Protein AF-0000000081852317 (afdb_homodimer)

pLDDT: mean 96.48, std 4.45, range [51.44, 98.94]

Organism: Nothobranchius furzeri (NCBI:txid105023)

Structure (mmCIF, N/CA/C/O backbone):
data_AF-0000000081852317-model_v1
#
loop_
_entity.id
_entity.type
_entity.pdbx_description
1 polymer 'folate gamma-glutamyl hydrolase'
#
loop_
_atom_site.group_PDB
_atom_site.id
_atom_site.type_symbol
_atom_site.label_atom_id
_atom_site.label_alt_id
_atom_site.label_comp_id
_atom_site.label_asym_id
_atom_site.label_entity_id
_atom_site.label_seq_id
_atom_site.pdbx_PDB_ins_code
_atom_site.Cartn_x
_atom_site.Cartn_y
_atom_site.Cartn_z
_atom_site.occupancy
_atom_site.B_iso_or_equiv
_atom_site.auth_seq_id
_atom_site.auth_comp_id
_atom_site.auth_asym_id
_atom_site.auth_atom_id
_atom_site.pdbx_PDB_model_num
ATOM 1 N N . MET A 1 1 ? 20.578 1.509 -5.785 1 51.53 1 MET A N 1
ATOM 2 C CA . MET A 1 1 ? 19.375 2.332 -5.828 1 51.53 1 MET A CA 1
ATOM 3 C C . MET A 1 1 ? 19.078 2.938 -4.457 1 51.53 1 MET A C 1
ATOM 5 O O . MET A 1 1 ? 19.281 2.289 -3.432 1 51.53 1 MET A O 1
ATOM 9 N N . PHE A 1 2 ? 18.938 4.273 -4.422 1 65.62 2 PHE A N 1
ATOM 10 C CA . PHE A 1 2 ? 18.719 5.102 -3.242 1 65.62 2 PHE A CA 1
ATOM 11 C C . PHE A 1 2 ? 17.359 4.789 -2.607 1 65.62 2 PHE A C 1
ATOM 13 O O . PHE A 1 2 ? 16.344 4.742 -3.297 1 65.62 2 PHE A O 1
ATOM 20 N N . LEU A 1 3 ? 17.375 4.223 -1.392 1 85.19 3 LEU A N 1
ATOM 21 C CA . LEU A 1 3 ? 16.141 3.986 -0.659 1 85.19 3 LEU A CA 1
ATOM 22 C C . LEU A 1 3 ? 15.734 5.223 0.133 1 85.19 3 LEU A C 1
ATOM 24 O O . LEU A 1 3 ? 16.562 5.836 0.808 1 85.19 3 LEU A O 1
ATOM 28 N N . LEU A 1 4 ? 14.523 5.66 -0.113 1 92.12 4 LEU A N 1
ATOM 29 C CA . LEU A 1 4 ? 14 6.836 0.572 1 92.12 4 LEU A CA 1
ATOM 30 C C . LEU A 1 4 ? 13.539 6.48 1.98 1 92.1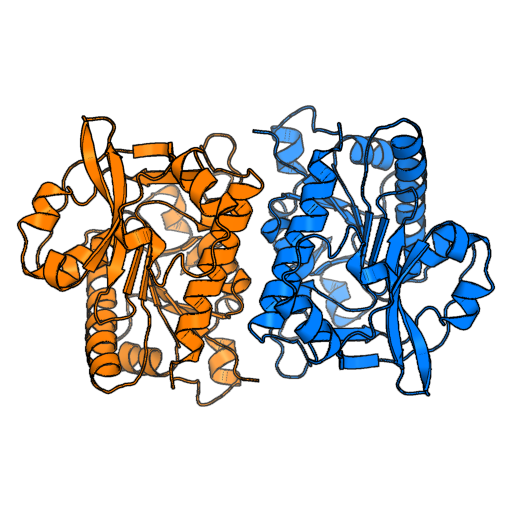2 4 LEU A C 1
ATOM 32 O O . LEU A 1 4 ? 12.938 5.426 2.195 1 92.12 4 LEU A O 1
ATOM 36 N N . SER A 1 5 ? 13.914 7.309 2.9 1 95.06 5 SER A N 1
ATOM 37 C CA . SER A 1 5 ? 13.422 7.199 4.273 1 95.06 5 SER A CA 1
ATOM 38 C C . SER A 1 5 ? 12.648 8.445 4.688 1 95.06 5 SER A C 1
ATOM 40 O O . SER A 1 5 ? 13.172 9.562 4.617 1 95.06 5 SER A O 1
ATOM 42 N N . TYR A 1 6 ? 11.438 8.281 5.102 1 98.12 6 TYR A N 1
ATOM 43 C CA . TYR A 1 6 ? 10.602 9.375 5.578 1 98.12 6 TYR A CA 1
ATOM 44 C C . TYR A 1 6 ? 10.406 9.297 7.09 1 98.12 6 TYR A C 1
ATOM 46 O O . TYR A 1 6 ? 10.234 8.203 7.641 1 98.12 6 TYR A O 1
ATOM 54 N N . GLY A 1 7 ? 10.492 10.438 7.723 1 98.62 7 GLY A N 1
ATOM 55 C CA . GLY A 1 7 ? 10.156 10.492 9.141 1 98.62 7 GLY A CA 1
ATOM 56 C C . GLY A 1 7 ? 8.664 10.641 9.398 1 98.62 7 GLY A C 1
ATOM 57 O O . GLY A 1 7 ? 7.969 11.328 8.648 1 98.62 7 GLY A O 1
ATOM 58 N N . ILE A 1 8 ? 8.188 9.961 10.383 1 98.88 8 ILE A N 1
ATOM 59 C CA . ILE A 1 8 ? 6.875 10.219 10.961 1 98.88 8 ILE A CA 1
ATOM 60 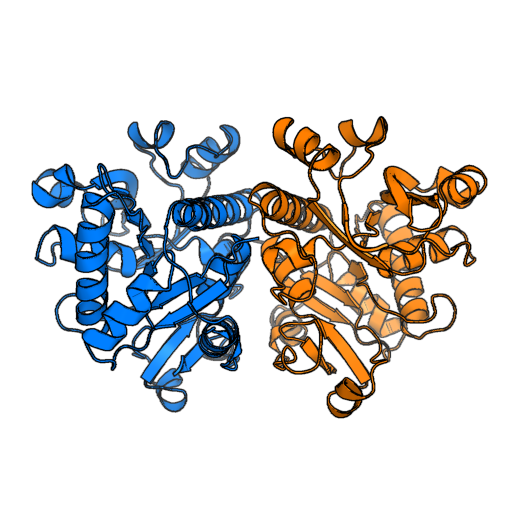C C . ILE A 1 8 ? 7.027 10.625 12.422 1 98.88 8 ILE A C 1
ATOM 62 O O . ILE A 1 8 ? 7.613 9.891 13.219 1 98.88 8 ILE A O 1
ATOM 66 N N . LEU A 1 9 ? 6.539 11.812 12.734 1 98.62 9 LEU A N 1
ATOM 67 C CA . LEU A 1 9 ? 6.504 12.188 14.141 1 98.62 9 LEU A CA 1
ATOM 68 C C . LEU A 1 9 ? 5.48 11.352 14.906 1 98.62 9 LEU A C 1
ATOM 70 O O . LEU A 1 9 ? 4.352 11.172 14.438 1 98.62 9 LEU A O 1
ATOM 74 N N . THR A 1 10 ? 5.863 10.844 16.047 1 98.31 10 THR A N 1
ATOM 75 C CA . THR A 1 10 ? 4.93 10.094 16.875 1 98.31 10 THR A CA 1
ATOM 76 C C . THR A 1 10 ? 3.887 11.023 17.484 1 98.31 10 THR A C 1
ATOM 78 O O . THR A 1 10 ? 4.184 12.18 17.797 1 98.31 10 THR A O 1
ATOM 81 N N . GLN A 1 11 ? 2.77 10.555 17.641 1 97.62 11 GLN A N 1
ATOM 82 C CA . GLN A 1 11 ? 1.673 11.289 18.266 1 97.62 11 GLN A CA 1
ATOM 83 C C . GLN A 1 11 ? 1.548 10.945 19.734 1 97.62 11 GLN A C 1
ATOM 85 O O . GLN A 1 11 ? 1.813 9.812 20.141 1 97.62 11 GLN A O 1
ATOM 90 N N . LEU A 1 12 ? 1.116 11.898 20.531 1 96.38 12 LEU A N 1
ATOM 91 C CA . LEU A 1 12 ? 0.88 11.648 21.953 1 96.38 12 LEU A CA 1
ATOM 92 C C . LEU A 1 12 ? -0.362 10.789 22.156 1 96.38 12 LEU A C 1
ATOM 94 O O . LEU A 1 12 ? -1.37 10.977 21.469 1 96.38 12 LEU A O 1
ATOM 98 N N . VAL A 1 13 ? -0.264 9.797 23.031 1 96.31 13 VAL A N 1
ATOM 99 C CA . VAL A 1 13 ? -1.439 9.031 23.438 1 96.31 13 VAL A CA 1
ATOM 100 C C . VAL A 1 13 ? -2.348 9.891 24.312 1 96.31 13 VAL A C 1
ATOM 102 O O . VAL A 1 13 ? -1.915 10.414 25.344 1 96.31 13 VAL A O 1
ATOM 105 N N . SER A 1 14 ? -3.506 10.039 23.844 1 91.75 14 SER A N 1
ATOM 106 C CA . SER A 1 14 ? -4.473 10.82 24.609 1 91.75 14 SER A CA 1
ATOM 107 C C . SER A 1 14 ? -5.578 9.938 25.172 1 91.75 14 SER A C 1
ATOM 109 O O . SER A 1 14 ? -6.211 10.281 26.172 1 91.75 14 SER A O 1
ATOM 111 N N . ASP A 1 15 ? -5.844 8.852 24.578 1 91.62 15 ASP A N 1
ATOM 112 C CA . ASP A 1 15 ? -6.895 7.934 25.016 1 91.62 15 ASP A CA 1
ATOM 113 C C . ASP A 1 15 ? -6.391 7.012 26.109 1 91.62 15 ASP A C 1
ATOM 115 O O . ASP A 1 15 ? -5.348 6.371 25.969 1 91.62 15 ASP A O 1
ATOM 119 N N . ASP A 1 16 ? -7.184 6.789 27.094 1 93.62 16 ASP A N 1
ATOM 120 C CA . ASP A 1 16 ? -6.809 6.004 28.266 1 93.62 16 ASP A CA 1
ATOM 121 C C . ASP A 1 16 ? -6.527 4.555 27.891 1 93.62 16 ASP A C 1
ATOM 123 O O . ASP A 1 16 ? -5.617 3.928 28.438 1 93.62 16 ASP A O 1
ATOM 127 N N . VAL A 1 17 ? -7.234 4.078 26.938 1 94.75 17 VAL A N 1
ATOM 128 C CA . VAL A 1 17 ? -7.145 2.66 26.609 1 94.75 17 VAL A CA 1
ATOM 129 C C . VAL A 1 17 ? -5.793 2.371 25.953 1 94.75 17 VAL A C 1
ATOM 131 O O . VAL A 1 17 ? -5.305 1.239 26 1 94.75 17 VAL A O 1
ATOM 134 N N . MET A 1 18 ? -5.168 3.389 25.438 1 95.81 18 MET A N 1
ATOM 135 C CA . MET A 1 18 ? -3.895 3.209 24.734 1 95.81 18 MET A CA 1
ATOM 136 C C . MET A 1 18 ? -2.721 3.473 25.672 1 95.81 18 MET A C 1
ATOM 138 O O . MET A 1 18 ? -1.585 3.104 25.375 1 95.81 18 MET A O 1
ATOM 142 N N . ARG A 1 19 ? -2.932 4.059 26.812 1 95.69 19 ARG A N 1
ATOM 143 C CA . ARG A 1 19 ? -1.887 4.535 27.719 1 95.69 19 ARG A CA 1
ATOM 144 C C . ARG A 1 19 ? -0.987 3.389 28.172 1 95.69 19 ARG A C 1
ATOM 146 O O . ARG A 1 19 ? 0.227 3.559 28.297 1 95.69 19 ARG A O 1
ATOM 153 N N . PRO A 1 20 ? -1.588 2.158 28.391 1 96 20 PRO A N 1
ATOM 154 C CA . PRO A 1 20 ? -0.74 1.06 28.859 1 96 20 PRO A CA 1
ATOM 155 C C . PRO A 1 20 ? 0.292 0.626 27.812 1 96 20 PRO A C 1
ATOM 157 O O . PRO A 1 20 ? 1.263 -0.057 28.156 1 96 20 PRO A O 1
ATOM 160 N N . PHE A 1 21 ? 0.163 1.061 26.625 1 96.25 21 PHE A N 1
ATOM 161 C CA . PHE A 1 21 ? 1.001 0.531 25.562 1 96.25 21 PHE A CA 1
ATOM 162 C C . PHE A 1 21 ? 2.174 1.463 25.281 1 96.25 21 PHE A C 1
ATOM 164 O O . PHE A 1 21 ? 3.162 1.058 24.672 1 96.25 21 PHE A O 1
ATOM 171 N N . GLY A 1 22 ? 2.098 2.734 25.656 1 96.19 22 GLY A N 1
ATOM 172 C CA . GLY A 1 22 ? 3.16 3.701 25.438 1 96.19 22 GLY A CA 1
ATOM 173 C C . GLY A 1 22 ? 2.691 5.141 25.547 1 96.19 22 GLY A C 1
ATOM 174 O O . GLY A 1 22 ? 1.488 5.402 25.594 1 96.19 22 GLY A O 1
ATOM 175 N N . ARG A 1 23 ? 3.643 6.043 25.531 1 96.19 23 ARG A N 1
ATOM 176 C CA . ARG A 1 23 ? 3.328 7.461 25.672 1 96.19 23 ARG A CA 1
ATOM 177 C C . ARG A 1 23 ? 2.998 8.094 24.328 1 96.19 23 ARG A C 1
ATOM 179 O O . ARG A 1 23 ? 2.275 9.086 24.266 1 96.19 23 ARG A O 1
ATOM 186 N N . THR A 1 24 ? 3.645 7.555 23.281 1 97.75 24 THR A N 1
ATOM 187 C CA . THR A 1 24 ? 3.391 8.016 21.922 1 97.75 24 THR A CA 1
ATOM 188 C C . THR A 1 24 ? 3.121 6.84 21 1 97.75 24 THR A C 1
ATOM 190 O O . THR A 1 24 ? 3.334 5.684 21.375 1 97.75 24 THR A O 1
ATOM 193 N N . TYR A 1 25 ? 2.576 7.145 19.828 1 98.06 25 TYR A N 1
ATOM 194 C CA . TYR A 1 25 ? 2.227 6.07 18.906 1 98.06 25 TYR A CA 1
ATOM 195 C C . TYR A 1 25 ? 2.178 6.574 17.469 1 98.06 25 TYR A C 1
ATOM 197 O O . TYR A 1 25 ? 2.205 7.785 17.219 1 98.06 25 TYR A O 1
ATOM 205 N N . ILE A 1 26 ? 2.24 5.68 16.547 1 98.44 26 ILE A N 1
ATOM 206 C CA . ILE A 1 26 ? 1.965 5.879 15.133 1 98.44 26 ILE A CA 1
ATOM 207 C C . ILE A 1 26 ? 0.98 4.82 14.648 1 98.44 26 ILE A C 1
ATOM 209 O O . ILE A 1 26 ? 1.271 3.621 14.695 1 98.44 26 ILE A O 1
ATOM 213 N N . PRO A 1 27 ? -0.23 5.25 14.195 1 97.88 27 PRO A N 1
ATOM 214 C CA . PRO A 1 27 ? -1.057 4.246 13.523 1 97.88 27 PRO A CA 1
ATOM 215 C C . PRO A 1 27 ? -0.35 3.598 12.336 1 97.88 27 PRO A C 1
ATOM 217 O O . PRO A 1 27 ? 0.322 4.285 11.562 1 97.88 27 PRO A O 1
ATOM 220 N N . ASP A 1 28 ? -0.47 2.301 12.188 1 96.94 28 ASP A N 1
ATOM 221 C CA . ASP A 1 28 ? 0.224 1.554 11.148 1 96.94 28 ASP A CA 1
ATOM 222 C C . ASP A 1 28 ? -0.189 2.039 9.758 1 96.94 28 ASP A C 1
ATOM 224 O O . ASP A 1 28 ? 0.593 1.959 8.805 1 96.94 28 ASP A O 1
ATOM 228 N N . SER A 1 29 ? -1.423 2.598 9.633 1 98 29 SER A N 1
ATOM 229 C CA . SER A 1 29 ? -1.938 3.049 8.344 1 98 29 SER A CA 1
ATOM 230 C C . SER A 1 29 ? -1.065 4.152 7.754 1 98 29 SER A C 1
ATOM 232 O O . SER A 1 29 ? -0.901 4.238 6.535 1 98 29 SER A O 1
ATOM 234 N N . TYR A 1 30 ? -0.447 5.004 8.617 1 98.69 30 TYR A N 1
ATOM 235 C CA . TYR A 1 30 ? 0.448 6.043 8.117 1 98.69 30 TYR A CA 1
ATOM 236 C C . TYR A 1 30 ? 1.752 5.441 7.609 1 98.69 30 TYR A C 1
ATOM 238 O O . TYR A 1 30 ? 2.33 5.93 6.633 1 98.69 30 TYR A O 1
ATOM 246 N N . VAL A 1 31 ? 2.213 4.391 8.289 1 98.12 31 VAL A N 1
ATOM 247 C CA . VAL A 1 31 ? 3.449 3.715 7.902 1 98.12 31 VAL A CA 1
ATOM 248 C C . VAL A 1 31 ? 3.268 3.031 6.551 1 98.12 31 VAL A C 1
ATOM 250 O O . VAL A 1 31 ? 4.039 3.271 5.617 1 98.12 31 VAL A O 1
ATOM 253 N N . THR A 1 32 ? 2.189 2.225 6.48 1 97.81 32 THR A N 1
ATOM 254 C CA . THR A 1 32 ? 1.934 1.479 5.254 1 97.81 32 THR A CA 1
ATOM 255 C C . THR A 1 32 ? 1.606 2.426 4.102 1 97.81 32 THR A C 1
ATOM 257 O O . THR A 1 32 ? 1.958 2.156 2.951 1 97.81 32 THR A O 1
ATOM 260 N N . TYR A 1 33 ? 1.007 3.551 4.426 1 98.69 33 TYR A N 1
ATOM 261 C CA . TYR A 1 33 ? 0.701 4.582 3.439 1 98.69 33 TYR A CA 1
ATOM 262 C C . TYR A 1 33 ? 1.974 5.102 2.779 1 98.69 33 TYR A C 1
ATOM 264 O O . TYR A 1 33 ? 2.078 5.121 1.551 1 98.69 33 TYR A O 1
ATOM 272 N N . LEU A 1 34 ? 2.988 5.422 3.547 1 98.5 34 LEU A N 1
ATOM 273 C CA . LEU A 1 34 ? 4.258 5.902 3.01 1 98.5 34 LEU A CA 1
ATOM 274 C C . LEU A 1 34 ? 5.004 4.781 2.293 1 98.5 34 LEU A C 1
ATOM 276 O O . LEU A 1 34 ? 5.578 5 1.225 1 98.5 34 LEU A O 1
ATOM 280 N N . GLU A 1 35 ? 4.914 3.584 2.854 1 97.56 35 GLU A N 1
ATOM 281 C CA . GLU A 1 35 ? 5.578 2.447 2.221 1 97.56 35 GLU A CA 1
ATOM 282 C C . GLU A 1 35 ? 4.98 2.15 0.848 1 97.56 35 GLU A C 1
ATOM 284 O O . GLU A 1 35 ? 5.703 1.808 -0.089 1 97.56 35 GLU A O 1
ATOM 289 N N . SER A 1 36 ? 3.695 2.324 0.793 1 98.38 36 SER A N 1
ATOM 290 C CA . SER A 1 36 ? 3.016 2.053 -0.469 1 98.38 36 SER A CA 1
ATOM 291 C C . SER A 1 36 ? 3.451 3.031 -1.554 1 98.38 36 SER A C 1
ATOM 293 O O . SER A 1 36 ? 3.285 2.76 -2.744 1 98.38 36 SER A O 1
ATOM 295 N N . GLY A 1 37 ? 3.99 4.16 -1.141 1 97.88 37 GLY A N 1
ATOM 296 C CA . GLY A 1 37 ? 4.543 5.113 -2.088 1 97.88 37 GLY A CA 1
ATOM 297 C C . GLY A 1 37 ? 5.996 4.84 -2.436 1 97.88 37 GLY A C 1
ATOM 298 O O . GLY A 1 37 ? 6.582 5.527 -3.273 1 97.88 37 GLY A O 1
ATOM 299 N N . GLY A 1 38 ? 6.602 3.855 -1.777 1 96.75 38 GLY A N 1
ATOM 300 C CA . GLY A 1 38 ? 7.949 3.441 -2.129 1 96.75 38 GLY A CA 1
ATOM 301 C C . GLY A 1 38 ? 9 3.959 -1.166 1 96.75 38 GLY A C 1
ATOM 302 O O . GLY A 1 38 ? 10.156 4.16 -1.549 1 96.75 38 GLY A O 1
ATOM 303 N N . SER A 1 39 ? 8.609 4.207 0.029 1 96.69 39 SER A N 1
ATOM 304 C CA . SER A 1 39 ? 9.594 4.688 0.994 1 96.69 39 SER A CA 1
ATOM 305 C C . SER A 1 39 ? 9.641 3.795 2.229 1 96.69 39 SER A C 1
ATOM 307 O O . SER A 1 39 ? 8.719 3.01 2.469 1 96.69 39 SER A O 1
ATOM 309 N N . ARG A 1 40 ? 10.703 3.891 2.906 1 95.69 40 ARG A N 1
ATOM 310 C CA . ARG A 1 40 ? 10.797 3.355 4.262 1 95.69 40 ARG A CA 1
ATOM 311 C C . ARG A 1 40 ? 10.445 4.422 5.297 1 95.69 40 ARG A C 1
ATOM 313 O O . ARG A 1 40 ? 10.391 5.609 4.973 1 95.69 40 ARG A O 1
ATOM 320 N N . VAL A 1 41 ? 10.188 3.98 6.555 1 97.5 41 VAL A N 1
ATOM 321 C CA . VAL A 1 41 ? 9.664 4.914 7.543 1 97.5 41 VAL A CA 1
ATOM 322 C C . VAL A 1 41 ? 10.547 4.891 8.789 1 97.5 41 VAL A C 1
ATOM 324 O O . VAL A 1 41 ? 10.891 3.82 9.297 1 97.5 41 VAL A O 1
ATOM 327 N N . MET A 1 42 ? 10.891 6.023 9.242 1 97.75 42 MET A N 1
ATOM 328 C CA . MET A 1 42 ? 11.562 6.199 10.523 1 97.75 42 MET A CA 1
ATOM 329 C C . MET A 1 42 ? 10.648 6.898 11.531 1 97.75 42 MET A C 1
ATOM 331 O O . MET A 1 42 ? 10.25 8.047 11.312 1 97.75 42 MET A O 1
ATOM 335 N N . PRO A 1 43 ? 10.312 6.238 12.633 1 98.31 43 PRO A N 1
ATOM 336 C CA . PRO A 1 43 ? 9.586 6.953 13.688 1 98.31 43 PRO A CA 1
ATOM 337 C C . PRO A 1 43 ? 10.461 7.965 14.422 1 98.31 43 PRO A C 1
ATOM 339 O O . PRO A 1 43 ? 11.633 7.688 14.703 1 98.31 43 PRO A O 1
ATOM 342 N N . ILE A 1 44 ? 9.945 9.094 14.641 1 98.56 44 ILE A N 1
ATOM 343 C CA . ILE A 1 44 ? 10.688 10.133 15.352 1 98.56 44 ILE A CA 1
ATOM 344 C C . ILE A 1 44 ? 10.055 10.367 16.719 1 98.56 44 ILE A C 1
ATOM 346 O O . ILE A 1 44 ? 8.914 10.82 16.812 1 98.56 44 ILE A O 1
ATOM 350 N N . ARG A 1 45 ? 10.789 10.133 17.766 1 97.31 45 ARG A N 1
ATOM 351 C CA . ARG A 1 45 ? 10.344 10.32 19.141 1 97.31 45 ARG A CA 1
ATOM 352 C C . ARG A 1 45 ? 10.297 11.797 19.516 1 97.31 45 ARG A C 1
ATOM 354 O O . ARG A 1 45 ? 11 12.617 18.906 1 97.31 45 ARG A O 1
ATOM 361 N N . LEU A 1 46 ? 9.578 12.117 20.5 1 98.06 46 LEU A N 1
ATOM 362 C CA . LEU A 1 46 ? 9.344 13.523 20.828 1 98.06 46 LEU A CA 1
ATOM 363 C C . LEU A 1 46 ? 10.266 13.969 21.953 1 98.06 46 LEU A C 1
ATOM 365 O O . LEU A 1 46 ? 10.242 15.141 22.344 1 98.06 46 LEU A O 1
ATOM 369 N N . THR A 1 47 ? 11.156 13.102 22.438 1 97.38 47 THR A N 1
ATOM 370 C CA . THR A 1 47 ? 11.906 13.398 23.641 1 97.38 47 THR A CA 1
ATOM 371 C C . THR A 1 47 ? 13.391 13.594 23.328 1 97.38 47 THR A C 1
ATOM 373 O O . THR A 1 47 ? 14.227 13.578 24.234 1 97.38 47 THR A O 1
ATOM 376 N N . LEU A 1 48 ? 13.773 13.68 22.141 1 97.38 48 LEU A N 1
ATOM 377 C CA . LEU A 1 48 ? 15.172 13.82 21.75 1 97.38 48 LEU A CA 1
ATOM 378 C C . LEU A 1 48 ? 15.633 15.266 21.906 1 97.38 48 LEU A C 1
ATOM 380 O O . LEU A 1 48 ? 14.82 16.172 22.109 1 97.38 48 LEU A O 1
ATOM 384 N N . THR A 1 49 ? 16.953 15.391 21.844 1 97.69 49 THR A N 1
ATOM 385 C CA . THR A 1 49 ? 17.516 16.734 21.891 1 97.69 49 THR A CA 1
ATOM 386 C C . THR A 1 49 ? 17.453 17.391 20.531 1 97.69 49 THR A C 1
ATOM 388 O O . THR A 1 49 ? 17.297 16.719 19.5 1 97.69 49 THR A O 1
ATOM 391 N N . THR A 1 50 ? 17.594 18.688 20.484 1 97.5 50 THR A N 1
ATOM 392 C CA . THR A 1 50 ? 17.594 19.438 19.234 1 97.5 50 THR A CA 1
ATOM 393 C C . THR A 1 50 ? 18.703 18.922 18.312 1 97.5 50 THR A C 1
ATOM 395 O O . THR A 1 50 ? 18.5 18.797 17.094 1 97.5 50 THR A O 1
ATOM 398 N N . ALA A 1 51 ? 19.844 18.594 18.875 1 97.88 51 ALA A N 1
ATOM 399 C CA . ALA A 1 51 ? 20.953 18.078 18.094 1 97.88 51 ALA A CA 1
ATOM 400 C C . ALA A 1 51 ? 20.609 16.734 17.453 1 97.88 51 ALA A C 1
ATOM 402 O O . ALA A 1 51 ? 21 16.453 16.328 1 97.88 51 ALA A O 1
ATOM 403 N N . GLU A 1 52 ? 19.938 15.945 18.172 1 97.94 52 GLU A N 1
ATOM 404 C CA . GLU A 1 52 ? 19.5 14.648 17.641 1 97.94 52 GLU A CA 1
ATOM 405 C C . GLU A 1 52 ? 18.484 14.82 16.516 1 97.94 52 GLU A C 1
ATOM 407 O O . GLU A 1 52 ? 18.531 14.102 15.516 1 97.94 52 GLU A O 1
ATOM 412 N N . TYR A 1 53 ? 17.578 15.789 16.672 1 98.56 53 TYR A N 1
ATOM 413 C CA . TYR A 1 53 ? 16.594 16.062 15.625 1 98.56 53 TYR A CA 1
ATOM 414 C C . TYR A 1 53 ? 17.297 16.562 14.359 1 98.56 53 TYR A C 1
ATOM 416 O O . TYR A 1 53 ? 16.922 16.172 13.25 1 98.56 53 TYR A O 1
ATOM 424 N N . GLU A 1 54 ? 18.266 17.375 14.562 1 98.19 54 GLU A N 1
ATOM 425 C CA . GLU A 1 54 ? 19.031 17.859 13.414 1 98.19 54 GLU A CA 1
ATOM 426 C C . GLU A 1 54 ? 19.734 16.703 12.695 1 98.19 54 GLU A C 1
ATOM 428 O O . GLU A 1 54 ? 19.75 16.656 11.469 1 98.19 54 GLU A O 1
ATOM 433 N N . ASN A 1 55 ? 20.297 15.867 13.523 1 97.25 55 ASN A N 1
ATOM 434 C CA . ASN A 1 55 ? 20.938 14.688 12.953 1 97.25 55 ASN A CA 1
ATOM 435 C C . ASN A 1 55 ? 19.953 13.844 12.148 1 97.25 55 ASN A C 1
ATOM 437 O O . ASN A 1 55 ? 20.266 13.375 11.055 1 97.25 55 ASN A O 1
ATOM 441 N N . ILE A 1 56 ? 18.781 13.656 12.672 1 97.81 56 ILE A N 1
ATOM 442 C CA . ILE A 1 56 ? 17.734 12.898 11.992 1 97.81 56 ILE A CA 1
ATOM 443 C C . ILE A 1 56 ? 17.344 13.617 10.703 1 97.81 56 ILE A C 1
ATOM 445 O O . ILE A 1 56 ? 17.172 12.984 9.656 1 97.81 56 ILE A O 1
ATOM 449 N N . PHE A 1 57 ? 17.219 14.914 10.766 1 98.38 57 PHE A N 1
ATOM 450 C CA . PHE A 1 57 ? 16.797 15.719 9.625 1 98.38 57 PHE A CA 1
ATOM 451 C C . PHE A 1 57 ? 17.688 15.453 8.414 1 98.38 57 PHE A C 1
ATOM 453 O O . PHE A 1 57 ? 17.188 15.312 7.297 1 98.38 57 PHE A O 1
ATOM 460 N N . TRP A 1 58 ? 18.891 15.305 8.617 1 96.69 58 TRP A N 1
ATOM 461 C CA . TRP A 1 58 ? 19.844 15.156 7.512 1 96.69 58 TRP A CA 1
ATOM 462 C C . TRP A 1 58 ? 19.891 13.711 7.02 1 96.69 58 TRP A C 1
ATOM 464 O O . TRP A 1 58 ? 20.562 13.406 6.039 1 96.69 58 TRP A O 1
ATOM 474 N N . LYS A 1 59 ? 19.109 12.875 7.664 1 96.19 59 LYS A N 1
ATOM 475 C CA . LYS A 1 59 ? 19.094 11.469 7.281 1 96.19 59 LYS A CA 1
ATOM 476 C C . LYS A 1 59 ? 17.812 11.109 6.539 1 96.19 59 LYS A C 1
ATOM 478 O O . LYS A 1 59 ? 17.797 10.188 5.723 1 96.19 59 LYS A O 1
ATOM 483 N N . ILE A 1 60 ? 16.781 11.82 6.766 1 97.56 60 ILE A N 1
ATOM 484 C CA . ILE A 1 60 ? 15.5 11.477 6.172 1 97.56 60 ILE A CA 1
ATOM 485 C C . ILE A 1 60 ? 15.219 12.391 4.98 1 97.56 60 ILE A C 1
ATOM 487 O O . ILE A 1 60 ? 15.789 13.484 4.883 1 97.56 60 ILE A O 1
ATOM 491 N N . ASN A 1 61 ? 14.336 11.977 4.098 1 98.12 61 ASN A N 1
ATOM 492 C CA . ASN A 1 61 ? 14.109 12.648 2.826 1 98.12 61 ASN A CA 1
ATOM 493 C C . ASN A 1 61 ? 12.797 13.43 2.834 1 98.12 61 ASN A C 1
ATOM 495 O O . ASN A 1 61 ? 12.484 14.133 1.874 1 98.12 61 ASN A O 1
ATOM 499 N N . GLY A 1 62 ? 12.039 13.352 3.824 1 98.56 62 GLY A N 1
ATOM 500 C CA . GLY A 1 62 ? 10.766 14.031 4.027 1 98.56 62 GLY A CA 1
ATOM 501 C C . GLY A 1 62 ? 10.141 13.727 5.375 1 98.56 62 GLY A C 1
ATOM 502 O O . GLY A 1 62 ? 10.648 12.906 6.137 1 98.56 62 GLY A O 1
ATOM 503 N N . LEU A 1 63 ? 9.078 14.43 5.703 1 98.88 63 LEU A N 1
ATOM 504 C CA . LEU A 1 63 ? 8.438 14.305 7.008 1 98.88 63 LEU A CA 1
ATOM 505 C C . LEU A 1 63 ? 6.922 14.266 6.871 1 98.88 63 LEU A C 1
ATOM 507 O O . LEU A 1 63 ? 6.344 15.039 6.102 1 98.88 63 LEU A O 1
ATOM 511 N N . LEU A 1 64 ? 6.324 13.328 7.539 1 98.94 64 LEU A N 1
ATOM 512 C CA . LEU A 1 64 ? 4.871 13.258 7.633 1 98.94 64 LEU A CA 1
ATOM 513 C C . LEU A 1 64 ? 4.395 13.602 9.039 1 98.94 64 LEU A C 1
ATOM 515 O O . LEU A 1 64 ? 4.832 12.992 10.016 1 98.94 64 LEU A O 1
ATOM 519 N N . LEU A 1 65 ? 3.588 14.633 9.125 1 98.88 65 LEU A N 1
ATOM 520 C CA . LEU A 1 65 ? 2.869 14.984 10.344 1 98.88 65 LEU A CA 1
ATOM 521 C C . LEU A 1 65 ? 1.468 14.383 10.344 1 98.88 65 LEU A C 1
ATOM 523 O O . LEU A 1 65 ? 0.609 14.805 9.562 1 98.88 65 LEU A O 1
ATOM 527 N N . ILE A 1 66 ? 1.231 13.461 11.258 1 98.69 66 ILE A N 1
ATOM 528 C CA . ILE A 1 66 ? 0.007 12.664 11.227 1 98.69 66 ILE A CA 1
ATOM 529 C C . ILE A 1 66 ? -1.104 13.406 11.977 1 98.69 66 ILE A C 1
ATOM 531 O O . ILE A 1 66 ? -0.851 14.414 12.633 1 98.69 66 ILE A O 1
ATOM 535 N N . GLY A 1 67 ? -2.361 12.938 11.797 1 97.69 67 GLY A N 1
ATOM 536 C CA . GLY A 1 67 ? -3.488 13.461 12.555 1 97.69 67 GLY A CA 1
ATOM 537 C C . GLY A 1 67 ? -3.426 13.117 14.031 1 97.69 67 GLY A C 1
ATOM 538 O O . GLY A 1 67 ? -2.58 12.328 14.453 1 97.69 67 GLY A O 1
ATOM 539 N N . GLY A 1 68 ? -4.301 13.703 14.773 1 95.5 68 GLY A N 1
ATOM 540 C CA . GLY A 1 68 ? -4.336 13.484 16.203 1 95.5 68 GLY A CA 1
ATOM 541 C C . GLY A 1 68 ? -5.039 14.594 16.969 1 95.5 68 GLY A C 1
ATOM 542 O O . GLY A 1 68 ? -5.953 15.227 16.438 1 95.5 68 GLY A O 1
ATOM 543 N N . ALA A 1 69 ? -4.727 14.711 18.266 1 92 69 ALA A N 1
ATOM 544 C CA . ALA A 1 69 ? -5.465 15.648 19.094 1 92 69 ALA A CA 1
ATOM 545 C C . ALA A 1 69 ? -4.523 16.453 20 1 92 69 ALA A C 1
AT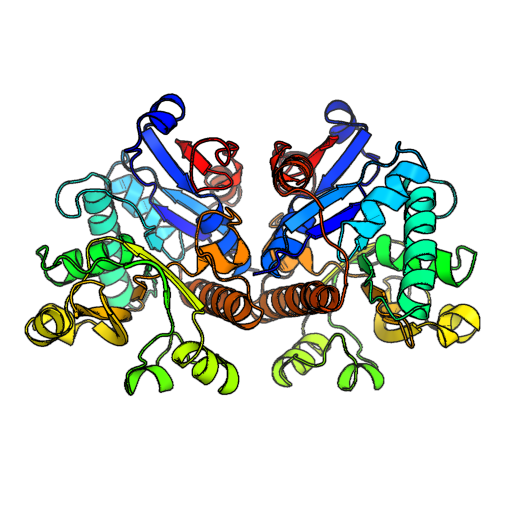OM 547 O O . ALA A 1 69 ? -4.961 17.078 20.969 1 92 69 ALA A O 1
ATOM 548 N N . ALA A 1 70 ? -3.367 16.625 19.703 1 94.56 70 ALA A N 1
ATOM 549 C CA . ALA A 1 70 ? -2.391 17.328 20.516 1 94.56 70 ALA A CA 1
ATOM 550 C C . ALA A 1 70 ? -2.559 18.844 20.391 1 94.56 70 ALA A C 1
ATOM 552 O O . ALA A 1 70 ? -3.043 19.344 19.359 1 94.56 70 ALA A O 1
ATOM 553 N N . ASP A 1 71 ? -2.18 19.516 21.453 1 96.88 71 ASP A N 1
ATOM 554 C CA . ASP A 1 71 ? -2.152 20.969 21.391 1 96.88 71 ASP A CA 1
ATOM 555 C C . ASP A 1 71 ? -1.172 21.453 20.312 1 96.88 71 ASP A C 1
ATOM 557 O O . ASP A 1 71 ? -0.029 20.984 20.266 1 96.88 71 ASP A O 1
ATOM 561 N N . LEU A 1 72 ? -1.503 22.375 19.484 1 98.12 72 LEU A N 1
ATOM 562 C CA . LEU A 1 72 ? -0.738 22.719 18.297 1 98.12 72 LEU A CA 1
ATOM 563 C C . LEU A 1 72 ? 0.286 23.812 18.609 1 98.12 72 LEU A C 1
ATOM 565 O O . LEU A 1 72 ? 1.074 24.203 17.75 1 98.12 72 LEU A O 1
ATOM 569 N N . GLU A 1 73 ? 0.275 24.297 19.797 1 97.81 73 GLU A N 1
ATOM 570 C CA . GLU A 1 73 ? 1.202 25.359 20.141 1 97.81 73 GLU A CA 1
ATOM 571 C C . GLU A 1 73 ? 2.145 24.938 21.266 1 97.81 73 GLU A C 1
ATOM 573 O O . GLU A 1 73 ? 3.32 25.297 21.266 1 97.81 73 GLU A O 1
ATOM 578 N N . THR A 1 74 ? 1.646 24.031 22.172 1 97.19 74 THR A N 1
ATOM 579 C CA . THR A 1 74 ? 2.41 23.828 23.391 1 97.19 74 THR A CA 1
ATOM 580 C C . THR A 1 74 ? 2.846 22.375 23.531 1 97.19 74 THR A C 1
ATOM 582 O O . THR A 1 74 ? 3.695 22.062 24.375 1 97.19 74 THR A O 1
ATOM 585 N N . SER A 1 75 ? 2.279 21.484 22.797 1 97.56 75 SER A N 1
ATOM 586 C CA . SER A 1 75 ? 2.586 20.062 22.953 1 97.56 75 SER A CA 1
ATOM 587 C C . SER A 1 75 ? 4.004 19.766 22.484 1 97.56 75 SER A C 1
ATOM 589 O O . SER A 1 75 ? 4.602 20.531 21.734 1 97.56 75 SER A O 1
ATOM 591 N N . ASP A 1 76 ? 4.512 18.641 22.953 1 97.62 76 ASP A N 1
ATOM 592 C CA . ASP A 1 76 ? 5.793 18.141 22.469 1 97.62 76 ASP A CA 1
ATOM 593 C C . ASP A 1 76 ? 5.734 17.875 20.953 1 97.62 76 ASP A C 1
ATOM 595 O O . ASP A 1 76 ? 6.723 18.078 20.25 1 97.62 76 ASP A O 1
ATOM 599 N N . PHE A 1 77 ? 4.598 17.438 20.484 1 98.31 77 PHE A N 1
ATOM 600 C CA . PHE A 1 77 ? 4.406 17.234 19.047 1 98.31 77 PHE A CA 1
ATOM 601 C C . PHE A 1 77 ? 4.645 18.531 18.281 1 98.31 77 PHE A C 1
ATOM 603 O O . PHE A 1 77 ? 5.402 18.547 17.312 1 98.31 77 PHE A O 1
ATOM 610 N N . ALA A 1 78 ? 4.051 19.609 18.719 1 98.5 78 ALA A N 1
ATOM 611 C CA . ALA A 1 78 ? 4.184 20.922 18.078 1 98.5 78 ALA A CA 1
ATOM 612 C C . ALA A 1 78 ? 5.617 21.422 18.156 1 98.5 78 ALA A C 1
ATOM 614 O O . ALA A 1 78 ? 6.148 21.984 17.188 1 98.5 78 ALA A O 1
ATOM 615 N N . ARG A 1 79 ? 6.207 21.234 19.297 1 98.31 79 ARG A N 1
ATOM 616 C CA . ARG A 1 79 ? 7.578 21.688 19.516 1 98.31 79 ARG A CA 1
ATOM 617 C C . ARG A 1 79 ? 8.539 21.016 18.531 1 98.31 79 ARG A C 1
ATOM 619 O O . ARG A 1 79 ? 9.344 21.688 17.891 1 98.31 79 ARG A O 1
ATOM 626 N N . VAL A 1 80 ? 8.461 19.719 18.469 1 98.75 80 VAL A N 1
ATOM 627 C CA . VAL A 1 80 ? 9.367 18.969 17.609 1 98.75 80 VAL A CA 1
ATOM 628 C C . VAL A 1 80 ? 9.07 19.281 16.141 1 98.75 80 VAL A C 1
ATOM 630 O O . VAL A 1 80 ? 9.984 19.469 15.336 1 98.75 80 VAL A O 1
ATOM 633 N N . ALA A 1 81 ? 7.785 19.344 15.773 1 98.81 81 ALA A N 1
ATOM 634 C CA . ALA A 1 81 ? 7.41 19.703 14.406 1 98.81 81 ALA A CA 1
ATOM 635 C C . ALA A 1 81 ? 8.016 21.047 14.008 1 98.81 81 ALA A C 1
ATOM 637 O O . ALA A 1 81 ? 8.445 21.219 12.867 1 98.81 81 ALA A O 1
ATOM 638 N N . LYS A 1 82 ? 8 22 14.93 1 98.75 82 LYS A N 1
ATOM 639 C CA . LYS A 1 82 ? 8.555 23.328 14.656 1 98.75 82 LYS A CA 1
ATOM 640 C C . LYS A 1 82 ? 10.039 23.25 14.312 1 98.75 82 LYS A C 1
ATOM 642 O O . LYS A 1 82 ? 10.523 23.969 13.438 1 98.75 82 LYS A O 1
ATOM 647 N N . ILE A 1 83 ? 10.773 22.406 15 1 98.81 83 ILE A N 1
ATOM 648 C CA . ILE A 1 83 ? 12.188 22.219 14.719 1 98.81 83 ILE A CA 1
ATOM 649 C C . ILE A 1 83 ? 12.375 21.734 13.281 1 98.81 83 ILE A C 1
ATOM 651 O O . ILE A 1 83 ? 13.148 22.328 12.516 1 98.81 83 ILE A O 1
ATOM 655 N N . PHE A 1 84 ? 11.688 20.703 12.891 1 98.88 84 PHE A N 1
ATOM 656 C CA . PHE A 1 84 ? 11.82 20.156 11.547 1 98.88 84 PHE A CA 1
ATOM 657 C C . PHE A 1 84 ? 11.328 21.141 10.5 1 98.88 84 PHE A C 1
ATOM 659 O O . PHE A 1 84 ? 11.883 21.234 9.406 1 98.88 84 PHE A O 1
ATOM 666 N N . TYR A 1 85 ? 10.266 21.875 10.859 1 98.88 85 TYR A N 1
ATOM 667 C CA . TYR A 1 85 ? 9.734 22.906 9.969 1 98.88 85 TYR A CA 1
ATOM 668 C C . TYR A 1 85 ? 10.797 23.953 9.656 1 98.88 85 TYR A C 1
ATOM 670 O O . TYR A 1 85 ? 11.016 24.297 8.492 1 98.88 85 TYR A O 1
ATOM 678 N N . LYS A 1 86 ? 11.461 24.422 10.648 1 98.75 86 LYS A N 1
ATOM 679 C CA . LYS A 1 86 ? 12.5 25.422 10.469 1 98.75 86 LYS A CA 1
ATOM 680 C C . LYS A 1 86 ? 13.664 24.875 9.641 1 98.75 86 LYS A C 1
ATOM 682 O O . LYS A 1 86 ? 14.172 25.547 8.75 1 98.75 86 LYS A O 1
ATOM 687 N N . LEU A 1 87 ? 14.078 23.672 9.969 1 98.81 87 LEU A N 1
ATOM 688 C CA . LEU A 1 87 ? 15.156 23.031 9.219 1 98.81 87 LEU A CA 1
ATOM 689 C C . LEU A 1 87 ? 14.773 22.844 7.758 1 98.81 87 LEU A C 1
ATOM 691 O O . LEU A 1 87 ? 15.602 23.047 6.863 1 98.81 87 LEU A O 1
ATOM 695 N N . ALA A 1 88 ? 13.555 22.484 7.527 1 98.88 88 ALA A N 1
ATOM 696 C CA . ALA A 1 88 ? 13.07 22.266 6.164 1 98.88 88 ALA A CA 1
ATOM 697 C C . ALA A 1 88 ? 13.047 23.578 5.379 1 98.88 88 ALA A C 1
ATOM 699 O O . ALA A 1 88 ? 13.398 23.609 4.195 1 98.88 88 ALA A O 1
ATOM 700 N N . LEU A 1 89 ? 12.562 24.672 6.035 1 98.75 89 LEU A N 1
ATOM 701 C CA . LEU A 1 89 ? 12.602 25.969 5.387 1 98.75 89 LEU A CA 1
ATOM 702 C C . LEU A 1 89 ? 14.023 26.328 4.949 1 98.75 89 LEU A C 1
ATOM 704 O O . LEU A 1 89 ? 14.242 26.703 3.795 1 98.75 89 LEU A O 1
ATOM 708 N N . GLU A 1 90 ? 14.938 26.141 5.848 1 98.56 90 GLU A N 1
ATOM 709 C CA . GLU A 1 90 ? 16.328 26.5 5.59 1 98.56 90 GLU A CA 1
ATOM 710 C C . GLU A 1 90 ? 16.922 25.625 4.48 1 98.56 90 GLU A C 1
ATOM 712 O O . GLU A 1 90 ? 17.625 26.125 3.596 1 98.56 90 GLU A O 1
ATOM 717 N N . ALA A 1 91 ? 16.672 24.359 4.574 1 98.44 91 ALA A N 1
ATOM 718 C CA . ALA A 1 91 ? 17.203 23.453 3.562 1 98.44 91 ALA A CA 1
ATOM 719 C C . ALA A 1 91 ? 16.656 23.797 2.178 1 98.44 91 ALA A C 1
ATOM 721 O O . ALA A 1 91 ? 17.406 23.859 1.207 1 98.44 91 ALA A O 1
ATOM 722 N N . ASN A 1 92 ? 15.383 24 2.07 1 98.56 92 ASN A N 1
ATOM 723 C CA . ASN A 1 92 ? 14.773 24.328 0.788 1 98.56 92 ASN A CA 1
ATOM 724 C C . ASN A 1 92 ? 15.281 25.656 0.247 1 98.56 92 ASN A C 1
ATOM 726 O O . ASN A 1 92 ? 15.5 25.797 -0.957 1 98.56 92 ASN A O 1
ATOM 730 N N . ASP A 1 93 ? 15.406 26.641 1.102 1 98.31 93 ASP A N 1
ATOM 731 C CA . ASP A 1 93 ? 15.953 27.922 0.689 1 98.31 93 ASP A CA 1
ATOM 732 C C . ASP A 1 93 ? 17.375 27.781 0.143 1 98.31 93 ASP A C 1
ATOM 734 O O . ASP A 1 93 ? 17.797 28.562 -0.708 1 98.31 93 ASP A O 1
ATOM 738 N N . ALA A 1 94 ? 18.047 26.766 0.603 1 97.38 94 ALA A N 1
ATOM 739 C CA . ALA A 1 94 ? 19.422 26.531 0.179 1 97.38 94 ALA A CA 1
ATOM 740 C C . ALA A 1 94 ? 19.469 25.594 -1.025 1 97.38 94 ALA A C 1
ATOM 742 O O . ALA A 1 94 ? 20.547 25.188 -1.465 1 97.38 94 ALA A O 1
ATOM 743 N N . GLY A 1 95 ? 18.328 25.141 -1.497 1 96.12 95 GLY A N 1
ATOM 744 C CA . GLY A 1 95 ? 18.266 24.312 -2.686 1 96.12 95 GLY A CA 1
ATOM 745 C C . GLY A 1 95 ? 18.266 22.828 -2.371 1 96.12 95 GLY A C 1
ATOM 746 O O . GLY A 1 95 ? 18.406 21.984 -3.27 1 96.12 95 GLY A O 1
ATOM 747 N N . ASP A 1 96 ? 18.188 22.516 -1.114 1 96.62 96 ASP A N 1
ATOM 748 C CA . ASP A 1 96 ? 18.078 21.125 -0.664 1 96.62 96 ASP A CA 1
ATOM 749 C C . ASP A 1 96 ? 16.625 20.766 -0.355 1 96.62 96 ASP A C 1
ATOM 751 O O . ASP A 1 96 ? 16.141 20.984 0.759 1 96.62 96 ASP A O 1
ATOM 755 N N . PHE A 1 97 ? 16.047 20.141 -1.278 1 97.38 97 PHE A N 1
ATOM 756 C CA . PHE A 1 97 ? 14.609 19.891 -1.274 1 97.38 97 PHE A CA 1
ATOM 757 C C . PHE A 1 97 ? 14.219 19 -0.104 1 97.38 97 PHE A C 1
ATOM 759 O O . PHE A 1 97 ? 14.805 17.938 0.097 1 97.38 97 PHE A O 1
ATOM 766 N N . PHE A 1 98 ? 13.234 19.359 0.693 1 98.62 98 PHE A N 1
ATOM 767 C CA . PHE A 1 98 ? 12.727 18.594 1.822 1 98.62 98 PHE A CA 1
ATOM 768 C C . PHE A 1 98 ? 11.227 18.781 1.982 1 98.62 98 PHE A C 1
ATOM 770 O O . PHE A 1 98 ? 10.781 19.781 2.537 1 98.62 98 PHE A O 1
ATOM 777 N N . PRO A 1 99 ? 10.484 17.797 1.596 1 98.88 99 PRO A N 1
ATOM 778 C CA . PRO A 1 99 ? 9.031 17.938 1.653 1 98.88 99 PRO A CA 1
ATOM 779 C C . PRO A 1 99 ? 8.461 17.594 3.027 1 98.88 99 PRO A C 1
ATOM 781 O O . PRO A 1 99 ? 9 16.734 3.729 1 98.88 99 PRO A O 1
ATOM 784 N N . ILE A 1 100 ? 7.387 18.281 3.389 1 98.94 100 ILE A N 1
ATOM 785 C CA . ILE A 1 100 ? 6.586 17.969 4.566 1 98.94 100 ILE A CA 1
ATOM 786 C C . ILE A 1 100 ? 5.125 17.797 4.164 1 98.94 100 ILE A C 1
ATOM 788 O O . ILE A 1 100 ? 4.598 18.562 3.352 1 98.94 100 ILE A O 1
ATOM 792 N N . TRP A 1 101 ? 4.535 16.75 4.668 1 98.94 101 TRP A N 1
ATOM 793 C CA . TRP A 1 101 ? 3.107 16.5 4.5 1 98.94 101 TRP A CA 1
ATOM 794 C C . TRP A 1 101 ? 2.398 16.469 5.852 1 98.94 101 TRP A C 1
ATOM 796 O O . TRP A 1 101 ? 2.889 15.867 6.805 1 98.94 101 TRP A O 1
ATOM 806 N N . GLY A 1 102 ? 1.278 17.156 5.941 1 98.94 102 GLY A N 1
ATOM 807 C CA . GLY A 1 102 ? 0.431 17.109 7.125 1 98.94 102 GLY A CA 1
ATOM 808 C C . GLY A 1 102 ? -0.954 16.562 6.84 1 98.94 102 GLY A C 1
ATOM 809 O O . GLY A 1 102 ? -1.624 17 5.906 1 98.94 102 GLY A O 1
ATOM 810 N N . THR A 1 103 ? -1.404 15.594 7.605 1 98.94 103 THR A N 1
ATOM 811 C CA . THR A 1 103 ? -2.752 15.047 7.52 1 98.94 103 THR A CA 1
ATOM 812 C C . THR A 1 103 ? -3.584 15.461 8.727 1 98.94 103 THR A C 1
ATOM 814 O O . THR A 1 103 ? -3.166 15.266 9.875 1 98.94 103 THR A O 1
ATOM 817 N N . CYS A 1 104 ? -4.773 16.094 8.477 1 98.69 104 CYS A N 1
ATOM 818 C CA . CYS A 1 104 ? -5.719 16.5 9.516 1 98.69 104 CYS A CA 1
ATOM 819 C C . CYS A 1 104 ? -5.059 17.438 10.516 1 98.69 104 CYS A C 1
ATOM 821 O O . CYS A 1 104 ? -4.719 18.562 10.188 1 98.69 104 CYS A O 1
ATOM 823 N N . MET A 1 105 ? -4.707 16.922 11.688 1 98.5 105 MET A N 1
ATOM 824 C CA . MET A 1 105 ? -4.027 17.766 12.664 1 98.5 105 MET A CA 1
ATOM 825 C C . MET A 1 105 ? -2.664 18.219 12.141 1 98.5 105 MET A C 1
ATOM 827 O O . MET A 1 105 ? -2.23 19.328 12.414 1 98.5 105 MET A O 1
ATOM 831 N N . GLY A 1 106 ? -1.995 17.328 11.352 1 98.75 106 GLY A N 1
ATOM 832 C CA . GLY A 1 106 ? -0.727 17.703 10.742 1 98.75 106 GLY A CA 1
ATOM 833 C C . GLY A 1 106 ? -0.833 18.922 9.836 1 98.75 106 GLY A C 1
ATOM 834 O O . GLY A 1 106 ? 0.045 19.781 9.836 1 98.75 106 GLY A O 1
ATOM 835 N N . MET A 1 107 ? -1.861 18.953 9.031 1 98.88 107 MET A N 1
ATOM 836 C CA . MET A 1 107 ? -2.088 20.125 8.203 1 98.88 107 MET A CA 1
ATOM 837 C C . MET A 1 107 ? -2.363 21.359 9.07 1 98.88 107 MET A C 1
ATOM 839 O O . MET A 1 107 ? -1.848 22.438 8.797 1 98.88 107 MET A O 1
ATOM 843 N N . GLN A 1 108 ? -3.207 21.156 10.086 1 98.88 108 GLN A N 1
ATOM 844 C CA . GLN A 1 108 ? -3.521 22.234 11.008 1 98.88 108 GLN A CA 1
ATOM 845 C C . GLN A 1 108 ? -2.256 22.812 11.633 1 98.88 108 GLN A C 1
ATOM 847 O O . GLN A 1 108 ? -2.078 24.031 11.68 1 98.88 108 GLN A O 1
ATOM 852 N N . LEU A 1 109 ? -1.393 21.906 12.039 1 98.88 109 LEU A N 1
ATOM 853 C CA . LEU A 1 109 ? -0.145 22.328 12.664 1 98.88 109 LEU A CA 1
ATOM 854 C C . LEU A 1 109 ? 0.713 23.125 11.688 1 98.88 109 LEU A C 1
ATOM 856 O O . LEU A 1 109 ? 1.321 24.141 12.062 1 98.88 109 LEU A O 1
ATOM 860 N N . LEU A 1 110 ? 0.765 22.719 10.43 1 98.88 110 LEU A N 1
ATOM 861 C CA . LEU A 1 110 ? 1.519 23.453 9.422 1 98.88 110 LEU A CA 1
ATOM 862 C C . LEU A 1 110 ? 1.002 24.891 9.305 1 98.88 110 LEU A C 1
ATOM 864 O O . LEU A 1 110 ? 1.79 25.828 9.195 1 98.88 110 LEU A O 1
ATOM 868 N N . THR A 1 111 ? -0.325 25.047 9.344 1 98.88 111 THR A N 1
ATOM 869 C CA . THR A 1 111 ? -0.884 26.391 9.227 1 98.88 111 THR A CA 1
ATOM 870 C C . THR A 1 111 ? -0.553 27.219 10.461 1 98.88 111 THR A C 1
ATOM 872 O O . THR A 1 111 ? -0.326 28.438 10.367 1 98.88 111 THR A O 1
ATOM 875 N N . VAL A 1 112 ? -0.545 26.594 11.641 1 98.88 112 VAL A N 1
ATOM 876 C CA . VAL A 1 112 ? -0.186 27.281 12.875 1 98.88 112 VAL A CA 1
ATOM 877 C C . VAL A 1 112 ? 1.271 27.734 12.805 1 98.88 112 VAL A C 1
ATOM 879 O O . VAL A 1 112 ? 1.596 28.859 13.195 1 98.88 112 VAL A O 1
ATOM 882 N N . LEU A 1 113 ? 2.146 26.859 12.32 1 98.81 113 LEU A N 1
ATOM 883 C CA . LEU A 1 113 ? 3.566 27.172 12.219 1 98.81 113 LEU A CA 1
ATOM 884 C C . LEU A 1 113 ? 3.799 28.328 11.258 1 98.81 113 LEU A C 1
ATOM 886 O O . LEU A 1 113 ? 4.613 29.219 11.531 1 98.81 113 LEU A O 1
ATOM 890 N N . VAL A 1 114 ? 3.08 28.391 10.125 1 98.81 114 VAL A N 1
ATOM 891 C CA . VAL A 1 114 ? 3.244 29.438 9.117 1 98.81 114 VAL A CA 1
ATOM 892 C C . VAL A 1 114 ? 2.666 30.75 9.633 1 98.81 114 VAL A C 1
ATOM 894 O O . VAL A 1 114 ? 3.299 31.797 9.516 1 98.81 114 VAL A O 1
ATOM 897 N N . ALA A 1 115 ? 1.487 30.688 10.258 1 98.62 115 ALA A N 1
ATOM 898 C CA . ALA A 1 115 ? 0.796 31.875 10.727 1 98.62 115 ALA A CA 1
ATOM 899 C C . ALA A 1 115 ? 1.455 32.438 11.992 1 98.62 115 ALA A C 1
ATOM 901 O O . ALA A 1 115 ? 1.334 33.625 12.289 1 98.62 115 ALA A O 1
ATOM 902 N N . GLY A 1 116 ? 2.086 31.547 12.773 1 98.06 116 GLY A N 1
ATOM 903 C CA . GLY A 1 116 ? 2.68 31.922 14.047 1 98.06 116 GLY A CA 1
ATOM 904 C C . GLY A 1 116 ? 1.677 31.953 15.18 1 98.06 116 GLY A C 1
ATOM 905 O O . GLY A 1 116 ? 2 32.406 16.281 1 98.06 116 GLY A O 1
ATOM 906 N N . GLN A 1 117 ? 0.487 31.516 14.922 1 97.44 117 GLN A N 1
ATOM 907 C CA . GLN A 1 117 ? -0.592 31.453 15.898 1 97.44 117 GLN A CA 1
ATOM 908 C C . GLN A 1 117 ? -1.689 30.5 15.438 1 97.44 117 GLN A C 1
ATOM 910 O O . GLN A 1 117 ? -1.812 30.203 14.242 1 97.44 117 GLN A O 1
ATOM 915 N N . ASN A 1 118 ? -2.43 29.984 16.359 1 98.44 118 ASN A N 1
ATOM 916 C CA . ASN A 1 118 ? -3.553 29.094 16.062 1 98.44 118 ASN A CA 1
ATOM 917 C C . ASN A 1 118 ? -4.773 29.891 15.586 1 98.44 118 ASN A C 1
ATOM 919 O O . ASN A 1 118 ? -5.41 30.578 16.391 1 98.44 118 ASN A O 1
ATOM 923 N N . LEU A 1 119 ? -5.141 29.797 14.367 1 98.5 119 LEU A N 1
ATOM 924 C CA . LEU A 1 119 ? -6.254 30.531 13.781 1 98.5 119 LEU A CA 1
ATOM 925 C C . LEU A 1 119 ? -7.406 29.594 13.438 1 98.5 119 LEU A C 1
ATOM 927 O O . LEU A 1 119 ? -8.312 29.969 12.688 1 98.5 119 LEU A O 1
ATOM 931 N N . LEU A 1 120 ? -7.336 28.391 13.898 1 98.56 120 LEU A N 1
ATOM 932 C CA . LEU A 1 120 ? -8.359 27.391 13.602 1 98.56 120 LEU A CA 1
ATOM 933 C C . LEU A 1 120 ? -9.688 27.75 14.258 1 98.56 120 LEU A C 1
ATOM 935 O O . LEU A 1 120 ? -9.703 28.453 15.273 1 98.56 120 LEU A O 1
ATOM 939 N N . THR A 1 121 ? -10.727 27.312 13.648 1 98 121 THR A N 1
ATOM 940 C CA . THR A 1 121 ? -12.078 27.438 14.188 1 98 121 THR A CA 1
ATOM 941 C C . THR A 1 121 ? -12.805 26.094 14.141 1 98 121 THR A C 1
ATOM 943 O O . THR A 1 121 ? -12.281 25.109 13.594 1 98 121 THR A O 1
ATOM 946 N N . ASN A 1 122 ? -13.93 26.062 14.797 1 97.75 122 ASN A N 1
ATOM 947 C CA . ASN A 1 122 ? -14.742 24.844 14.727 1 97.75 122 ASN A CA 1
ATOM 948 C C . ASN A 1 122 ? -15.234 24.578 13.305 1 97.75 122 ASN A C 1
ATOM 950 O O . ASN A 1 122 ? -15.977 25.375 12.742 1 97.75 122 ASN A O 1
ATOM 954 N N . THR A 1 123 ? -14.727 23.547 12.688 1 97.44 123 THR A N 1
ATOM 955 C CA . THR A 1 123 ? -15.141 23.078 11.375 1 97.44 123 THR A CA 1
ATOM 956 C C . THR A 1 123 ? -15.383 21.562 11.406 1 97.44 123 THR A C 1
ATOM 958 O O . THR A 1 123 ? -14.742 20.812 10.672 1 97.44 123 THR A O 1
ATOM 961 N N . THR A 1 124 ? -16.375 21.219 12.07 1 97.19 124 THR A N 1
ATOM 962 C CA . THR A 1 124 ? -16.594 19.797 12.375 1 97.19 124 THR A CA 1
ATOM 963 C C . THR A 1 124 ? -17 19.031 11.125 1 97.19 124 THR A C 1
ATOM 965 O O . THR A 1 124 ? -17.922 19.438 10.406 1 97.19 124 THR A O 1
ATOM 968 N N . ALA A 1 125 ? -16.344 18.125 10.734 1 97.44 125 ALA A N 1
ATOM 969 C CA . ALA A 1 125 ? -16.641 17.016 9.836 1 97.44 125 ALA A CA 1
ATOM 970 C C . ALA A 1 125 ? -16.188 15.688 10.43 1 97.44 125 ALA A C 1
ATOM 972 O O . ALA A 1 125 ? -15.008 15.344 10.367 1 97.44 125 ALA A O 1
ATOM 973 N N . GLU A 1 126 ? -17.094 15.023 11.039 1 96.62 126 GLU A N 1
ATOM 974 C CA . GLU A 1 126 ? -16.734 13.836 11.805 1 96.62 126 GLU A CA 1
ATOM 975 C C . GLU A 1 126 ? -17.375 12.586 11.211 1 96.62 126 GLU A C 1
ATOM 977 O O . GLU A 1 126 ? -18.609 12.508 11.094 1 96.62 126 GLU A O 1
ATOM 982 N N . ASN A 1 127 ? -16.516 11.656 10.914 1 97.44 127 ASN A N 1
ATOM 983 C CA . ASN A 1 127 ? -16.938 10.352 10.398 1 97.44 127 ASN A CA 1
ATOM 984 C C . ASN A 1 127 ? -17.812 10.5 9.164 1 97.44 127 ASN A C 1
ATOM 986 O O . ASN A 1 127 ? -18.922 9.961 9.125 1 97.44 127 ASN A O 1
ATOM 990 N N . VAL A 1 128 ? -17.266 11.172 8.172 1 98.19 128 VAL A N 1
ATOM 991 C CA . VAL A 1 128 ? -17.984 11.398 6.918 1 98.19 128 VAL A CA 1
ATOM 992 C C . VAL A 1 128 ? -17 11.422 5.754 1 98.19 128 VAL A C 1
ATOM 994 O O . VAL A 1 128 ? -15.867 11.898 5.902 1 98.19 128 VAL A O 1
ATOM 997 N N . ALA A 1 129 ? -17.375 10.836 4.676 1 98.19 129 ALA A N 1
ATOM 998 C CA . ALA A 1 129 ? -16.641 10.969 3.418 1 98.19 129 ALA A CA 1
ATOM 999 C C . ALA A 1 129 ? -17.234 12.07 2.547 1 98.19 129 ALA A C 1
ATOM 1001 O O . ALA A 1 129 ? -18.469 12.172 2.414 1 98.19 129 ALA A O 1
ATOM 1002 N N . LEU A 1 130 ? -16.391 12.93 1.96 1 98.69 130 LEU A N 1
ATOM 1003 C CA . LEU A 1 130 ? -16.875 14.078 1.203 1 98.69 130 LEU A CA 1
ATOM 1004 C C . LEU A 1 130 ? -16.172 14.172 -0.149 1 98.69 130 LEU A C 1
ATOM 1006 O O . LEU A 1 130 ? -15 13.805 -0.273 1 98.69 130 LEU A O 1
ATOM 1010 N N . PRO A 1 131 ? -16.938 14.648 -1.166 1 98.75 131 PRO A N 1
ATOM 1011 C CA . PRO A 1 131 ? -16.219 15.164 -2.33 1 98.75 131 PRO A CA 1
ATOM 1012 C C . PRO A 1 131 ? -15.461 16.453 -2.027 1 98.75 131 PRO A C 1
ATOM 1014 O O . PRO A 1 131 ? -15.734 17.109 -1.017 1 98.75 131 PRO A O 1
ATOM 1017 N N . LEU A 1 132 ? -14.547 16.781 -2.824 1 98.81 132 LEU A N 1
ATOM 1018 C CA . LEU A 1 132 ? -13.789 18.031 -2.641 1 98.81 132 LEU A CA 1
ATOM 1019 C C . LEU A 1 132 ? -14.32 19.125 -3.557 1 98.81 132 LEU A C 1
ATOM 1021 O O . LEU A 1 132 ? -14.594 18.875 -4.734 1 98.81 132 LEU A O 1
ATOM 1025 N N . ASN A 1 133 ? -14.555 20.281 -2.988 1 98.75 133 ASN A N 1
ATOM 1026 C CA . ASN A 1 133 ? -14.719 21.469 -3.83 1 98.75 133 ASN A CA 1
ATOM 1027 C C . ASN A 1 133 ? -13.375 21.969 -4.34 1 98.75 133 ASN A C 1
ATOM 1029 O O . ASN A 1 133 ? -12.727 22.797 -3.684 1 98.75 133 ASN A O 1
ATOM 1033 N N . LEU A 1 134 ? -13.039 21.578 -5.504 1 98.62 134 LEU A N 1
ATOM 1034 C CA . LEU A 1 134 ? -11.734 21.922 -6.055 1 98.62 134 LEU A CA 1
ATOM 1035 C C . LEU A 1 134 ? -11.68 23.391 -6.465 1 98.62 134 LEU A C 1
ATOM 1037 O O . LEU A 1 134 ? -12.648 23.922 -7.012 1 98.62 134 LEU A O 1
ATOM 1041 N N . THR A 1 135 ? -10.57 24.047 -6.141 1 98.19 135 THR A N 1
ATOM 1042 C CA . THR A 1 135 ? -10.344 25.406 -6.625 1 98.19 135 THR A CA 1
ATOM 1043 C C . THR A 1 135 ? -9.773 25.375 -8.047 1 98.19 135 THR A C 1
ATOM 1045 O O . THR A 1 135 ? -9.422 24.328 -8.562 1 98.19 135 THR A O 1
ATOM 1048 N N . ALA A 1 136 ? -9.656 26.531 -8.656 1 96.31 136 ALA A N 1
ATOM 1049 C CA . ALA A 1 136 ? -9.078 26.641 -9.992 1 96.31 136 ALA A CA 1
ATOM 1050 C C . ALA A 1 136 ? -7.617 26.203 -10 1 96.31 136 ALA A C 1
ATOM 1052 O O . ALA A 1 136 ? -7.133 25.656 -10.992 1 96.31 136 ALA A O 1
ATOM 1053 N N . ASP A 1 137 ? -6.953 26.391 -8.883 1 97.19 137 ASP A N 1
ATOM 1054 C CA . ASP A 1 137 ? -5.527 26.109 -8.781 1 97.19 137 ASP A CA 1
ATOM 1055 C C . ASP A 1 137 ? -5.27 24.609 -8.734 1 97.19 137 ASP A C 1
ATOM 1057 O O . ASP A 1 137 ? -4.145 24.156 -8.961 1 97.19 137 ASP A O 1
ATOM 1061 N N . ALA A 1 138 ? -6.27 23.781 -8.391 1 97.06 138 ALA A N 1
ATOM 1062 C CA . ALA A 1 138 ? -6.102 22.344 -8.242 1 97.06 138 ALA A CA 1
ATOM 1063 C C . ALA A 1 138 ? -5.645 21.703 -9.555 1 97.06 138 ALA A C 1
ATOM 1065 O O . ALA A 1 138 ? -4.852 20.766 -9.547 1 97.06 138 ALA A O 1
ATOM 1066 N N . LEU A 1 139 ? -6.07 22.266 -10.68 1 92.44 139 LEU A N 1
ATOM 1067 C CA . LEU A 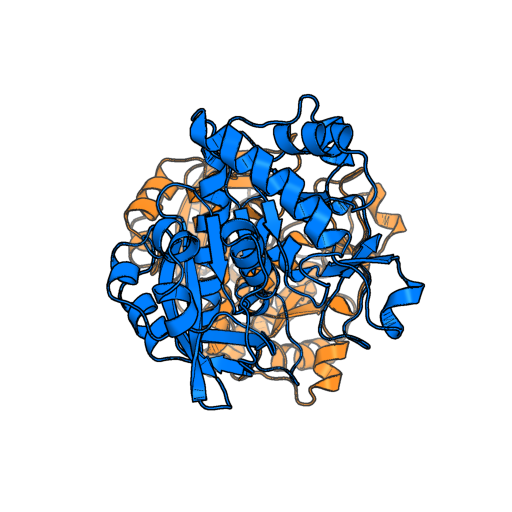1 139 ? -5.812 21.688 -11.992 1 92.44 139 LEU A CA 1
ATOM 1068 C C . LEU A 1 139 ? -4.348 21.844 -12.383 1 92.44 139 LEU A C 1
ATOM 1070 O O . LEU A 1 139 ? -3.826 21.078 -13.195 1 92.44 139 LEU A O 1
ATOM 1074 N N . THR A 1 140 ? -3.693 22.812 -11.805 1 94.56 140 THR A N 1
ATOM 1075 C CA . THR A 1 140 ? -2.297 23.062 -12.156 1 94.56 140 THR A CA 1
ATOM 1076 C C . THR A 1 140 ? -1.389 22.797 -10.953 1 94.56 140 THR A C 1
ATOM 1078 O O . THR A 1 140 ? -0.225 23.203 -10.953 1 94.56 140 THR A O 1
ATOM 1081 N N . SER A 1 141 ? -1.944 22.219 -9.961 1 97.62 141 SER A N 1
ATOM 1082 C CA . SER A 1 141 ? -1.189 21.969 -8.734 1 97.62 141 SER A CA 1
ATOM 1083 C C . SER A 1 141 ? -0.163 20.859 -8.945 1 97.62 141 SER A C 1
ATOM 1085 O O . SER A 1 141 ? -0.292 20.047 -9.859 1 97.62 141 SER A O 1
ATOM 1087 N N . ARG A 1 142 ? 0.885 20.859 -8.109 1 97.81 142 ARG A N 1
ATOM 1088 C CA . ARG A 1 142 ? 1.835 19.75 -8.07 1 97.81 142 ARG A CA 1
ATOM 1089 C C . ARG A 1 142 ? 1.176 18.484 -7.531 1 97.81 142 ARG A C 1
ATOM 1091 O O . ARG A 1 142 ? 1.37 17.391 -8.078 1 97.81 142 ARG A O 1
ATOM 1098 N N . MET A 1 143 ? 0.339 18.609 -6.543 1 98 143 MET A N 1
ATOM 1099 C CA . MET A 1 143 ? -0.267 17.5 -5.824 1 98 143 MET A CA 1
ATOM 1100 C C . MET A 1 143 ? -1.119 16.641 -6.762 1 98 143 MET A C 1
ATOM 1102 O O . MET A 1 143 ? -1.099 15.422 -6.684 1 98 143 MET A O 1
ATOM 1106 N N . PHE A 1 144 ? -1.861 17.297 -7.66 1 97.75 144 PHE A N 1
ATOM 1107 C CA . PHE A 1 144 ? -2.83 16.578 -8.477 1 97.75 144 PHE A CA 1
ATOM 1108 C C . PHE A 1 144 ? -2.346 16.469 -9.922 1 97.75 144 PHE A C 1
ATOM 1110 O O . PHE A 1 144 ? -3.104 16.062 -10.805 1 97.75 144 PHE A O 1
ATOM 1117 N N . GLN A 1 145 ? -1.078 16.75 -10.156 1 92.81 145 GLN A N 1
ATOM 1118 C CA . GLN A 1 145 ? -0.54 16.844 -11.508 1 92.81 145 GLN A CA 1
ATOM 1119 C C . GLN A 1 145 ? -0.677 15.523 -12.25 1 92.81 145 GLN A C 1
ATOM 1121 O O . GLN A 1 145 ? -0.877 15.516 -13.469 1 92.81 145 GLN A O 1
ATOM 1126 N N . ASN A 1 146 ? -0.655 14.422 -11.562 1 89.19 146 ASN A N 1
ATOM 1127 C CA . ASN A 1 146 ? -0.668 13.117 -12.227 1 89.19 146 ASN A CA 1
ATOM 1128 C C . ASN A 1 146 ? -2.037 12.453 -12.117 1 89.19 146 ASN A C 1
ATOM 1130 O O . ASN A 1 146 ? -2.18 11.266 -12.422 1 89.19 146 ASN A O 1
ATOM 1134 N N . PHE A 1 147 ? -2.996 13.188 -11.641 1 95.81 147 PHE A N 1
ATOM 1135 C CA . PHE A 1 147 ? -4.344 12.641 -11.586 1 95.81 147 PHE A CA 1
ATOM 1136 C C . PHE A 1 147 ? -4.98 12.625 -12.977 1 95.81 147 PHE A C 1
ATOM 1138 O O . PHE A 1 147 ? -4.996 13.641 -13.664 1 95.81 147 PHE A O 1
ATOM 1145 N N . PRO A 1 148 ? -5.508 11.438 -13.453 1 94.25 148 PRO A N 1
ATOM 1146 C CA . PRO A 1 148 ? -6.324 11.469 -14.672 1 94.25 148 PRO A CA 1
ATOM 1147 C C . PRO A 1 148 ? -7.555 12.359 -14.531 1 94.25 148 PRO A C 1
ATOM 1149 O O . PRO A 1 148 ? -8.094 12.508 -13.438 1 94.25 148 PRO A O 1
ATOM 1152 N N . LYS A 1 149 ? -8 12.906 -15.633 1 94.75 149 LYS A N 1
ATOM 1153 C CA . LYS A 1 149 ? -9.148 13.812 -15.633 1 94.75 149 LYS A CA 1
ATOM 1154 C C . LYS A 1 149 ? -10.367 13.164 -14.992 1 94.75 149 LYS A C 1
ATOM 1156 O O . LYS A 1 149 ? -11.078 13.797 -14.211 1 94.75 149 LYS A O 1
ATOM 1161 N N . ARG A 1 150 ? -10.508 11.922 -15.297 1 95.94 150 ARG A N 1
ATOM 1162 C CA . ARG A 1 150 ? -11.656 11.203 -14.75 1 95.94 150 ARG A CA 1
ATOM 1163 C C . ARG A 1 150 ? -11.586 11.133 -13.234 1 95.94 150 ARG A C 1
ATOM 1165 O O . ARG A 1 150 ? -12.617 11.227 -12.555 1 95.94 150 ARG A O 1
ATOM 1172 N N . LEU A 1 151 ? -10.422 10.977 -12.734 1 97.19 151 LEU A N 1
ATOM 1173 C CA . LEU A 1 151 ? -10.266 10.875 -11.289 1 97.19 151 LEU A CA 1
ATOM 1174 C C . LEU A 1 151 ? -10.469 12.234 -10.625 1 97.19 151 LEU A C 1
ATOM 1176 O O . LEU A 1 151 ? -11.016 12.32 -9.523 1 97.19 151 LEU A O 1
ATOM 1180 N N . LEU A 1 152 ? -10 13.281 -11.266 1 97.69 152 LEU A N 1
ATOM 1181 C CA . LEU A 1 152 ? -10.227 14.625 -10.742 1 97.69 152 LEU A CA 1
ATOM 1182 C C . LEU A 1 152 ? -11.719 14.93 -10.688 1 97.69 152 LEU A C 1
ATOM 1184 O O . LEU A 1 152 ? -12.195 15.523 -9.719 1 97.69 152 LEU A O 1
ATOM 1188 N N . LYS A 1 153 ? -12.398 14.516 -11.734 1 98.06 153 LYS A N 1
ATOM 1189 C CA . LYS A 1 153 ? -13.852 14.68 -11.734 1 98.06 153 LYS A CA 1
ATOM 1190 C C . LYS A 1 153 ? -14.492 13.898 -10.594 1 98.06 153 LYS A C 1
ATOM 1192 O O . LYS A 1 153 ? -15.359 14.414 -9.883 1 98.06 153 LYS A O 1
ATOM 1197 N N . ALA A 1 154 ? -14.062 12.672 -10.414 1 98.56 154 ALA A N 1
ATOM 1198 C CA . ALA A 1 154 ? -14.586 11.836 -9.328 1 98.56 154 ALA A CA 1
ATOM 1199 C C . ALA A 1 154 ? -14.297 12.461 -7.969 1 98.56 154 ALA A C 1
ATOM 1201 O O . ALA A 1 154 ? -15.133 12.406 -7.062 1 98.56 154 ALA A O 1
ATOM 1202 N N . LEU A 1 155 ? -13.125 13.055 -7.852 1 98.38 155 LEU A N 1
ATOM 1203 C CA . LEU A 1 155 ? -12.711 13.688 -6.605 1 98.38 155 LEU A CA 1
ATOM 1204 C C . LEU A 1 155 ? -13.672 14.805 -6.223 1 98.38 155 LEU A C 1
ATOM 1206 O O . LEU A 1 155 ? -13.898 15.055 -5.035 1 98.38 155 LEU A O 1
ATOM 1210 N N . ALA A 1 156 ? -14.281 15.438 -7.188 1 98.38 156 ALA A N 1
ATOM 1211 C CA . ALA A 1 156 ? -15.172 16.578 -6.977 1 98.38 156 ALA A CA 1
ATOM 1212 C C . ALA A 1 156 ? -16.625 16.109 -6.812 1 98.38 156 ALA A C 1
ATOM 1214 O O . ALA A 1 156 ? -17.469 16.875 -6.348 1 98.38 156 ALA A O 1
ATOM 1215 N N . GLU A 1 157 ? -16.891 14.844 -7.168 1 98.75 157 GLU A N 1
ATOM 1216 C CA . GLU A 1 157 ? -18.297 14.445 -7.266 1 98.75 157 GLU A CA 1
ATOM 1217 C C . GLU A 1 157 ? -18.609 13.305 -6.301 1 98.75 157 GLU A C 1
ATOM 1219 O O . GLU A 1 157 ? -19.766 13.125 -5.91 1 98.75 157 GLU A O 1
ATOM 1224 N N . GLU A 1 158 ? -17.641 12.516 -5.977 1 98.69 158 GLU A N 1
ATOM 1225 C CA . GLU A 1 158 ? -17.844 11.328 -5.145 1 98.69 158 GLU A CA 1
ATOM 1226 C C . GLU A 1 158 ? -17.266 11.539 -3.746 1 98.69 158 GLU A C 1
ATOM 1228 O O . GLU A 1 158 ? -16.344 12.328 -3.564 1 98.69 158 GLU A O 1
ATOM 1233 N N . PRO A 1 159 ? -17.797 10.906 -2.703 1 98.5 159 PRO A N 1
ATOM 1234 C CA . PRO A 1 159 ? -17.266 10.984 -1.344 1 98.5 159 PRO A CA 1
ATOM 1235 C C . PRO A 1 159 ? -15.984 10.172 -1.167 1 98.5 159 PRO A C 1
ATOM 1237 O O . PRO A 1 159 ? -16 9.102 -0.558 1 98.5 159 PRO A O 1
ATOM 1240 N N . LEU A 1 160 ? -14.859 10.734 -1.592 1 98.69 160 LEU A N 1
ATOM 1241 C CA . LEU A 1 160 ? -13.617 9.977 -1.681 1 98.69 160 LEU A CA 1
ATOM 1242 C C . LEU A 1 160 ? -12.664 10.344 -0.546 1 98.69 160 LEU A C 1
ATOM 1244 O O . LEU A 1 160 ? -11.586 9.766 -0.424 1 98.69 160 LEU A O 1
ATOM 1248 N N . THR A 1 161 ? -13.047 11.281 0.286 1 98.81 161 THR A N 1
ATOM 1249 C CA . THR A 1 161 ? -12.133 11.766 1.312 1 98.81 161 THR A CA 1
ATOM 1250 C C . THR A 1 161 ? -12.758 11.633 2.699 1 98.81 161 THR A C 1
ATOM 1252 O O . THR A 1 161 ? -13.805 12.227 2.979 1 98.81 161 THR A O 1
ATOM 1255 N N . GLY A 1 162 ? -12.109 10.812 3.561 1 98.56 162 GLY A N 1
ATOM 1256 C CA . GLY A 1 162 ? -12.602 10.625 4.914 1 98.56 162 GLY A CA 1
ATOM 1257 C C . GLY A 1 162 ? -12.234 11.766 5.848 1 98.56 162 GLY A C 1
ATOM 1258 O O . GLY A 1 162 ? -11.078 12.18 5.895 1 98.56 162 GLY A O 1
ATOM 1259 N N . ASN A 1 163 ? -13.211 12.312 6.559 1 98.69 163 ASN A N 1
ATOM 1260 C CA . ASN A 1 163 ? -13.023 13.422 7.488 1 98.69 163 ASN A CA 1
ATOM 1261 C C . ASN A 1 163 ? -13.383 13.016 8.914 1 98.69 163 ASN A C 1
ATOM 1263 O O . ASN A 1 163 ? -14.43 12.414 9.148 1 98.69 163 ASN A O 1
ATOM 1267 N N . PHE A 1 164 ? -12.469 13.344 9.828 1 97.75 164 PHE A N 1
ATOM 1268 C CA . PHE A 1 164 ? -12.594 12.984 11.234 1 97.75 164 PHE A CA 1
ATOM 1269 C C . PHE A 1 164 ? -12.031 14.086 12.125 1 97.75 164 PHE A C 1
ATOM 1271 O O . PHE A 1 164 ? -11.219 13.812 13.016 1 97.75 164 PHE A O 1
ATOM 1278 N N . HIS A 1 165 ? -12.5 15.289 11.922 1 97.62 165 HIS A N 1
ATOM 1279 C CA . HIS A 1 165 ? -11.922 16.438 12.633 1 97.62 165 HIS A CA 1
ATOM 1280 C C . HIS A 1 165 ? -13.016 17.359 13.148 1 97.62 165 HIS A C 1
ATOM 1282 O O . HIS A 1 165 ? -14.125 17.375 12.617 1 97.62 165 HIS A O 1
ATOM 1288 N N . ASN A 1 166 ? -12.617 18.141 14.164 1 97.56 166 ASN A N 1
ATOM 1289 C CA . ASN A 1 166 ? -13.523 19.125 14.734 1 97.56 166 ASN A CA 1
ATOM 1290 C C . ASN A 1 166 ? -13.055 20.547 14.422 1 97.56 166 ASN A C 1
ATOM 1292 O O . ASN A 1 166 ? -13.844 21.5 14.492 1 97.56 166 ASN A O 1
ATOM 1296 N N . TYR A 1 167 ? -11.812 20.688 14.164 1 98.31 167 TYR A N 1
ATOM 1297 C CA . TYR A 1 167 ? -11.258 22.016 13.898 1 98.31 167 TYR A CA 1
ATOM 1298 C C . TYR A 1 167 ? -10.648 22.094 12.5 1 98.31 167 TYR A C 1
ATOM 1300 O O . TYR A 1 167 ? -10.32 21.062 11.906 1 98.31 167 TYR A O 1
ATOM 1308 N N . GLY A 1 168 ? -10.578 23.203 11.953 1 98.38 168 GLY A N 1
ATOM 1309 C CA . GLY A 1 168 ? -9.977 23.469 10.656 1 98.38 168 GLY A CA 1
ATOM 1310 C C . GLY A 1 168 ? -9.789 24.938 10.367 1 98.38 168 GLY A C 1
ATOM 1311 O O . GLY A 1 168 ? -10.07 25.781 11.227 1 98.38 168 GLY A O 1
ATOM 1312 N N . LEU A 1 169 ? -9.219 25.234 9.273 1 98.81 169 LEU A N 1
ATOM 1313 C CA . LEU A 1 169 ? -8.914 26.609 8.859 1 98.81 169 LEU A CA 1
ATOM 1314 C C . LEU A 1 169 ? -10.016 27.156 7.957 1 98.81 169 LEU A C 1
ATOM 1316 O O . LEU A 1 169 ? -10.195 26.688 6.832 1 98.81 169 LEU A O 1
ATOM 1320 N N . GLU A 1 170 ? -10.734 28.109 8.469 1 98.69 170 GLU A N 1
ATOM 1321 C CA . GLU A 1 170 ? -11.766 28.766 7.676 1 98.69 170 GLU A CA 1
ATOM 1322 C C . GLU A 1 170 ? -11.164 29.453 6.449 1 98.69 170 GLU A C 1
ATOM 1324 O O . GLU A 1 170 ? -10.102 30.078 6.535 1 98.69 170 GLU A O 1
ATOM 1329 N N . VAL A 1 171 ? -11.898 29.391 5.328 1 98.69 171 VAL A N 1
ATOM 1330 C CA . VAL A 1 171 ? -11.422 29.984 4.082 1 98.69 171 VAL A CA 1
ATOM 1331 C C . VAL A 1 171 ? -11.227 31.484 4.266 1 98.69 171 VAL A C 1
ATOM 1333 O O . VAL A 1 171 ? -10.227 32.062 3.811 1 98.69 171 VAL A O 1
ATOM 1336 N N . LYS A 1 172 ? -12.188 32.156 4.91 1 98.19 172 LYS A N 1
ATOM 1337 C CA . LYS A 1 172 ? -12.094 33.594 5.145 1 98.19 172 LYS A CA 1
ATOM 1338 C C . LYS A 1 172 ? -10.844 33.938 5.945 1 98.19 172 LYS A C 1
ATOM 1340 O O . LYS A 1 172 ? -10.125 34.875 5.602 1 98.19 172 LYS A O 1
ATOM 1345 N N . THR A 1 173 ? -10.625 33.188 6.996 1 98.56 173 THR A N 1
ATOM 1346 C CA . THR A 1 173 ? -9.453 33.375 7.836 1 98.56 173 THR A CA 1
ATOM 1347 C C . THR A 1 173 ? -8.164 33.188 7.031 1 98.56 173 THR A C 1
ATOM 1349 O O . THR A 1 173 ? -7.219 33.969 7.176 1 98.56 173 THR A O 1
ATOM 1352 N N . PHE A 1 174 ? -8.086 32.25 6.215 1 98.62 174 PHE A N 1
ATOM 1353 C CA . PHE A 1 174 ? -6.945 31.984 5.344 1 98.62 174 PHE A CA 1
ATOM 1354 C C . PHE A 1 174 ? -6.68 33.188 4.445 1 98.62 174 PHE A C 1
ATOM 1356 O O . PHE A 1 174 ? -5.543 33.656 4.344 1 98.62 174 PHE A O 1
ATOM 1363 N N . GLN A 1 175 ? -7.73 33.719 3.824 1 97.88 175 GLN A N 1
ATOM 1364 C CA . GLN A 1 175 ? -7.613 34.781 2.854 1 97.88 175 GLN A CA 1
ATOM 1365 C C . GLN A 1 175 ? -7.168 36.094 3.525 1 97.88 175 GLN A C 1
ATOM 1367 O O . GLN A 1 175 ? -6.445 36.875 2.928 1 97.88 175 GLN A O 1
ATOM 1372 N N . GLU A 1 176 ? -7.543 36.219 4.754 1 98 176 GLU A N 1
ATOM 1373 C CA . GLU A 1 176 ? -7.285 37.469 5.465 1 98 176 GLU A CA 1
ATOM 1374 C C . GLU A 1 176 ? -5.906 37.469 6.121 1 98 176 GLU A C 1
ATOM 1376 O O . GLU A 1 176 ? -5.398 38.5 6.531 1 98 176 GLU A O 1
ATOM 1381 N N . ASN A 1 177 ? -5.344 36.281 6.176 1 98.5 177 ASN A N 1
ATOM 1382 C CA . ASN A 1 177 ? -4.035 36.156 6.809 1 98.5 177 ASN A CA 1
ATOM 1383 C C . ASN A 1 177 ? -2.912 36.156 5.773 1 98.5 177 ASN A C 1
ATOM 1385 O O . ASN A 1 177 ? -2.729 35.188 5.051 1 98.5 177 ASN A O 1
ATOM 1389 N N . GLN A 1 178 ? -2.076 37.188 5.754 1 98.19 178 GLN A N 1
ATOM 1390 C CA . GLN A 1 178 ? -1.055 37.406 4.73 1 98.19 178 GLN A CA 1
ATOM 1391 C C . GLN A 1 178 ? -0.01 36.281 4.766 1 98.19 178 GLN A C 1
ATOM 1393 O O . GLN A 1 178 ? 0.492 35.875 3.721 1 98.19 178 GLN A O 1
ATOM 1398 N N . LYS A 1 179 ? 0.322 35.875 5.906 1 98.62 179 LYS A N 1
ATOM 1399 C CA . LYS A 1 179 ? 1.317 34.812 6.012 1 98.62 179 LYS A CA 1
ATOM 1400 C C . LYS A 1 179 ? 0.809 33.531 5.375 1 98.62 179 LYS A C 1
ATOM 1402 O O . LYS A 1 179 ? 1.536 32.875 4.633 1 98.62 179 LYS A O 1
ATOM 1407 N N . LEU A 1 180 ? -0.413 33.188 5.641 1 98.75 180 LEU A N 1
ATOM 1408 C CA . LEU A 1 180 ? -0.994 31.969 5.129 1 98.75 180 LEU A CA 1
ATOM 1409 C C . LEU A 1 180 ? -1.175 32.031 3.617 1 98.75 180 LEU A C 1
ATOM 1411 O O . LEU A 1 180 ? -0.729 31.141 2.893 1 98.75 180 LEU A O 1
ATOM 1415 N N . HIS A 1 181 ? -1.85 33.094 3.158 1 97.19 181 HIS A N 1
ATOM 1416 C CA . HIS A 1 181 ? -2.141 33.125 1.729 1 97.19 181 HIS A CA 1
ATOM 1417 C C . HIS A 1 181 ? -0.875 33.375 0.917 1 97.19 181 HIS A C 1
ATOM 1419 O O . HIS A 1 181 ? -0.817 33.062 -0.271 1 97.19 181 HIS A O 1
ATOM 1425 N N . GLY A 1 182 ? 0.172 33.969 1.544 1 98.31 182 GLY A N 1
ATOM 1426 C CA . GLY A 1 182 ? 1.452 34.125 0.873 1 98.31 182 GLY A CA 1
ATOM 1427 C C . GLY A 1 182 ? 2.246 32.812 0.792 1 98.31 182 GLY A C 1
ATOM 1428 O O . GLY A 1 182 ? 3.092 32.656 -0.09 1 98.31 182 GLY A O 1
ATOM 1429 N N . PHE A 1 183 ? 1.96 31.891 1.67 1 98.81 183 PHE A N 1
ATOM 1430 C CA . PHE A 1 183 ? 2.756 30.688 1.821 1 98.81 183 PHE A CA 1
ATOM 1431 C C . PHE A 1 183 ? 2.098 29.516 1.104 1 98.81 183 PHE A C 1
ATOM 1433 O O . PHE A 1 183 ? 2.785 28.672 0.522 1 98.81 183 PHE A O 1
ATOM 1440 N N . PHE A 1 184 ? 0.784 29.469 1.146 1 98.88 184 PHE A N 1
ATOM 1441 C CA . PHE A 1 184 ? 0.066 28.297 0.649 1 98.88 184 PHE A CA 1
ATOM 1442 C C . PHE A 1 184 ? -0.883 28.688 -0.479 1 98.88 184 PHE A C 1
ATOM 1444 O O . PHE A 1 184 ? -1.308 29.844 -0.571 1 98.88 184 PHE A O 1
ATOM 1451 N N . THR A 1 185 ? -1.199 27.734 -1.321 1 98.75 185 THR A N 1
ATOM 1452 C CA . THR A 1 185 ? -2.316 27.75 -2.26 1 98.75 185 THR A CA 1
ATOM 1453 C C . THR A 1 185 ? -3.367 26.719 -1.862 1 98.75 185 THR A C 1
ATOM 1455 O O . THR A 1 185 ? -3.066 25.531 -1.751 1 98.75 185 THR A O 1
ATOM 1458 N N . PRO A 1 186 ? -4.566 27.172 -1.562 1 98.69 186 PRO A N 1
ATOM 1459 C CA . PRO A 1 186 ? -5.629 26.188 -1.35 1 98.69 186 PRO A CA 1
ATOM 1460 C C . PRO A 1 186 ? -6.023 25.453 -2.633 1 98.69 186 PRO A C 1
ATOM 1462 O O . PRO A 1 186 ? -6.195 26.094 -3.678 1 98.69 186 PRO A O 1
ATOM 1465 N N . LEU A 1 187 ? -6.125 24.156 -2.588 1 98.81 187 LEU A N 1
ATOM 1466 C CA . LEU A 1 187 ? -6.48 23.359 -3.758 1 98.81 187 LEU A CA 1
ATOM 1467 C C . LEU A 1 187 ? -7.93 22.891 -3.68 1 98.81 187 LEU A C 1
ATOM 1469 O O . LEU A 1 187 ? -8.531 22.562 -4.699 1 98.81 187 LEU A O 1
ATOM 1473 N N . SER A 1 188 ? -8.445 22.766 -2.469 1 98.94 188 SER A N 1
ATOM 1474 C CA . SER A 1 188 ? -9.852 22.422 -2.289 1 98.94 188 SER A CA 1
ATOM 1475 C C . SER A 1 188 ? -10.398 22.984 -0.982 1 98.94 188 SER A C 1
ATOM 1477 O O . SER A 1 188 ? -9.633 23.406 -0.116 1 98.94 188 SER A O 1
ATOM 1479 N N . THR A 1 189 ? -11.688 23.047 -0.893 1 98.88 189 THR A N 1
ATOM 1480 C CA . THR A 1 189 ? -12.438 23.438 0.298 1 98.88 189 THR A CA 1
ATOM 1481 C C . THR A 1 189 ? -13.609 22.5 0.538 1 98.88 189 THR A C 1
ATOM 1483 O O . THR A 1 189 ? -13.914 21.641 -0.298 1 98.88 189 THR A O 1
ATOM 1486 N N . ASN A 1 190 ? -14.148 22.609 1.702 1 98.88 190 ASN A N 1
ATOM 1487 C CA . ASN A 1 190 ? -15.391 21.922 2.059 1 98.88 190 ASN A CA 1
ATOM 1488 C C . ASN A 1 190 ? -16.219 22.75 3.049 1 98.88 190 ASN A C 1
ATOM 1490 O O . ASN A 1 190 ? -15.789 23.812 3.479 1 98.88 190 ASN A O 1
ATOM 1494 N N . THR A 1 191 ? -17.406 22.281 3.283 1 98.56 191 THR A N 1
ATOM 1495 C CA . THR A 1 191 ? -18.297 22.922 4.246 1 98.56 191 THR A CA 1
ATOM 1496 C C . THR A 1 191 ? -18.531 22.016 5.449 1 98.56 191 THR A C 1
ATOM 1498 O O . THR A 1 191 ? -18.891 20.844 5.293 1 98.56 191 THR A O 1
ATOM 1501 N N . ALA A 1 192 ? -18.281 22.562 6.543 1 98.06 192 ALA A N 1
ATOM 1502 C CA . ALA A 1 192 ? -18.469 21.828 7.785 1 98.06 192 ALA A CA 1
ATOM 1503 C C . ALA A 1 192 ? -19.938 21.672 8.125 1 98.06 192 ALA A C 1
ATOM 1505 O O . ALA A 1 192 ? -20.797 22.266 7.469 1 98.06 192 ALA A O 1
ATOM 1506 N N . GLU A 1 193 ? -20.172 20.875 9.125 1 97 193 GLU A N 1
ATOM 1507 C CA . GLU A 1 193 ? -21.547 20.625 9.586 1 97 193 GLU A CA 1
ATOM 1508 C C . GLU A 1 193 ? -22.219 21.922 10.031 1 97 193 GLU A C 1
ATOM 1510 O O . GLU A 1 193 ? -23.422 22.078 9.867 1 97 193 GLU A O 1
ATOM 1515 N N . ASN A 1 194 ? -21.5 22.781 10.586 1 96.88 194 ASN A N 1
ATOM 1516 C CA . ASN A 1 194 ? -22.031 24.047 11.102 1 96.88 194 ASN A CA 1
ATOM 1517 C C . ASN A 1 194 ? -22.094 25.109 10.023 1 96.88 194 ASN A C 1
ATOM 1519 O O . ASN A 1 194 ? -22.344 26.281 10.312 1 96.88 194 ASN A O 1
ATOM 1523 N N . GLY A 1 195 ? -21.703 24.781 8.789 1 97.5 195 GLY A N 1
ATOM 1524 C CA . GLY A 1 195 ? -21.844 25.703 7.672 1 97.5 195 GLY A CA 1
ATOM 1525 C C . GLY A 1 195 ? -20.562 26.453 7.344 1 97.5 195 GLY A C 1
ATOM 1526 O O . GLY A 1 195 ? -20.484 27.125 6.316 1 97.5 195 GLY A O 1
ATOM 1527 N N . VAL A 1 196 ? -19.594 26.281 8.148 1 97.81 196 VAL A N 1
ATOM 1528 C CA . VAL A 1 196 ? -18.328 27 7.941 1 97.81 196 VAL A CA 1
ATOM 1529 C C . VAL A 1 196 ? -17.594 26.422 6.742 1 97.81 196 VAL A C 1
ATOM 1531 O O . VAL A 1 196 ? -17.469 25.188 6.617 1 97.81 196 VAL A O 1
ATOM 1534 N N . HIS A 1 197 ? -17.172 27.297 5.844 1 98.38 197 HIS A N 1
ATOM 1535 C CA . HIS A 1 197 ? -16.312 26.922 4.723 1 98.38 197 HIS A CA 1
ATOM 1536 C C . HIS A 1 197 ? -14.859 26.828 5.152 1 98.38 197 HIS A C 1
ATOM 1538 O O . HIS A 1 197 ? -14.305 27.797 5.688 1 98.38 197 HIS A O 1
ATOM 1544 N N . PHE A 1 198 ? -14.266 25.688 4.953 1 98.81 198 PHE A N 1
ATOM 1545 C CA . PHE A 1 198 ? -12.898 25.516 5.441 1 98.81 198 PHE A CA 1
ATOM 1546 C C . PHE A 1 198 ? -12 24.969 4.336 1 98.81 198 PHE A C 1
ATOM 1548 O O . PHE A 1 198 ? -12.484 24.375 3.369 1 98.81 198 PHE A O 1
ATOM 1555 N N . VAL A 1 199 ? -10.719 25.25 4.441 1 98.88 199 VAL A N 1
ATOM 1556 C CA . VAL A 1 199 ? -9.711 24.734 3.52 1 98.88 199 VAL A CA 1
ATOM 1557 C C . VAL A 1 199 ? -9.469 23.25 3.779 1 98.88 199 VAL A C 1
ATOM 1559 O O . VAL A 1 199 ? -9.211 22.844 4.914 1 98.88 199 VAL A O 1
ATOM 1562 N N . SER A 1 200 ? -9.547 22.422 2.721 1 98.81 200 SER A N 1
ATOM 1563 C CA . SER A 1 200 ? -9.422 20.984 2.953 1 98.81 200 SER A CA 1
ATOM 1564 C C . SER A 1 200 ? -8.133 20.438 2.336 1 98.81 200 SER A C 1
ATOM 1566 O O . SER A 1 200 ? -7.711 19.328 2.666 1 98.81 200 SER A O 1
ATOM 1568 N N . THR A 1 201 ? -7.539 21.094 1.366 1 98.94 201 THR A N 1
ATOM 1569 C CA . THR A 1 201 ? -6.266 20.719 0.76 1 98.94 201 THR A CA 1
ATOM 1570 C C . THR A 1 201 ? -5.43 21.953 0.441 1 98.94 201 THR A C 1
ATOM 1572 O O . THR A 1 201 ? -5.945 22.938 -0.094 1 98.94 201 THR A O 1
ATOM 1575 N N . LEU A 1 202 ? -4.148 21.953 0.79 1 98.56 202 LEU A N 1
ATOM 1576 C CA . LEU A 1 202 ? -3.289 23.078 0.457 1 98.56 202 LEU A CA 1
ATOM 1577 C C . LEU A 1 202 ? -1.896 22.609 0.056 1 98.56 202 LEU A C 1
ATOM 1579 O O . LEU A 1 202 ? -1.465 21.531 0.464 1 98.56 202 LEU A O 1
ATOM 1583 N N . GLU A 1 203 ? -1.211 23.297 -0.73 1 98.75 203 GLU A N 1
ATOM 1584 C CA . GLU A 1 203 ? 0.196 23.078 -1.049 1 98.75 203 GLU A CA 1
ATOM 1585 C C . GLU A 1 203 ? 0.996 24.375 -0.954 1 98.75 203 GLU A C 1
ATOM 1587 O O . GLU A 1 203 ? 0.472 25.453 -1.233 1 98.75 203 GLU A O 1
ATOM 1592 N N . GLY A 1 204 ? 2.225 24.297 -0.516 1 98.81 204 GLY A N 1
ATOM 1593 C CA . GLY A 1 204 ? 3.105 25.453 -0.458 1 98.81 204 GLY A CA 1
ATOM 1594 C C . GLY A 1 204 ? 3.389 26.047 -1.821 1 98.81 204 GLY A C 1
ATOM 1595 O O . GLY A 1 204 ? 3.533 25.328 -2.809 1 98.81 204 GLY A O 1
ATOM 1596 N N . LYS A 1 205 ? 3.453 27.359 -1.844 1 98.25 205 LYS A N 1
ATOM 1597 C CA . LYS A 1 205 ? 3.785 28.047 -3.092 1 98.25 205 LYS A CA 1
ATOM 1598 C C . LYS A 1 205 ? 5.254 27.844 -3.457 1 98.25 205 LYS A C 1
ATOM 1600 O O . LYS A 1 205 ? 5.566 27.344 -4.535 1 98.25 205 LYS A O 1
ATOM 1605 N N . LYS A 1 206 ? 6.125 28.172 -2.557 1 97.69 206 LYS A N 1
ATOM 1606 C CA . LYS A 1 206 ? 7.57 28.078 -2.738 1 97.69 206 LYS A CA 1
ATOM 1607 C C . LYS A 1 206 ? 8.109 26.75 -2.178 1 97.69 206 LYS A C 1
ATOM 1609 O O . LYS A 1 206 ? 8.969 26.125 -2.789 1 97.69 206 LYS A O 1
ATOM 1614 N N . TYR A 1 207 ? 7.629 26.391 -1.06 1 98.5 207 TYR A N 1
ATOM 1615 C CA . TYR A 1 207 ? 8.141 25.25 -0.322 1 98.5 207 TYR A CA 1
ATOM 1616 C C . TYR A 1 207 ? 7.32 24 -0.624 1 98.5 207 TYR A C 1
ATOM 1618 O O . TYR A 1 207 ? 6.105 24.078 -0.823 1 98.5 207 TYR A O 1
ATOM 1626 N N . PRO A 1 208 ? 7.969 22.812 -0.684 1 98.69 208 PRO A N 1
ATOM 1627 C CA . PRO A 1 208 ? 7.246 21.547 -0.906 1 98.69 208 PRO A CA 1
ATOM 1628 C C . PRO A 1 208 ? 6.504 21.062 0.338 1 98.69 208 PRO A C 1
ATOM 1630 O O . PRO A 1 208 ? 6.746 19.953 0.815 1 98.69 208 PRO A O 1
ATOM 1633 N N . PHE A 1 209 ? 5.633 21.875 0.815 1 98.94 209 PHE A N 1
ATOM 1634 C CA . PHE A 1 209 ? 4.777 21.578 1.958 1 98.94 209 PHE A CA 1
ATOM 1635 C C . PHE A 1 209 ? 3.338 21.344 1.513 1 98.94 209 PHE A C 1
ATOM 1637 O O . PHE A 1 209 ? 2.795 22.125 0.725 1 98.94 209 PHE A O 1
ATOM 1644 N N . TYR A 1 210 ? 2.801 20.25 1.954 1 98.94 210 TYR A N 1
ATOM 1645 C CA . TYR A 1 210 ? 1.476 19.812 1.536 1 98.94 210 TYR A CA 1
ATOM 1646 C C . TYR A 1 210 ? 0.615 19.453 2.74 1 98.94 210 TYR A C 1
ATOM 1648 O O . TYR A 1 210 ? 1.134 19.062 3.787 1 98.94 210 TYR A O 1
ATOM 1656 N N . GLY A 1 211 ? -0.638 19.625 2.643 1 98.81 211 GLY A N 1
ATOM 1657 C CA . GLY A 1 211 ? -1.528 19.281 3.738 1 98.81 211 GLY A CA 1
ATOM 1658 C C . GLY A 1 211 ? -2.932 18.938 3.281 1 98.81 211 GLY A C 1
ATOM 1659 O O . GLY A 1 211 ? -3.455 19.547 2.348 1 98.81 211 GLY A O 1
ATOM 1660 N N . VAL A 1 212 ? -3.547 17.984 3.936 1 98.94 212 VAL A N 1
ATOM 1661 C CA . VAL A 1 212 ? -4.941 17.625 3.729 1 98.94 212 VAL A CA 1
ATOM 1662 C C . VAL A 1 212 ? -5.656 17.516 5.074 1 98.94 212 VAL A C 1
ATOM 1664 O O . VAL A 1 212 ? -5.109 16.969 6.031 1 98.94 212 VAL A O 1
ATOM 1667 N N . GLN A 1 213 ? -6.863 18.109 5.125 1 98.88 213 GLN A N 1
ATOM 1668 C CA . GLN A 1 213 ? -7.676 17.984 6.332 1 98.88 213 GLN A CA 1
ATOM 1669 C C . GLN A 1 213 ? -8.328 16.609 6.414 1 98.88 213 GLN A C 1
ATOM 1671 O O . GLN A 1 213 ? -8.773 16.188 7.484 1 98.88 213 GLN A O 1
ATOM 1676 N N . TRP A 1 214 ? -8.43 15.961 5.324 1 98.88 214 TRP A N 1
ATOM 1677 C CA . TRP A 1 214 ? -8.984 14.609 5.219 1 98.88 214 TRP A CA 1
ATOM 1678 C C . TRP A 1 214 ? -7.871 13.562 5.262 1 98.88 214 TRP A C 1
ATOM 1680 O O . TRP A 1 214 ? -6.691 13.906 5.355 1 98.88 214 TRP A O 1
ATOM 1690 N N . HIS A 1 215 ? -8.227 12.312 5.348 1 98.88 215 HIS A N 1
ATOM 1691 C CA . HIS A 1 215 ? -7.285 11.234 5.609 1 98.88 215 HIS A CA 1
ATOM 1692 C C . HIS A 1 215 ? -7.156 10.312 4.402 1 98.88 215 HIS A C 1
ATOM 1694 O O . HIS A 1 215 ? -7.945 9.383 4.234 1 98.88 215 HIS A O 1
ATOM 1700 N N . PRO A 1 216 ? -6.125 10.547 3.584 1 98.81 216 PRO A N 1
ATOM 1701 C CA . PRO A 1 216 ? -5.98 9.688 2.408 1 98.81 216 PRO A CA 1
ATOM 1702 C C . PRO A 1 216 ? -5.555 8.266 2.768 1 98.81 216 PRO A C 1
ATOM 1704 O O . PRO A 1 216 ? -5.867 7.316 2.039 1 98.81 216 PRO A O 1
ATOM 1707 N N . GLU A 1 217 ? -4.875 8.016 3.941 1 98.69 217 GLU A N 1
ATOM 1708 C CA . GLU A 1 217 ? -4.316 6.711 4.305 1 98.69 217 GLU A CA 1
ATOM 1709 C C . GLU A 1 217 ? -5.422 5.711 4.633 1 98.69 217 GLU A C 1
ATOM 1711 O O . GLU A 1 217 ? -5.23 4.5 4.508 1 98.69 217 GLU A O 1
ATOM 1716 N N . VAL A 1 218 ? -6.613 6.195 5.02 1 98.19 218 VAL A N 1
ATOM 1717 C CA . VAL A 1 218 ? -7.633 5.293 5.551 1 98.19 218 VAL A CA 1
ATOM 1718 C C . VAL A 1 218 ? -8.32 4.559 4.402 1 98.19 218 VAL A C 1
ATOM 1720 O O . VAL A 1 218 ? -8.906 3.492 4.602 1 98.19 218 VAL A O 1
ATOM 1723 N N . ASN A 1 219 ? -8.219 5.113 3.17 1 98.06 219 ASN A N 1
ATOM 1724 C CA . ASN A 1 219 ? -8.883 4.508 2.02 1 98.06 219 ASN A CA 1
ATOM 1725 C C . ASN A 1 219 ? -8.383 3.084 1.777 1 98.06 219 ASN A C 1
ATOM 1727 O O . ASN A 1 219 ? -9.125 2.242 1.268 1 98.06 219 ASN A O 1
ATOM 1731 N N . ARG A 1 220 ? -7.137 2.809 2.139 1 97.94 220 ARG A N 1
ATOM 1732 C CA . ARG A 1 220 ? -6.535 1.536 1.752 1 97.94 220 ARG A CA 1
ATOM 1733 C C . ARG A 1 220 ? -6.133 0.725 2.98 1 97.94 220 ARG A C 1
ATOM 1735 O O . ARG A 1 220 ? -5.918 -0.485 2.887 1 97.94 220 ARG A O 1
ATOM 1742 N N . PHE A 1 221 ? -6.125 1.366 4.223 1 97.5 221 PHE A N 1
ATOM 1743 C CA . PHE A 1 221 ? -5.41 0.652 5.273 1 97.5 221 PHE A CA 1
ATOM 1744 C C . PHE A 1 221 ? -6.195 0.684 6.578 1 97.5 221 PHE A C 1
ATOM 1746 O O . PHE A 1 221 ? -5.656 0.362 7.641 1 97.5 221 PHE A O 1
ATOM 1753 N N . GLN A 1 222 ? -7.422 1.126 6.52 1 95.62 222 GLN A N 1
ATOM 1754 C CA . GLN A 1 222 ? -8.328 1.04 7.664 1 95.62 222 GLN A CA 1
ATOM 1755 C C . GLN A 1 222 ? -9.68 0.464 7.258 1 95.62 222 GLN A C 1
ATOM 1757 O O . GLN A 1 222 ? -10.172 0.742 6.16 1 95.62 222 GLN A O 1
ATOM 1762 N N . TRP A 1 223 ? -10.367 -0.364 8.188 1 92.38 223 TRP A N 1
ATOM 1763 C CA . TRP A 1 223 ? -11.484 -1.178 7.723 1 92.38 223 TRP A CA 1
ATOM 1764 C C . TRP A 1 223 ? -12.617 -1.191 8.75 1 92.38 223 TRP A C 1
ATOM 1766 O O . TRP A 1 223 ? -13.523 -2.02 8.672 1 92.38 223 TRP A O 1
ATOM 1776 N N . ASP A 1 224 ? -12.578 -0.349 9.742 1 90.75 224 ASP A N 1
ATOM 1777 C CA . ASP A 1 224 ? -13.641 -0.313 10.742 1 90.75 224 ASP A CA 1
ATOM 1778 C C . ASP A 1 224 ? -14.992 0.016 10.102 1 90.75 224 ASP A C 1
ATOM 1780 O O . ASP A 1 224 ? -15.18 1.115 9.57 1 90.75 224 ASP A O 1
ATOM 1784 N N . ARG A 1 225 ? -15.984 -0.836 10.172 1 88.12 225 ARG A N 1
ATOM 1785 C CA . ARG A 1 225 ? -17.281 -0.699 9.508 1 88.12 225 ARG A CA 1
ATOM 1786 C C . ARG A 1 225 ? -18.094 0.431 10.125 1 88.12 225 ARG A C 1
ATOM 1788 O O . ARG A 1 225 ? -19.047 0.92 9.516 1 88.12 225 ARG A O 1
ATOM 1795 N N . LYS A 1 226 ? -17.766 0.822 11.336 1 91.62 226 LYS A N 1
ATOM 1796 C CA . LYS A 1 226 ? -18.484 1.898 12.016 1 91.62 226 LYS A CA 1
ATOM 1797 C C . LYS A 1 226 ? -18.016 3.266 11.516 1 91.62 226 LYS A C 1
ATOM 1799 O O . LYS A 1 226 ? -18.641 4.285 11.812 1 91.62 226 LYS A O 1
ATOM 1804 N N . LEU A 1 227 ? -16.938 3.291 10.742 1 94.75 227 LEU A N 1
ATOM 1805 C CA . LEU A 1 227 ? -16.375 4.547 10.266 1 94.75 227 LEU A CA 1
ATOM 1806 C C . LEU A 1 227 ? -16.531 4.676 8.75 1 94.75 227 LEU A C 1
ATOM 1808 O O . LEU A 1 227 ? -16.516 3.67 8.031 1 94.75 227 LEU A O 1
ATOM 1812 N N . SER A 1 228 ? -16.641 5.898 8.25 1 95.88 228 SER A N 1
ATOM 1813 C CA . SER A 1 228 ? -16.906 6.188 6.844 1 95.88 228 SER A CA 1
ATOM 1814 C C . SER A 1 228 ? -15.609 6.25 6.035 1 95.88 228 SER A C 1
ATOM 1816 O O . SER A 1 228 ? -15.352 7.234 5.344 1 95.88 228 SER A O 1
ATOM 1818 N N . PHE A 1 229 ? -14.867 5.184 6.109 1 96.81 229 PHE A N 1
ATOM 1819 C CA . PHE A 1 229 ? -13.68 5.062 5.273 1 96.81 229 PHE A CA 1
ATOM 1820 C C . PHE A 1 229 ? -14.062 4.797 3.822 1 96.81 229 PHE A C 1
ATOM 1822 O O . PHE A 1 229 ? -14.766 3.826 3.529 1 96.81 229 PHE A O 1
ATOM 1829 N N . PRO A 1 230 ? -13.625 5.648 2.875 1 97.38 230 PRO A N 1
ATOM 1830 C CA . PRO A 1 230 ? -13.953 5.379 1.473 1 97.38 230 PRO A CA 1
ATOM 1831 C C . PRO A 1 230 ? -13.078 4.289 0.862 1 97.38 230 PRO A C 1
ATOM 1833 O O . PRO A 1 230 ? -11.852 4.387 0.896 1 97.38 230 PRO A O 1
ATOM 1836 N N . HIS A 1 231 ? -13.695 3.283 0.261 1 96.44 231 HIS A N 1
ATOM 1837 C CA . HIS A 1 231 ? -12.922 2.16 -0.252 1 96.44 231 HIS A CA 1
ATOM 1838 C C . HIS A 1 231 ? -13.203 1.926 -1.732 1 96.44 231 HIS A C 1
ATOM 1840 O O . HIS A 1 231 ? -12.781 0.913 -2.297 1 96.44 231 HIS A O 1
ATOM 1846 N N . SER A 1 232 ? -14.008 2.816 -2.406 1 96.75 232 SER A N 1
ATOM 1847 C CA . SER A 1 232 ? -14.281 2.637 -3.83 1 96.75 232 SER A CA 1
ATOM 1848 C C . SER A 1 232 ? -12.984 2.605 -4.641 1 96.75 232 SER A C 1
ATOM 1850 O O . SER A 1 232 ? -11.938 3.031 -4.16 1 96.75 232 SER A O 1
ATOM 1852 N N . PRO A 1 233 ? -13.047 2.098 -5.898 1 96.44 233 PRO A N 1
ATOM 1853 C CA . PRO A 1 233 ? -11.852 2.096 -6.742 1 96.44 233 PRO A CA 1
ATOM 1854 C C . PRO A 1 233 ? -11.234 3.484 -6.898 1 96.44 233 PRO A C 1
ATOM 1856 O O . PRO A 1 233 ? -10.008 3.633 -6.84 1 96.44 233 PRO A O 1
ATOM 1859 N N . HIS A 1 234 ? -12.07 4.488 -7.012 1 98.12 234 HIS A N 1
ATOM 1860 C CA . HIS A 1 234 ? -11.57 5.855 -7.129 1 98.12 234 HIS A CA 1
ATOM 1861 C C . HIS A 1 234 ? -10.875 6.297 -5.844 1 98.12 234 HIS A C 1
ATOM 1863 O O . HIS A 1 234 ? -9.836 6.961 -5.891 1 98.12 234 HIS A O 1
ATOM 1869 N N . ALA A 1 235 ? -11.453 5.93 -4.66 1 98.31 235 ALA A N 1
ATOM 1870 C CA . ALA A 1 235 ? -10.852 6.293 -3.377 1 98.31 235 ALA A CA 1
ATOM 1871 C C . ALA A 1 235 ? -9.477 5.66 -3.209 1 98.31 235 ALA A C 1
ATOM 1873 O O . ALA A 1 235 ? -8.539 6.316 -2.76 1 98.31 235 ALA A O 1
ATOM 1874 N N . VAL A 1 236 ? -9.391 4.406 -3.598 1 98.06 236 VAL A N 1
ATOM 1875 C CA . VAL A 1 236 ? -8.125 3.682 -3.533 1 98.06 236 VAL A CA 1
ATOM 1876 C C . VAL A 1 236 ? -7.094 4.359 -4.434 1 98.06 236 VAL A C 1
ATOM 1878 O O . VAL A 1 236 ? -5.949 4.574 -4.027 1 98.06 236 VAL A O 1
ATOM 1881 N N . GLN A 1 237 ? -7.48 4.699 -5.637 1 97.94 237 GLN A N 1
ATOM 1882 C CA . GLN A 1 237 ? -6.586 5.336 -6.594 1 97.94 237 GLN A CA 1
ATOM 1883 C C . GLN A 1 237 ? -6.105 6.691 -6.082 1 97.94 237 GLN A C 1
ATOM 1885 O O . GLN A 1 237 ? -4.93 7.031 -6.227 1 97.94 237 GLN A O 1
ATOM 1890 N N . VAL A 1 238 ? -7 7.492 -5.449 1 98.62 238 VAL A N 1
ATOM 1891 C CA . VAL A 1 238 ? -6.633 8.773 -4.867 1 98.62 238 VAL A CA 1
ATOM 1892 C C . VAL A 1 238 ? -5.539 8.57 -3.818 1 98.62 238 VAL A C 1
ATOM 1894 O O . VAL A 1 238 ? -4.516 9.266 -3.836 1 98.62 238 VAL A O 1
ATOM 1897 N N . SER A 1 239 ? -5.773 7.629 -2.979 1 98.62 239 SER A N 1
ATOM 1898 C CA . SER A 1 239 ? -4.82 7.32 -1.919 1 98.62 239 SER A CA 1
ATOM 1899 C C . SER A 1 239 ? -3.471 6.902 -2.496 1 98.62 239 SER A C 1
ATOM 1901 O O . SER A 1 239 ? -2.424 7.355 -2.029 1 98.62 239 SER A O 1
ATOM 1903 N N . SER A 1 240 ? -3.477 6.047 -3.549 1 98.31 240 SER A N 1
ATOM 1904 C CA . SER A 1 240 ? -2.256 5.547 -4.172 1 98.31 240 SER A CA 1
ATOM 1905 C C . SER A 1 240 ? -1.46 6.68 -4.812 1 98.31 240 SER A C 1
ATOM 1907 O O . SER A 1 240 ? -0.254 6.801 -4.586 1 98.31 240 SER A O 1
ATOM 1909 N N . LEU A 1 241 ? -2.119 7.52 -5.566 1 98.12 241 LEU A N 1
ATOM 1910 C CA . LEU A 1 241 ? -1.446 8.57 -6.32 1 98.12 241 LEU A CA 1
ATOM 1911 C C . LEU A 1 241 ? -0.855 9.617 -5.379 1 98.12 241 LEU A C 1
ATOM 1913 O O . LEU A 1 241 ? 0.24 10.133 -5.621 1 98.12 241 LEU A O 1
ATOM 1917 N N . LEU A 1 242 ? -1.54 9.891 -4.273 1 98.75 242 LEU A N 1
ATOM 1918 C CA . LEU A 1 242 ? -1.032 10.898 -3.344 1 98.75 242 LEU A CA 1
ATOM 1919 C C . LEU A 1 242 ? 0.167 10.359 -2.568 1 98.75 242 LEU A C 1
ATOM 1921 O O . LEU A 1 242 ? 1.106 11.102 -2.279 1 98.75 242 LEU A O 1
ATOM 1925 N N . ALA A 1 243 ? 0.114 9.078 -2.199 1 98.62 243 ALA A N 1
ATOM 1926 C CA . ALA A 1 243 ? 1.273 8.469 -1.552 1 98.62 243 ALA A CA 1
ATOM 1927 C C . ALA A 1 243 ? 2.498 8.523 -2.461 1 98.62 243 ALA A C 1
ATOM 1929 O O . ALA A 1 243 ? 3.584 8.922 -2.027 1 98.62 243 ALA A O 1
ATOM 1930 N N . GLU A 1 244 ? 2.311 8.102 -3.732 1 98.19 244 GLU A N 1
ATOM 1931 C CA . GLU A 1 244 ? 3.402 8.125 -4.699 1 98.19 244 GLU A CA 1
ATOM 1932 C C . GLU A 1 244 ? 3.932 9.539 -4.91 1 98.19 244 GLU A C 1
ATOM 1934 O O . GLU A 1 244 ? 5.145 9.75 -4.957 1 98.19 244 GLU A O 1
ATOM 1939 N N . PHE A 1 245 ? 3.041 10.484 -5.039 1 98.38 245 PHE A N 1
ATOM 1940 C CA . PHE A 1 245 ? 3.426 11.875 -5.238 1 98.38 245 PHE A CA 1
ATOM 1941 C C . PHE A 1 245 ? 4.34 12.352 -4.113 1 98.38 245 PHE A C 1
ATOM 1943 O O . PHE A 1 245 ? 5.445 12.844 -4.367 1 98.38 245 PHE A O 1
ATOM 1950 N N . PHE A 1 246 ? 3.844 12.18 -2.896 1 98.62 246 PHE A N 1
ATOM 1951 C CA . PHE A 1 246 ? 4.578 12.719 -1.757 1 98.62 246 PHE A CA 1
ATOM 1952 C C . PHE A 1 246 ? 5.945 12.062 -1.634 1 98.62 246 PHE A C 1
ATOM 1954 O O . PHE A 1 246 ? 6.949 12.742 -1.405 1 98.62 246 PHE A O 1
ATOM 1961 N N . VAL A 1 247 ? 6.008 10.742 -1.743 1 98 247 VAL A N 1
ATOM 1962 C CA . VAL A 1 247 ? 7.273 10.023 -1.63 1 98 247 VAL A CA 1
ATOM 1963 C C . VAL A 1 247 ? 8.219 10.461 -2.748 1 98 247 VAL A C 1
ATOM 1965 O O . VAL A 1 247 ? 9.414 10.664 -2.518 1 98 247 VAL A O 1
ATOM 1968 N N . ASN A 1 248 ? 7.703 10.672 -3.953 1 97.25 248 ASN A N 1
ATOM 1969 C CA . ASN A 1 248 ? 8.539 11.078 -5.078 1 97.25 248 ASN A CA 1
ATOM 1970 C C . ASN A 1 248 ? 9.125 12.477 -4.863 1 97.25 248 ASN A C 1
ATOM 1972 O O . ASN A 1 248 ? 10.18 12.797 -5.406 1 97.25 248 ASN A O 1
ATOM 1976 N N . GLU A 1 249 ? 8.438 13.344 -4.082 1 97.44 249 GLU A N 1
ATOM 1977 C CA . GLU A 1 249 ? 9 14.648 -3.746 1 97.44 249 GLU A CA 1
ATOM 1978 C C . GLU A 1 249 ? 10.352 14.5 -3.047 1 97.44 249 GLU A C 1
ATOM 1980 O O . GLU A 1 249 ? 11.258 15.305 -3.256 1 97.44 249 GLU A O 1
ATOM 1985 N N . GLY A 1 250 ? 10.438 13.43 -2.232 1 96.81 250 GLY A N 1
ATOM 1986 C CA . GLY A 1 250 ? 11.641 13.219 -1.45 1 96.81 250 GLY A CA 1
ATOM 1987 C C . GLY A 1 250 ? 12.828 12.789 -2.291 1 96.81 250 GLY A C 1
ATOM 1988 O O . GLY A 1 250 ? 13.969 12.828 -1.826 1 96.81 250 GLY A O 1
ATOM 1989 N N . ARG A 1 251 ? 12.617 12.359 -3.543 1 94.56 251 ARG A N 1
ATOM 1990 C CA . ARG A 1 251 ? 13.703 11.938 -4.422 1 94.56 251 ARG A CA 1
ATOM 1991 C C . ARG A 1 251 ? 14.633 13.102 -4.746 1 94.56 251 ARG A C 1
ATOM 1993 O O . ARG A 1 251 ? 15.773 12.898 -5.168 1 94.56 251 ARG A O 1
ATOM 2000 N N . ARG A 1 252 ? 14.164 14.289 -4.52 1 94.06 252 ARG A N 1
ATOM 2001 C CA . ARG A 1 252 ? 14.945 15.484 -4.793 1 94.06 252 ARG A CA 1
ATOM 2002 C C . ARG A 1 252 ? 15.766 15.898 -3.574 1 94.06 252 ARG A C 1
ATOM 2004 O O . ARG A 1 252 ? 16.562 16.828 -3.643 1 94.06 252 ARG A O 1
ATOM 2011 N N . SER A 1 253 ? 15.508 15.211 -2.459 1 94.69 253 SER A N 1
ATOM 2012 C CA . SER A 1 253 ? 16.266 15.469 -1.244 1 94.69 253 SER A CA 1
ATOM 2013 C C . SER A 1 253 ? 17.688 14.914 -1.351 1 94.69 253 SER A C 1
ATOM 2015 O O . SER A 1 253 ? 17.891 13.836 -1.915 1 94.69 253 SER A O 1
ATOM 2017 N N . LEU A 1 254 ? 18.641 15.523 -0.81 1 92.44 254 LEU A N 1
ATOM 2018 C CA . LEU A 1 254 ? 20.047 15.102 -0.858 1 92.44 254 LEU A CA 1
ATOM 2019 C C . LEU A 1 254 ? 20.422 14.328 0.404 1 92.44 254 LEU A C 1
ATOM 2021 O O . LEU A 1 254 ? 21.578 13.93 0.569 1 92.44 254 LEU A O 1
ATOM 2025 N N . HIS A 1 255 ? 19.484 14.094 1.214 1 94.38 255 HIS A N 1
ATOM 2026 C CA . HIS A 1 255 ? 19.734 13.484 2.518 1 94.38 255 HIS A CA 1
ATOM 2027 C C . HIS A 1 255 ? 19.891 11.977 2.4 1 94.38 255 HIS A C 1
ATOM 2029 O O . HIS A 1 255 ? 19.297 11.352 1.521 1 94.38 255 HIS A O 1
ATOM 2035 N N . HIS A 1 256 ? 20.734 11.414 3.24 1 91 256 HIS A N 1
ATOM 2036 C CA . HIS A 1 256 ? 20.906 9.969 3.307 1 91 256 HIS A CA 1
ATOM 2037 C C . HIS A 1 256 ? 21.547 9.555 4.629 1 91 256 HIS A C 1
ATOM 2039 O O . HIS A 1 256 ? 22.203 10.359 5.285 1 91 256 HIS A O 1
ATOM 2045 N N . PHE A 1 257 ? 21.344 8.305 4.938 1 89.44 257 PHE A N 1
ATOM 2046 C CA . PHE A 1 257 ? 22.062 7.715 6.062 1 89.44 257 PHE A CA 1
ATOM 2047 C C . PHE A 1 257 ? 23.516 7.434 5.695 1 89.44 257 PHE A C 1
ATOM 2049 O O . PHE A 1 257 ? 23.812 7.074 4.551 1 89.44 257 PHE A O 1
ATOM 2056 N N . ASP A 1 258 ? 24.406 7.555 6.676 1 84.31 258 ASP A N 1
ATOM 2057 C CA . ASP A 1 258 ? 25.844 7.309 6.461 1 84.31 258 ASP A CA 1
ATOM 2058 C C . ASP A 1 258 ? 26.141 5.816 6.488 1 84.31 258 ASP A C 1
ATOM 2060 O O . ASP A 1 258 ? 27.172 5.379 5.965 1 84.31 258 ASP A O 1
ATOM 2064 N N . ASN A 1 259 ? 25.328 5.113 7.164 1 86.88 259 ASN A N 1
ATOM 2065 C CA . ASN A 1 259 ? 25.531 3.691 7.402 1 86.88 259 ASN A CA 1
ATOM 2066 C C . ASN A 1 259 ? 24.234 2.9 7.262 1 86.88 259 ASN A C 1
ATOM 2068 O O . ASN A 1 259 ? 23.266 3.152 7.984 1 86.88 259 ASN A O 1
ATOM 2072 N N . PRO A 1 260 ? 24.25 1.901 6.398 1 83.31 260 PRO A N 1
ATOM 2073 C CA . PRO A 1 260 ? 23.031 1.123 6.18 1 83.31 260 PRO A CA 1
ATOM 2074 C C . PRO A 1 260 ? 22.547 0.422 7.449 1 83.31 260 PRO A C 1
ATOM 2076 O O . PRO A 1 260 ? 21.344 0.267 7.645 1 83.31 260 PRO A O 1
ATOM 2079 N N . GLU A 1 261 ? 23.469 0.026 8.297 1 84.5 261 GLU A N 1
ATOM 2080 C CA . GLU A 1 261 ? 23.078 -0.646 9.531 1 84.5 261 GLU A CA 1
ATOM 2081 C C . GLU A 1 261 ? 22.391 0.317 10.492 1 84.5 261 GLU A C 1
ATOM 2083 O O . GLU A 1 261 ? 21.406 -0.052 11.148 1 84.5 261 GLU A O 1
ATOM 2088 N N . LYS A 1 262 ? 22.922 1.506 10.539 1 86.94 262 LYS A N 1
ATOM 2089 C CA . LYS A 1 262 ? 22.281 2.533 11.359 1 86.94 262 LYS A CA 1
ATOM 2090 C C . LYS A 1 262 ? 20.891 2.885 10.82 1 86.94 262 LYS A C 1
ATOM 2092 O O . LYS A 1 262 ? 19.953 3.098 11.594 1 86.94 262 LYS A O 1
ATOM 2097 N N . GLU A 1 263 ? 20.812 2.91 9.531 1 88.75 263 GLU A N 1
ATOM 2098 C CA . GLU A 1 263 ? 19.516 3.162 8.906 1 88.75 263 GLU A CA 1
ATOM 2099 C C . GLU A 1 263 ? 18.516 2.082 9.281 1 88.75 263 GLU A C 1
ATOM 2101 O O . GLU A 1 263 ? 17.422 2.389 9.766 1 88.75 263 GLU A O 1
ATOM 2106 N N . ALA A 1 264 ? 18.922 0.855 9.156 1 84.69 264 ALA A N 1
ATOM 2107 C CA . ALA A 1 264 ? 18.016 -0.267 9.406 1 84.69 264 ALA A CA 1
ATOM 2108 C C . ALA A 1 264 ? 17.531 -0.276 10.852 1 84.69 264 ALA A C 1
ATOM 2110 O O . ALA A 1 264 ? 16.375 -0.575 11.125 1 84.69 264 ALA A O 1
ATOM 2111 N N . SER A 1 265 ? 18.406 0.088 11.734 1 87.88 265 SER A N 1
ATOM 2112 C CA . SER A 1 265 ? 18.094 0.038 13.156 1 87.88 265 SER A CA 1
ATOM 2113 C C . SER A 1 265 ? 17.219 1.221 13.562 1 87.88 265 SER A C 1
ATOM 2115 O O . SER A 1 265 ? 16.719 1.268 14.695 1 87.88 265 SER A O 1
ATOM 2117 N N . SER A 1 266 ? 17 2.135 12.617 1 90.44 266 SER A N 1
ATOM 2118 C CA . SER A 1 266 ? 16.219 3.326 12.938 1 90.44 266 SER A CA 1
ATOM 2119 C C . SER A 1 266 ? 14.82 3.254 12.336 1 90.44 266 SER A C 1
ATOM 2121 O O . SER A 1 266 ? 13.992 4.141 12.562 1 90.44 266 SER A O 1
ATOM 2123 N N . LEU A 1 267 ? 14.57 2.178 11.648 1 92.69 267 LEU A N 1
ATOM 2124 C CA . LEU A 1 267 ? 13.344 2.096 10.875 1 92.69 267 LEU A CA 1
ATOM 2125 C C . LEU A 1 267 ? 12.227 1.452 11.688 1 92.69 267 LEU A C 1
ATOM 2127 O O . LEU A 1 267 ? 12.484 0.836 12.719 1 92.69 267 LEU A O 1
ATOM 2131 N N . ILE A 1 268 ? 11.047 1.587 11.266 1 94.5 268 ILE A N 1
ATOM 2132 C CA . ILE A 1 268 ? 9.805 1.306 11.984 1 94.5 268 ILE A CA 1
ATOM 2133 C C . ILE A 1 268 ? 9.734 -0.181 12.32 1 94.5 268 ILE A C 1
ATOM 2135 O O . ILE A 1 268 ? 9.18 -0.56 13.359 1 94.5 268 ILE A O 1
ATOM 2139 N N . TYR A 1 269 ? 10.352 -1.068 11.516 1 88.62 269 TYR A N 1
ATOM 2140 C CA . TYR A 1 269 ? 10.164 -2.504 11.688 1 88.62 269 TYR A CA 1
ATOM 2141 C C . TYR A 1 269 ? 11.008 -3.029 12.844 1 88.62 269 TYR A C 1
ATOM 2143 O O . TYR A 1 269 ? 10.883 -4.191 13.234 1 88.62 269 TYR A O 1
ATOM 2151 N N . MET A 1 270 ? 11.828 -2.199 13.43 1 88.75 270 MET A N 1
ATOM 2152 C CA . MET A 1 270 ? 12.492 -2.549 14.68 1 88.75 270 MET A CA 1
ATOM 2153 C C . MET A 1 270 ? 11.5 -2.562 15.836 1 88.75 270 MET A C 1
ATOM 2155 O O . MET A 1 270 ? 11.82 -3.039 16.922 1 88.75 270 MET A O 1
ATOM 2159 N N . HIS A 1 271 ? 10.312 -2.074 15.555 1 90.94 271 HIS A N 1
ATOM 2160 C CA . HIS A 1 271 ? 9.227 -2.064 16.531 1 90.94 271 HIS A CA 1
ATOM 2161 C C . HIS A 1 271 ? 8.117 -3.023 16.125 1 90.94 271 HIS A C 1
ATOM 2163 O O . HIS A 1 271 ? 7.871 -3.229 14.93 1 90.94 271 HIS A O 1
ATOM 2169 N N . LYS A 1 272 ? 7.441 -3.584 17.109 1 90.19 272 LYS A N 1
ATOM 2170 C CA . LYS A 1 272 ? 6.34 -4.504 16.844 1 90.19 272 LYS A CA 1
ATOM 2171 C C . LYS A 1 272 ? 4.992 -3.791 16.938 1 90.19 272 LYS A C 1
ATOM 2173 O O . LYS A 1 272 ? 4.695 -3.148 17.953 1 90.19 272 LYS A O 1
ATOM 2178 N N . PRO A 1 273 ? 4.254 -3.881 15.867 1 93.38 273 PRO A N 1
ATOM 2179 C CA . PRO A 1 273 ? 2.924 -3.275 15.961 1 93.38 273 PRO A CA 1
ATOM 2180 C C . PRO A 1 273 ? 2.002 -4.035 16.922 1 93.38 273 PRO A C 1
ATOM 2182 O O . PRO A 1 273 ? 2.16 -5.242 17.109 1 93.38 273 PRO A O 1
ATOM 2185 N N . VAL A 1 274 ? 1.096 -3.336 17.516 1 93.56 274 VAL A N 1
ATOM 2186 C CA . VAL A 1 274 ? 0.074 -3.889 18.406 1 93.56 274 VAL A CA 1
ATOM 2187 C C . VAL A 1 274 ? -1.281 -3.873 17.703 1 93.56 274 VAL A C 1
ATOM 2189 O O . VAL A 1 274 ? -1.657 -2.871 17.094 1 93.56 274 VAL A O 1
ATOM 2192 N N . TYR A 1 275 ? -1.952 -5.012 17.734 1 91.81 275 TYR A N 1
ATOM 2193 C CA . TYR A 1 275 ? -3.33 -5.043 17.266 1 91.81 275 TYR A CA 1
ATOM 2194 C C . TYR A 1 275 ? -4.234 -4.191 18.141 1 91.81 275 TYR A C 1
ATOM 2196 O O . TYR A 1 275 ? -4.34 -4.43 19.344 1 91.81 275 TYR A O 1
ATOM 2204 N N . THR A 1 276 ? -4.922 -3.193 17.562 1 93.38 276 THR A N 1
ATOM 2205 C CA . THR A 1 276 ? -5.676 -2.254 18.391 1 93.38 276 THR A CA 1
ATOM 2206 C C . THR A 1 276 ? -7.117 -2.139 17.906 1 93.38 276 THR A C 1
ATOM 2208 O O . THR A 1 276 ? -7.887 -1.325 18.422 1 93.38 276 THR A O 1
ATOM 2211 N N . ALA A 1 277 ? -7.527 -2.877 16.906 1 89.88 277 ALA A N 1
ATOM 2212 C CA . ALA A 1 277 ? -8.836 -2.732 16.281 1 89.88 277 ALA A CA 1
ATOM 2213 C C . ALA A 1 277 ? -9.953 -3.074 17.266 1 89.88 277 ALA A C 1
ATOM 2215 O O . ALA A 1 277 ? -11.109 -2.68 17.062 1 89.88 277 ALA A O 1
ATOM 2216 N N . ASN A 1 278 ? -9.664 -3.805 18.25 1 88.69 278 ASN A N 1
ATOM 2217 C CA . ASN A 1 278 ? -10.688 -4.215 19.203 1 88.69 278 ASN A CA 1
ATOM 2218 C C . ASN A 1 278 ? -11.008 -3.102 20.188 1 88.69 278 ASN A C 1
ATOM 2220 O O . ASN A 1 278 ? -12.031 -3.148 20.875 1 88.69 278 ASN A O 1
ATOM 2224 N N . PHE A 1 279 ? -10.094 -2.023 20.266 1 92 279 PHE A N 1
ATOM 2225 C CA . PHE A 1 279 ? -10.375 -1.013 21.266 1 92 279 PHE A CA 1
ATOM 2226 C C . PHE A 1 279 ? -10.117 0.386 20.719 1 92 279 PHE A C 1
ATOM 2228 O O . PHE A 1 279 ? -10.195 1.37 21.469 1 92 279 PHE A O 1
ATOM 2235 N N . THR A 1 280 ? -9.672 0.514 19.484 1 92.44 280 THR A N 1
ATOM 2236 C CA . THR A 1 280 ? -9.516 1.798 18.812 1 92.44 280 THR A CA 1
ATOM 2237 C C . THR A 1 280 ? -10.047 1.724 17.375 1 92.44 280 THR A C 1
ATOM 2239 O O . THR A 1 280 ? -10.523 0.675 16.938 1 92.44 280 THR A O 1
ATOM 2242 N N . SER A 1 281 ? -9.93 2.875 16.672 1 90.31 281 SER A N 1
ATOM 2243 C CA . SER A 1 281 ? -10.328 2.926 15.273 1 90.31 281 SER A CA 1
ATOM 2244 C C . SER A 1 281 ? -9.195 2.482 14.359 1 90.31 281 SER A C 1
ATOM 2246 O O . SER A 1 281 ? -9.383 2.324 13.156 1 90.31 281 SER A O 1
ATOM 2248 N N . TYR A 1 282 ? -8.023 2.289 14.898 1 93.56 282 TYR A N 1
ATOM 2249 C CA . TYR A 1 282 ? -6.875 1.847 14.109 1 93.56 282 TYR A CA 1
ATOM 2250 C C . TYR A 1 282 ? -6.809 0.325 14.055 1 93.56 282 TYR A C 1
ATOM 2252 O O . TYR A 1 282 ? -7.129 -0.354 15.031 1 93.56 282 TYR A O 1
ATOM 2260 N N . GLU A 1 283 ? -6.383 -0.194 12.914 1 92 283 GLU A N 1
ATOM 2261 C CA . GLU A 1 283 ? -6.176 -1.637 12.82 1 92 283 GLU A CA 1
ATOM 2262 C C . GLU A 1 283 ? -5.047 -2.094 13.742 1 92 283 GLU A C 1
ATOM 2264 O O . GLU A 1 283 ? -5.207 -3.041 14.508 1 92 283 GLU A O 1
ATOM 2269 N N . GLN A 1 284 ? -3.92 -1.463 13.594 1 94.75 284 GLN A N 1
ATOM 2270 C CA . GLN A 1 284 ? -2.717 -1.642 14.398 1 94.75 284 GLN A CA 1
ATOM 2271 C C . GLN A 1 284 ? -2.02 -0.308 14.648 1 94.75 284 GLN A C 1
ATOM 2273 O O . GLN A 1 284 ? -2.283 0.677 13.953 1 94.75 284 GLN A O 1
ATOM 2278 N N . ALA A 1 285 ? -1.22 -0.306 15.68 1 96.75 285 ALA A N 1
ATOM 2279 C CA . ALA A 1 285 ? -0.418 0.882 15.961 1 96.75 285 ALA A CA 1
ATOM 2280 C C . ALA A 1 285 ? 0.937 0.501 16.547 1 96.75 285 ALA A C 1
ATOM 2282 O O . ALA A 1 285 ? 1.069 -0.545 17.188 1 96.75 285 ALA A O 1
ATOM 2283 N N . TYR A 1 286 ? 1.921 1.286 16.266 1 97.19 286 TYR A N 1
ATOM 2284 C CA . TYR A 1 286 ? 3.217 1.22 16.922 1 97.19 286 TYR A CA 1
ATOM 2285 C C . TYR A 1 286 ? 3.25 2.135 18.141 1 97.19 286 TYR A C 1
ATOM 2287 O O . TYR A 1 286 ? 2.84 3.295 18.078 1 97.19 286 TYR A O 1
ATOM 2295 N N . PHE A 1 287 ? 3.703 1.599 19.266 1 97.38 287 PHE A N 1
ATOM 2296 C CA . PHE A 1 287 ? 3.801 2.391 20.484 1 97.38 287 PHE A CA 1
ATOM 2297 C C . PHE A 1 287 ? 5.258 2.576 20.891 1 97.38 287 PHE A C 1
ATOM 2299 O O . PHE A 1 287 ? 6.109 1.745 20.562 1 97.38 287 PHE A O 1
ATOM 2306 N N . PHE A 1 288 ? 5.469 3.664 21.562 1 96.81 288 PHE A N 1
ATOM 2307 C CA . PHE A 1 288 ? 6.828 4.035 21.938 1 96.81 288 PHE A CA 1
ATOM 2308 C C . PHE A 1 288 ? 6.867 4.598 23.344 1 96.81 288 PHE A C 1
ATOM 2310 O O . PHE A 1 288 ? 5.93 5.273 23.781 1 96.81 288 PHE A O 1
ATOM 2317 N N . MET B 1 1 ? -20.891 0.25 1.995 1 51.44 1 MET B N 1
ATOM 2318 C CA . MET B 1 1 ? -19.953 -0.119 0.939 1 51.44 1 MET B CA 1
ATOM 2319 C C . MET B 1 1 ? -19.328 -1.481 1.219 1 51.44 1 MET B C 1
ATOM 2321 O O . MET B 1 1 ? -19.047 -1.815 2.371 1 51.44 1 MET B O 1
ATOM 2325 N N . PHE B 1 2 ? -19.422 -2.389 0.217 1 65.69 2 PHE B N 1
ATOM 2326 C CA . PHE B 1 2 ? -18.953 -3.771 0.262 1 65.69 2 PHE B CA 1
ATOM 2327 C C . PHE B 1 2 ? -17.438 -3.836 0.405 1 65.69 2 PHE B C 1
ATOM 2329 O O . PHE B 1 2 ? -16.719 -3.146 -0.313 1 65.69 2 PHE B O 1
ATOM 2336 N N . LEU B 1 3 ? -16.969 -4.371 1.516 1 85.06 3 LEU B N 1
ATOM 2337 C CA . LEU B 1 3 ? -15.531 -4.582 1.704 1 85.06 3 LEU B CA 1
ATOM 2338 C C . LEU B 1 3 ? -15.094 -5.91 1.089 1 85.06 3 LEU B C 1
ATOM 2340 O O . LEU B 1 3 ? -15.758 -6.934 1.275 1 85.06 3 LEU B O 1
ATOM 2344 N N . LEU B 1 4 ? -14.125 -5.824 0.226 1 92.19 4 LEU B N 1
ATOM 2345 C CA . LEU B 1 4 ? -13.602 -7.016 -0.435 1 92.19 4 LEU B CA 1
ATOM 2346 C C . LEU B 1 4 ? -12.656 -7.781 0.49 1 92.19 4 LEU B C 1
ATOM 2348 O O . LEU B 1 4 ? -11.867 -7.176 1.216 1 92.19 4 LEU B O 1
ATOM 2352 N N . SER B 1 5 ? -12.844 -9.062 0.51 1 95.12 5 SER B N 1
ATOM 2353 C CA . SER B 1 5 ? -11.93 -9.953 1.227 1 95.12 5 SER B CA 1
ATOM 2354 C C . SER B 1 5 ? -11.266 -10.945 0.279 1 95.12 5 SER B C 1
ATOM 2356 O O . SER B 1 5 ? -11.953 -11.688 -0.427 1 95.12 5 SER B O 1
ATOM 2358 N N . TYR B 1 6 ? -9.969 -10.953 0.243 1 98.12 6 TYR B N 1
ATOM 2359 C CA . TYR B 1 6 ? -9.211 -11.891 -0.577 1 98.12 6 TYR B CA 1
ATOM 2360 C C . TYR B 1 6 ? -8.531 -12.945 0.287 1 98.12 6 TYR B C 1
ATOM 2362 O O . TYR B 1 6 ? -8.031 -12.641 1.373 1 98.12 6 TYR B O 1
ATOM 2370 N N . GLY B 1 7 ? -8.578 -14.172 -0.183 1 98.62 7 GLY B N 1
ATOM 2371 C CA . GLY B 1 7 ? -7.824 -15.227 0.477 1 98.62 7 GLY B CA 1
ATOM 2372 C C . GLY B 1 7 ? -6.371 -15.281 0.036 1 98.62 7 GLY B C 1
ATOM 2373 O O . GLY B 1 7 ? -6.066 -15.055 -1.136 1 98.62 7 GLY B O 1
ATOM 2374 N N . ILE B 1 8 ? -5.508 -15.523 0.958 1 98.88 8 ILE B N 1
ATOM 2375 C CA . ILE B 1 8 ? -4.133 -15.922 0.67 1 98.88 8 ILE B CA 1
ATOM 2376 C C . ILE B 1 8 ? -3.869 -17.312 1.249 1 98.88 8 ILE B C 1
ATOM 2378 O O . ILE B 1 8 ? -4.047 -17.531 2.449 1 98.88 8 ILE B O 1
ATOM 2382 N N . LEU B 1 9 ? -3.492 -18.234 0.387 1 98.62 9 LEU B N 1
ATOM 2383 C CA . LEU B 1 9 ? -3.062 -19.531 0.904 1 98.62 9 LEU B CA 1
ATOM 2384 C C . LEU B 1 9 ? -1.735 -19.406 1.645 1 98.62 9 LEU B C 1
ATOM 2386 O O . LEU B 1 9 ? -0.801 -18.766 1.15 1 98.62 9 LEU B O 1
ATOM 2390 N N . THR B 1 10 ? -1.657 -20 2.801 1 98.31 10 THR B N 1
ATOM 2391 C CA . THR B 1 10 ? -0.398 -20 3.537 1 98.31 10 THR B CA 1
ATOM 2392 C C . THR B 1 10 ? 0.63 -20.891 2.85 1 98.31 10 THR B C 1
ATOM 2394 O O . THR B 1 10 ? 0.276 -21.906 2.262 1 98.31 10 THR B O 1
ATOM 2397 N N . GLN B 1 11 ? 1.806 -20.516 2.916 1 97.62 11 GLN B N 1
ATOM 2398 C CA . GLN B 1 11 ? 2.912 -21.297 2.359 1 97.62 11 GLN B CA 1
ATOM 2399 C C . GLN B 1 11 ? 3.562 -22.172 3.426 1 97.62 11 GLN B C 1
ATOM 2401 O O . GLN B 1 11 ? 3.621 -21.797 4.598 1 97.62 11 GLN B O 1
ATOM 2406 N N . LEU B 1 12 ? 4.066 -23.312 3.041 1 96.56 12 LEU B N 1
ATOM 2407 C CA . LEU B 1 12 ? 4.781 -24.188 3.963 1 96.56 12 LEU B CA 1
ATOM 2408 C C . LEU B 1 12 ? 6.141 -23.594 4.328 1 96.56 12 LEU B C 1
ATOM 2410 O O . LEU B 1 12 ? 6.836 -23.047 3.467 1 96.56 12 LEU B O 1
ATOM 2414 N N . VAL B 1 13 ? 6.484 -23.656 5.598 1 96.38 13 VAL B N 1
ATOM 2415 C CA . VAL B 1 13 ? 7.832 -23.297 6.023 1 96.38 13 VAL B CA 1
ATOM 2416 C C . VAL B 1 13 ? 8.828 -24.359 5.586 1 96.38 13 VAL B C 1
ATOM 2418 O O . VAL B 1 13 ? 8.672 -25.531 5.926 1 96.38 13 VAL B O 1
ATOM 2421 N N . SER B 1 14 ? 9.742 -23.922 4.828 1 91.88 14 SER B N 1
ATOM 2422 C CA . SER B 1 14 ? 10.766 -24.859 4.363 1 91.88 14 SER B CA 1
ATOM 2423 C C . SER B 1 14 ? 12.117 -24.562 4.996 1 91.88 14 SER B C 1
ATOM 2425 O O . SER B 1 14 ? 12.969 -25.438 5.102 1 91.88 14 SER B O 1
ATOM 2427 N N . ASP B 1 15 ? 12.344 -23.375 5.379 1 91.75 15 ASP B N 1
ATOM 2428 C CA . ASP B 1 15 ? 13.609 -22.953 5.98 1 91.75 15 ASP B CA 1
ATOM 2429 C C . ASP B 1 15 ? 13.641 -23.281 7.473 1 91.75 15 ASP B C 1
ATOM 2431 O O . ASP B 1 15 ? 12.727 -22.922 8.211 1 91.75 15 ASP B O 1
ATOM 2435 N N . ASP B 1 16 ? 14.727 -23.766 7.945 1 93.69 16 ASP B N 1
ATOM 2436 C CA . ASP B 1 16 ? 14.875 -24.203 9.328 1 93.69 16 ASP B CA 1
ATOM 2437 C C . ASP B 1 16 ? 14.727 -23.031 10.297 1 93.69 16 ASP B C 1
ATOM 2439 O O . ASP B 1 16 ? 14.156 -23.188 11.375 1 93.69 16 ASP B O 1
ATOM 2443 N N . VAL B 1 17 ? 15.156 -21.906 9.883 1 94.75 17 VAL B N 1
ATOM 2444 C CA . VAL B 1 17 ? 15.188 -20.75 10.781 1 94.75 17 VAL B CA 1
ATOM 2445 C C . VAL B 1 17 ? 13.766 -20.281 11.062 1 94.75 17 VAL B C 1
ATOM 2447 O O . VAL B 1 17 ? 13.5 -19.656 12.102 1 94.75 17 VAL B O 1
ATOM 2450 N N . MET B 1 18 ? 12.852 -20.641 10.195 1 95.75 18 MET B N 1
ATOM 2451 C CA . MET B 1 18 ? 11.469 -20.188 10.352 1 95.75 18 MET B CA 1
ATOM 2452 C C . MET B 1 18 ? 10.633 -21.25 11.062 1 95.75 18 MET B C 1
ATOM 2454 O O . MET B 1 18 ? 9.531 -20.953 11.539 1 95.75 18 MET B O 1
ATOM 2458 N N . ARG B 1 19 ? 11.094 -22.453 11.211 1 95.81 19 ARG B N 1
ATOM 2459 C CA . ARG B 1 19 ? 10.328 -23.594 11.711 1 95.81 19 ARG B CA 1
ATOM 2460 C C . ARG B 1 19 ? 9.82 -23.328 13.125 1 95.81 19 ARG B C 1
ATOM 2462 O O . ARG B 1 19 ? 8.695 -23.719 13.461 1 95.81 19 ARG B O 1
ATOM 2469 N N . PRO B 1 20 ? 10.656 -22.625 13.969 1 96 20 PRO B N 1
ATOM 2470 C CA . PRO B 1 20 ? 10.188 -22.406 15.344 1 96 20 PRO B CA 1
ATOM 2471 C C . PRO B 1 20 ? 8.961 -21.5 15.414 1 96 20 PRO B C 1
ATOM 2473 O O . PRO B 1 20 ? 8.273 -21.469 16.438 1 96 20 PRO B O 1
ATOM 2476 N N . PHE B 1 21 ? 8.625 -20.859 14.367 1 96.25 21 PHE B N 1
ATOM 2477 C CA . PHE B 1 21 ? 7.586 -19.828 14.43 1 96.25 21 PHE B CA 1
ATOM 2478 C C . PHE B 1 21 ? 6.254 -20.391 13.945 1 96.25 21 PHE B C 1
ATOM 2480 O O . PHE B 1 21 ? 5.199 -19.812 14.219 1 96.25 21 PHE B O 1
ATOM 2487 N N . GLY B 1 22 ? 6.238 -21.484 13.172 1 96.25 22 GLY B N 1
ATOM 2488 C CA . GLY B 1 22 ? 5.02 -22.094 12.664 1 96.25 22 GLY B CA 1
ATOM 2489 C C . GLY B 1 22 ? 5.266 -23.016 11.492 1 96.25 22 GLY B C 1
ATOM 2490 O O . GLY B 1 22 ? 6.363 -23.047 10.93 1 96.25 22 GLY B O 1
ATOM 2491 N N . ARG B 1 23 ? 4.246 -23.75 11.117 1 96.38 23 ARG B N 1
ATOM 2492 C CA . ARG B 1 23 ? 4.359 -24.719 10.031 1 96.38 23 ARG B CA 1
ATOM 2493 C C . ARG B 1 23 ? 4.129 -24.047 8.672 1 96.38 23 ARG B C 1
ATOM 2495 O O . ARG B 1 23 ? 4.621 -24.531 7.652 1 96.38 23 ARG B O 1
ATOM 2502 N N . THR B 1 24 ? 3.277 -23.016 8.695 1 97.81 24 THR B N 1
ATOM 2503 C CA . THR B 1 24 ? 2.998 -22.25 7.484 1 97.81 24 THR B CA 1
ATOM 2504 C C . THR B 1 24 ? 3.131 -20.75 7.75 1 97.81 24 THR B C 1
ATOM 2506 O O . THR B 1 24 ? 3.232 -20.328 8.906 1 97.81 24 THR B O 1
ATOM 2509 N N . TYR B 1 25 ? 3.217 -19.969 6.68 1 98.06 25 TYR B N 1
ATOM 2510 C CA . TYR B 1 25 ? 3.416 -18.547 6.848 1 98.06 25 TYR B CA 1
ATOM 2511 C C . TYR B 1 25 ? 2.924 -17.766 5.629 1 98.06 25 TYR B C 1
ATOM 2513 O O . TYR B 1 25 ? 2.637 -18.359 4.586 1 98.06 25 TYR B O 1
ATOM 2521 N N . ILE B 1 26 ? 2.707 -16.516 5.809 1 98.44 26 ILE B N 1
ATOM 2522 C CA . ILE B 1 26 ? 2.479 -15.539 4.758 1 98.44 26 ILE B CA 1
ATOM 2523 C C . ILE B 1 26 ? 3.404 -14.336 4.957 1 98.44 26 ILE B C 1
ATOM 2525 O O . ILE B 1 26 ? 3.334 -13.656 5.98 1 98.44 26 ILE B O 1
ATOM 2529 N N . PRO B 1 27 ? 4.328 -14.094 3.982 1 97.94 27 PRO B N 1
ATOM 2530 C CA . PRO B 1 27 ? 5.043 -12.82 4.09 1 97.94 27 PRO B CA 1
ATOM 2531 C C . PRO B 1 27 ? 4.102 -11.617 4.125 1 97.94 27 PRO B C 1
ATOM 2533 O O . PRO B 1 27 ? 3.119 -11.578 3.379 1 97.94 27 PRO B O 1
ATOM 2536 N N . ASP B 1 28 ? 4.363 -10.656 4.977 1 96.94 28 ASP B N 1
ATOM 2537 C CA . ASP B 1 28 ? 3.496 -9.5 5.168 1 96.94 28 ASP B CA 1
ATOM 2538 C C . ASP B 1 28 ? 3.359 -8.703 3.873 1 96.94 28 ASP B C 1
ATOM 2540 O O . ASP B 1 28 ? 2.334 -8.055 3.643 1 96.94 28 ASP B O 1
ATOM 2544 N N . SER B 1 29 ? 4.387 -8.773 2.984 1 98 29 SER B N 1
ATOM 2545 C CA . SER B 1 29 ? 4.383 -8.008 1.74 1 98 29 SER B CA 1
ATOM 2546 C C . SER B 1 29 ? 3.207 -8.398 0.852 1 98 29 SER B C 1
ATOM 2548 O O . SER B 1 29 ? 2.648 -7.562 0.142 1 98 29 SER B O 1
ATOM 2550 N N . TYR B 1 30 ? 2.764 -9.688 0.912 1 98.69 30 TYR B N 1
ATOM 2551 C CA . TYR B 1 30 ? 1.606 -10.117 0.133 1 98.69 30 TYR B CA 1
ATOM 2552 C C . TYR B 1 30 ? 0.318 -9.547 0.716 1 98.69 30 TYR B C 1
ATOM 2554 O O . TYR B 1 30 ? -0.608 -9.211 -0.024 1 98.69 30 TYR B O 1
ATOM 2562 N N . VAL B 1 31 ? 0.268 -9.461 2.037 1 98.12 31 VAL B N 1
ATOM 2563 C CA . VAL B 1 31 ? -0.905 -8.93 2.725 1 98.12 31 VAL B CA 1
ATOM 2564 C C . VAL B 1 31 ? -1.064 -7.445 2.408 1 98.12 31 VAL B C 1
ATOM 2566 O O . VAL B 1 31 ? -2.121 -7.016 1.942 1 98.12 31 VAL B O 1
ATOM 2569 N N . THR B 1 32 ? 0.047 -6.715 2.631 1 97.81 32 THR B N 1
ATOM 2570 C CA . THR B 1 32 ? 0.011 -5.273 2.41 1 97.81 32 THR B CA 1
ATOM 2571 C C . THR B 1 32 ? -0.2 -4.957 0.933 1 97.81 32 THR B C 1
ATOM 2573 O O . THR B 1 32 ? -0.856 -3.971 0.592 1 97.81 32 THR B O 1
ATOM 2576 N N . TYR B 1 33 ? 0.288 -5.82 0.076 1 98.69 33 TYR B N 1
ATOM 2577 C CA . TYR B 1 33 ? 0.098 -5.691 -1.363 1 98.69 33 TYR B CA 1
ATOM 2578 C C . TYR B 1 33 ? -1.383 -5.719 -1.724 1 98.69 33 TYR B C 1
ATOM 2580 O O . TYR B 1 33 ? -1.878 -4.824 -2.414 1 98.69 33 TYR B O 1
ATOM 2588 N N . LEU B 1 34 ? -2.139 -6.656 -1.196 1 98.5 34 LEU B N 1
ATOM 2589 C CA . LEU B 1 34 ? -3.57 -6.754 -1.458 1 98.5 34 LEU B CA 1
ATOM 2590 C C . LEU B 1 34 ? -4.324 -5.613 -0.786 1 98.5 34 LEU B C 1
ATOM 2592 O O . LEU B 1 34 ? -5.234 -5.031 -1.379 1 98.5 34 LEU B O 1
ATOM 2596 N N . GLU B 1 35 ? -3.873 -5.254 0.402 1 97.56 35 GLU B N 1
ATOM 2597 C CA . GLU B 1 35 ? -4.52 -4.152 1.108 1 97.56 35 GLU B CA 1
ATOM 2598 C C . GLU B 1 35 ? -4.352 -2.84 0.35 1 97.56 35 GLU B C 1
ATOM 2600 O O . GLU B 1 35 ? -5.277 -2.023 0.299 1 97.56 35 GLU B O 1
ATOM 2605 N N . SER B 1 36 ? -3.197 -2.719 -0.218 1 98.38 36 SER B N 1
ATOM 2606 C CA . SER B 1 36 ? -2.924 -1.491 -0.958 1 98.38 36 SER B CA 1
ATOM 2607 C C . SER B 1 36 ? -3.828 -1.368 -2.18 1 98.38 36 SER B C 1
ATOM 2609 O O . SER B 1 36 ? -4.016 -0.273 -2.713 1 98.38 36 SER B O 1
ATOM 2611 N N . GLY B 1 37 ? -4.375 -2.477 -2.617 1 97.88 37 GLY B N 1
ATOM 2612 C CA . GLY B 1 37 ? -5.34 -2.459 -3.703 1 97.88 37 GLY B CA 1
ATOM 2613 C C . GLY B 1 37 ? -6.766 -2.248 -3.232 1 97.88 37 GLY B C 1
ATOM 2614 O O . GLY B 1 37 ? -7.688 -2.143 -4.047 1 97.88 37 GLY B O 1
ATOM 2615 N N . GLY B 1 38 ? -6.973 -2.221 -1.915 1 96.75 38 GLY B N 1
ATOM 2616 C CA . GLY B 1 38 ? -8.281 -1.897 -1.376 1 96.75 38 GLY B CA 1
ATOM 2617 C C . GLY B 1 38 ? -9.039 -3.113 -0.869 1 96.75 38 GLY B C 1
ATOM 2618 O O . GLY B 1 38 ? -10.266 -3.123 -0.848 1 96.75 38 GLY B O 1
ATOM 2619 N N . SER B 1 39 ? -8.328 -4.117 -0.523 1 96.69 39 SER B N 1
ATOM 2620 C CA . SER B 1 39 ? -9.008 -5.301 -0.013 1 96.69 39 SER B CA 1
ATOM 2621 C C . SER B 1 39 ? -8.516 -5.668 1.381 1 96.69 39 SER B C 1
ATOM 2623 O O . SER B 1 39 ? -7.438 -5.238 1.795 1 96.69 39 SER B O 1
ATOM 2625 N N . ARG B 1 40 ? -9.312 -6.387 2.062 1 95.62 40 ARG B N 1
ATOM 2626 C CA . ARG B 1 40 ? -8.883 -7.082 3.268 1 95.62 40 ARG B CA 1
ATOM 2627 C C . ARG B 1 40 ? -8.383 -8.484 2.941 1 95.62 40 ARG B C 1
ATOM 2629 O O . ARG B 1 40 ? -8.609 -8.992 1.84 1 95.62 40 ARG B O 1
ATOM 2636 N N . VAL B 1 41 ? -7.668 -9.117 3.91 1 97.5 41 VAL B N 1
ATOM 2637 C CA . VAL B 1 41 ? -7.004 -10.383 3.605 1 97.5 41 VAL B CA 1
ATOM 2638 C C . VAL B 1 41 ? -7.422 -11.445 4.621 1 97.5 41 VAL B C 1
ATOM 2640 O O . VAL B 1 41 ? -7.422 -11.188 5.828 1 97.5 41 VAL B O 1
ATOM 2643 N N . MET B 1 42 ? -7.773 -12.555 4.145 1 97.75 42 MET B N 1
ATOM 2644 C CA . MET B 1 42 ? -8.023 -13.734 4.965 1 97.75 42 MET B CA 1
ATOM 2645 C C . MET B 1 42 ? -6.957 -14.797 4.715 1 97.75 42 MET B C 1
ATOM 2647 O O . MET B 1 42 ? -6.836 -15.312 3.6 1 97.75 42 MET B O 1
ATOM 2651 N N . PRO B 1 43 ? -6.184 -15.164 5.742 1 98.31 43 PRO B N 1
ATOM 2652 C CA . PRO B 1 43 ? -5.281 -16.312 5.574 1 98.31 43 PRO B CA 1
ATOM 2653 C C . PRO B 1 43 ? -6.023 -17.641 5.516 1 98.31 43 PRO B C 1
ATOM 2655 O O . PRO B 1 43 ? -6.984 -17.844 6.258 1 98.31 43 PRO B O 1
ATOM 2658 N N . ILE B 1 44 ? -5.641 -18.453 4.625 1 98.56 44 ILE B N 1
ATOM 2659 C CA . ILE B 1 44 ? -6.266 -19.766 4.492 1 98.56 44 ILE B CA 1
ATOM 2660 C C . ILE B 1 44 ? -5.273 -20.844 4.895 1 98.56 44 ILE B C 1
ATOM 2662 O O . ILE B 1 44 ? -4.246 -21.031 4.238 1 98.56 44 ILE B O 1
ATOM 2666 N N . ARG B 1 45 ? -5.578 -21.594 5.914 1 97.31 45 ARG B N 1
ATOM 2667 C CA . ARG B 1 45 ? -4.75 -22.688 6.41 1 97.31 45 ARG B CA 1
ATOM 2668 C C . ARG B 1 45 ? -4.828 -23.906 5.484 1 97.31 45 ARG B C 1
ATOM 2670 O O . ARG B 1 45 ? -5.809 -24.078 4.758 1 97.31 45 ARG B O 1
ATOM 2677 N N . LEU B 1 46 ? -3.895 -24.734 5.574 1 98.06 46 LEU B N 1
ATOM 2678 C CA . LEU B 1 46 ? -3.797 -25.844 4.629 1 98.06 46 LEU B CA 1
ATOM 2679 C C . LEU B 1 46 ? -4.367 -27.125 5.234 1 98.06 46 LEU B C 1
ATOM 2681 O O . LEU B 1 46 ? -4.402 -28.156 4.574 1 98.06 46 LEU B O 1
ATOM 2685 N N . THR B 1 47 ? -4.895 -27.062 6.449 1 97.44 47 THR B N 1
ATOM 2686 C CA . THR B 1 47 ? -5.25 -28.281 7.172 1 97.44 47 THR B CA 1
ATOM 2687 C C . THR B 1 47 ? -6.766 -28.406 7.309 1 97.44 47 THR B C 1
ATOM 2689 O O . THR B 1 47 ? -7.258 -29.219 8.094 1 97.44 47 THR B O 1
ATOM 2692 N N . LEU B 1 48 ? -7.52 -27.609 6.684 1 97.38 48 LEU B N 1
ATOM 2693 C CA . LEU B 1 48 ? -8.977 -27.625 6.801 1 97.38 48 LEU B CA 1
ATOM 2694 C C . LEU B 1 48 ? -9.578 -28.734 5.949 1 97.38 48 LEU B C 1
ATOM 2696 O O . LEU B 1 48 ? -8.883 -29.344 5.121 1 97.38 48 LEU B O 1
ATOM 2700 N N . THR B 1 49 ? -10.852 -28.969 6.242 1 97.62 49 THR B N 1
ATOM 2701 C CA . THR B 1 49 ? -11.578 -29.953 5.441 1 97.62 49 THR B CA 1
ATOM 2702 C C . THR B 1 49 ? -12.062 -29.328 4.137 1 97.62 49 THR B C 1
ATOM 2704 O O . THR B 1 49 ? -12.141 -28.109 4.02 1 97.62 49 THR B O 1
ATOM 2707 N N . THR B 1 50 ? -12.398 -30.156 3.182 1 97.5 50 THR B N 1
ATOM 2708 C CA . THR B 1 50 ? -12.922 -29.672 1.907 1 97.5 50 THR B CA 1
ATOM 2709 C C . THR B 1 50 ? -14.172 -28.828 2.119 1 97.5 50 THR B C 1
ATOM 2711 O O . THR B 1 50 ? -14.352 -27.812 1.461 1 97.5 50 THR B O 1
ATOM 2714 N N . ALA B 1 51 ? -14.992 -29.219 3.072 1 97.88 51 ALA B N 1
ATOM 2715 C CA . ALA B 1 51 ? -16.203 -28.484 3.371 1 97.88 51 ALA B CA 1
ATOM 2716 C C . ALA B 1 51 ? -15.883 -27.094 3.908 1 97.88 51 ALA B C 1
ATOM 2718 O O . ALA B 1 51 ? -16.578 -26.109 3.596 1 97.88 51 ALA B O 1
ATOM 2719 N N . GLU B 1 52 ? -14.898 -27.016 4.68 1 97.94 52 GLU B N 1
ATOM 2720 C CA . GLU B 1 52 ? -14.477 -25.734 5.219 1 97.94 52 GLU B CA 1
ATOM 2721 C C . GLU B 1 52 ? -13.906 -24.828 4.125 1 97.94 52 GLU B C 1
ATOM 2723 O O . GLU B 1 52 ? -14.148 -23.625 4.113 1 97.94 52 GLU B O 1
ATOM 2728 N N . TYR B 1 53 ? -13.156 -25.438 3.188 1 98.56 53 TYR B N 1
ATOM 2729 C CA . TYR B 1 53 ? -12.633 -24.656 2.066 1 98.56 53 TYR B CA 1
ATOM 2730 C C . TYR B 1 53 ? -13.758 -24.125 1.19 1 98.56 53 TYR B C 1
ATOM 2732 O O . TYR B 1 53 ? -13.711 -22.984 0.729 1 98.56 53 TYR B O 1
ATOM 2740 N N . GLU B 1 54 ? -14.727 -24.953 1.002 1 98.19 54 GLU B N 1
ATOM 2741 C CA . GLU B 1 54 ? -15.891 -24.516 0.234 1 98.19 54 GLU B CA 1
ATOM 2742 C C . GLU B 1 54 ? -16.594 -23.344 0.917 1 98.19 54 GLU B C 1
ATOM 2744 O O . GLU B 1 54 ? -17 -22.391 0.257 1 98.19 54 GLU B O 1
ATOM 2749 N N . ASN B 1 55 ? -16.719 -23.516 2.205 1 97.31 55 ASN B N 1
ATOM 2750 C CA . ASN B 1 55 ? -17.328 -22.438 2.973 1 97.31 55 ASN B CA 1
ATOM 2751 C C . ASN B 1 55 ? -16.531 -21.141 2.834 1 97.31 55 ASN B C 1
ATOM 2753 O O . ASN B 1 55 ? -17.109 -20.062 2.664 1 97.31 55 ASN B O 1
ATOM 2757 N N . ILE B 1 56 ? -15.234 -21.234 2.904 1 97.81 56 ILE B N 1
ATOM 2758 C CA . ILE B 1 56 ? -14.359 -20.078 2.744 1 97.81 56 ILE B CA 1
ATOM 2759 C C . ILE B 1 56 ? -14.516 -19.5 1.339 1 97.81 56 ILE B C 1
ATOM 2761 O O . ILE B 1 56 ? -14.602 -18.281 1.168 1 97.81 56 ILE B O 1
ATOM 2765 N N . PHE B 1 57 ? -14.594 -20.359 0.357 1 98.38 57 PHE B N 1
ATOM 2766 C CA . PHE B 1 57 ? -14.695 -19.953 -1.039 1 98.38 57 PHE B CA 1
ATOM 2767 C C . PHE B 1 57 ? -15.867 -19 -1.244 1 98.38 57 PHE B C 1
ATOM 2769 O O . PHE B 1 57 ? -15.742 -17.984 -1.943 1 98.38 57 PHE B O 1
ATOM 2776 N N . TRP B 1 58 ? -16.906 -19.234 -0.63 1 96.75 58 TRP B N 1
ATOM 2777 C CA . TRP B 1 58 ? -18.125 -18.453 -0.845 1 96.75 58 TRP B CA 1
ATOM 2778 C C . TRP B 1 58 ? -18.094 -17.172 -0.028 1 96.75 58 TRP B C 1
ATOM 2780 O O . TRP B 1 58 ? -19 -16.328 -0.137 1 96.75 58 TRP B O 1
ATOM 2790 N N . LYS B 1 59 ? -17.031 -17 0.72 1 96.25 59 LYS B N 1
ATOM 2791 C CA . LYS B 1 59 ? -16.922 -15.812 1.558 1 96.25 59 LYS B CA 1
ATOM 2792 C C . LYS B 1 59 ? -15.906 -14.828 0.982 1 96.25 59 LYS B C 1
ATOM 2794 O O . LYS B 1 59 ? -16.016 -13.617 1.202 1 96.25 59 LYS B O 1
ATOM 2799 N N . ILE B 1 60 ? -14.984 -15.305 0.251 1 97.62 60 ILE B N 1
ATOM 2800 C CA . ILE B 1 60 ? -13.914 -14.445 -0.247 1 97.62 60 ILE B CA 1
ATOM 2801 C C . ILE B 1 60 ? -14.18 -14.086 -1.707 1 97.62 60 ILE B C 1
ATOM 2803 O O . ILE B 1 60 ? -14.914 -14.789 -2.402 1 97.62 60 ILE B O 1
ATOM 2807 N N . ASN B 1 61 ? -13.578 -13.008 -2.18 1 98.12 61 ASN B N 1
ATOM 2808 C CA . ASN B 1 61 ? -13.875 -12.445 -3.492 1 98.12 61 ASN B CA 1
ATOM 2809 C C . ASN B 1 61 ? -12.766 -12.75 -4.5 1 98.12 61 ASN B C 1
ATOM 2811 O O . ASN B 1 61 ? -12.891 -12.43 -5.68 1 98.12 61 ASN B O 1
ATOM 2815 N N . GLY B 1 62 ? -11.734 -13.328 -4.109 1 98.62 62 GLY B N 1
ATOM 2816 C CA . GLY B 1 62 ? -10.594 -13.727 -4.914 1 98.62 62 GLY B CA 1
ATOM 2817 C C . GLY B 1 62 ? -9.523 -14.445 -4.121 1 98.62 62 GLY B C 1
ATOM 2818 O O . GLY B 1 62 ? -9.633 -14.578 -2.9 1 98.62 62 GLY B O 1
ATOM 2819 N N . LEU B 1 63 ? -8.531 -14.969 -4.809 1 98.88 63 LEU B N 1
ATOM 2820 C CA . LEU B 1 63 ? -7.5 -15.781 -4.172 1 98.88 63 LEU B CA 1
ATOM 2821 C C . LEU B 1 63 ? -6.117 -15.422 -4.707 1 98.88 63 LEU B C 1
ATOM 2823 O O . LEU B 1 63 ? -5.941 -15.25 -5.914 1 98.88 63 LEU B O 1
ATOM 2827 N N . LEU B 1 64 ? -5.199 -15.242 -3.816 1 98.94 64 LEU B N 1
ATOM 2828 C CA . LEU B 1 64 ? -3.799 -15.047 -4.172 1 98.94 64 LEU B CA 1
ATOM 2829 C C . LEU B 1 64 ? -2.959 -16.25 -3.783 1 98.94 64 LEU B C 1
ATOM 2831 O O . LEU B 1 64 ? -2.963 -16.672 -2.621 1 98.94 64 LEU B O 1
ATOM 2835 N N . LEU B 1 65 ? -2.324 -16.844 -4.762 1 98.88 65 LEU B N 1
ATOM 2836 C CA . LEU B 1 65 ? -1.317 -17.891 -4.562 1 98.88 65 LEU B CA 1
ATOM 2837 C C . LEU B 1 65 ? 0.085 -17.281 -4.559 1 98.88 65 LEU B C 1
ATOM 2839 O O . LEU B 1 65 ? 0.572 -16.828 -5.598 1 98.88 65 LEU B O 1
ATOM 2843 N N . ILE B 1 66 ? 0.743 -17.344 -3.414 1 98.69 66 ILE B N 1
ATOM 2844 C CA . ILE B 1 66 ? 1.999 -16.625 -3.229 1 98.69 66 ILE B CA 1
ATOM 2845 C C . ILE B 1 66 ? 3.164 -17.5 -3.705 1 98.69 66 ILE B C 1
ATOM 2847 O O . ILE B 1 66 ? 2.986 -18.688 -4 1 98.69 66 ILE B O 1
ATOM 2851 N N . GLY B 1 67 ? 4.352 -16.875 -3.857 1 97.75 67 GLY B N 1
ATOM 2852 C CA . GLY B 1 67 ? 5.566 -17.609 -4.184 1 97.75 67 GLY B CA 1
ATOM 2853 C C . GLY B 1 67 ? 6.035 -18.516 -3.066 1 97.75 67 GLY B C 1
ATOM 2854 O O . GLY B 1 67 ? 5.5 -18.469 -1.956 1 97.75 67 GLY B O 1
ATOM 2855 N N . GLY B 1 68 ? 7 -19.312 -3.361 1 95.62 68 GLY B N 1
ATOM 2856 C CA . GLY B 1 68 ? 7.535 -20.25 -2.391 1 95.62 68 GLY B CA 1
ATOM 2857 C C . GLY B 1 68 ? 8.266 -21.422 -3.029 1 95.62 68 GLY B C 1
ATOM 2858 O O . GLY B 1 68 ? 8.852 -21.281 -4.105 1 95.62 68 GLY B O 1
ATOM 2859 N N . ALA B 1 69 ? 8.367 -22.531 -2.277 1 92.25 69 ALA B N 1
ATOM 2860 C CA . ALA B 1 69 ? 9.18 -23.641 -2.762 1 92.25 69 ALA B CA 1
ATOM 2861 C C . ALA B 1 69 ? 8.469 -24.969 -2.553 1 92.25 69 ALA B C 1
ATOM 2863 O O . ALA B 1 69 ? 9.086 -26.031 -2.607 1 92.25 69 ALA B O 1
ATOM 2864 N N . ALA B 1 70 ? 7.266 -25.031 -2.451 1 94.75 70 ALA B N 1
ATOM 2865 C CA . ALA B 1 70 ? 6.504 -26.25 -2.203 1 94.75 70 ALA B CA 1
ATOM 2866 C C . ALA B 1 70 ? 6.383 -27.094 -3.473 1 94.75 70 ALA B C 1
ATOM 2868 O O . ALA B 1 70 ? 6.438 -26.562 -4.582 1 94.75 70 ALA B O 1
ATOM 2869 N N . ASP B 1 71 ? 6.27 -28.391 -3.252 1 96.94 71 ASP B N 1
ATOM 2870 C CA . ASP B 1 71 ? 5.988 -29.266 -4.383 1 96.94 71 ASP B CA 1
ATOM 2871 C C . ASP B 1 71 ? 4.652 -28.906 -5.035 1 96.94 71 ASP B C 1
ATOM 2873 O O . ASP B 1 71 ? 3.641 -28.766 -4.344 1 96.94 71 ASP B O 1
ATOM 2877 N N . LEU B 1 72 ? 4.551 -28.828 -6.316 1 98.19 72 LEU B N 1
ATOM 2878 C CA . LEU B 1 72 ? 3.395 -28.266 -7.016 1 98.19 72 LEU B CA 1
ATOM 2879 C C . LEU B 1 72 ? 2.375 -29.359 -7.328 1 98.19 72 LEU B C 1
ATOM 2881 O O . LEU B 1 72 ? 1.305 -29.078 -7.867 1 98.19 72 LEU B O 1
ATOM 2885 N N . GLU B 1 73 ? 2.689 -30.547 -7.012 1 97.81 73 GLU B N 1
ATOM 2886 C CA . GLU B 1 73 ? 1.772 -31.641 -7.32 1 97.81 73 GLU B CA 1
ATOM 2887 C C . GLU B 1 73 ? 1.319 -32.375 -6.051 1 97.81 73 GLU B C 1
ATOM 2889 O O . GLU B 1 73 ? 0.164 -32.781 -5.949 1 97.81 73 GLU B O 1
ATOM 2894 N N . THR B 1 74 ? 2.215 -32.375 -5.012 1 97.19 74 THR B N 1
ATOM 2895 C CA . THR B 1 74 ? 1.922 -33.312 -3.92 1 97.19 74 THR B CA 1
ATOM 2896 C C . THR B 1 74 ? 1.79 -32.562 -2.6 1 97.19 74 THR B C 1
ATOM 2898 O O . THR B 1 74 ? 1.312 -33.094 -1.608 1 97.19 74 THR B O 1
ATOM 2901 N N . SER B 1 75 ? 2.229 -31.344 -2.527 1 97.56 75 SER B N 1
ATOM 2902 C CA . SER B 1 75 ? 2.211 -30.594 -1.271 1 97.56 75 SER B CA 1
ATOM 2903 C C . SER B 1 75 ? 0.786 -30.266 -0.845 1 97.56 75 SER B C 1
ATOM 2905 O O . SER B 1 75 ? -0.132 -30.281 -1.667 1 97.56 75 SER B O 1
ATOM 2907 N N . ASP B 1 76 ? 0.632 -29.969 0.437 1 97.69 76 ASP B N 1
ATOM 2908 C CA . ASP B 1 76 ? -0.649 -29.484 0.935 1 97.69 76 ASP B CA 1
ATOM 2909 C C . ASP B 1 76 ? -1.037 -28.172 0.254 1 97.69 76 ASP B C 1
ATOM 2911 O O . ASP B 1 76 ? -2.221 -27.906 0.021 1 97.69 76 ASP B O 1
ATOM 2915 N N . PHE B 1 77 ? -0.059 -27.359 -0.061 1 98.38 77 PHE B N 1
ATOM 2916 C CA . PHE B 1 77 ? -0.309 -26.125 -0.785 1 98.38 77 PHE B CA 1
ATOM 2917 C C . PHE B 1 77 ? -0.981 -26.406 -2.123 1 98.38 77 PHE B C 1
ATOM 2919 O O . PHE B 1 77 ? -2.004 -25.797 -2.449 1 98.38 77 PHE B O 1
ATOM 2926 N N . ALA B 1 78 ? -0.447 -27.328 -2.881 1 98.5 78 ALA B N 1
ATOM 2927 C CA . ALA B 1 78 ? -0.983 -27.688 -4.191 1 98.5 78 ALA B CA 1
ATOM 2928 C C . ALA B 1 78 ? -2.375 -28.312 -4.062 1 98.5 78 ALA B C 1
ATOM 2930 O O . ALA B 1 78 ? -3.266 -28.016 -4.863 1 98.5 78 ALA B O 1
ATOM 2931 N N . ARG B 1 79 ? -2.527 -29.125 -3.074 1 98.31 79 ARG B N 1
ATOM 2932 C CA . ARG B 1 79 ? -3.809 -29.781 -2.852 1 98.31 79 ARG B CA 1
ATOM 2933 C C . ARG B 1 79 ? -4.918 -28.766 -2.604 1 98.31 79 ARG B C 1
ATOM 2935 O O . ARG B 1 79 ? -5.984 -28.844 -3.213 1 98.31 79 ARG B O 1
ATOM 2942 N N . VAL B 1 80 ? -4.668 -27.891 -1.688 1 98.75 80 VAL B N 1
ATOM 2943 C CA . VAL B 1 80 ? -5.676 -26.891 -1.325 1 98.75 80 VAL B CA 1
ATOM 2944 C C . VAL B 1 80 ? -5.914 -25.953 -2.498 1 98.75 80 VAL B C 1
ATOM 2946 O O . VAL B 1 80 ? -7.059 -25.594 -2.799 1 98.75 80 VAL B O 1
ATOM 2949 N N . ALA B 1 81 ? -4.844 -25.516 -3.17 1 98.81 81 ALA B N 1
ATOM 2950 C CA . ALA B 1 81 ? -4.988 -24.656 -4.344 1 98.81 81 ALA B CA 1
ATOM 2951 C C . ALA B 1 81 ? -5.887 -25.297 -5.391 1 98.81 81 ALA B C 1
ATOM 2953 O O . ALA B 1 81 ? -6.688 -24.625 -6.039 1 98.81 81 ALA B O 1
ATOM 2954 N N . LYS B 1 82 ? -5.734 -26.609 -5.578 1 98.75 82 LYS B N 1
ATOM 2955 C CA . LYS B 1 82 ? -6.539 -27.328 -6.555 1 98.75 82 LYS B CA 1
ATOM 2956 C C . LYS B 1 82 ? -8.023 -27.25 -6.211 1 98.75 82 LYS B C 1
ATOM 2958 O O . LYS B 1 82 ? -8.867 -27.125 -7.102 1 98.75 82 LYS B O 1
ATOM 2963 N N . ILE B 1 83 ? -8.359 -27.344 -4.953 1 98.81 83 ILE B N 1
ATOM 2964 C CA . ILE B 1 83 ? -9.742 -27.234 -4.512 1 98.81 83 ILE B CA 1
ATOM 2965 C C . ILE B 1 83 ? -10.305 -25.859 -4.918 1 98.81 83 ILE B C 1
ATOM 2967 O O . ILE B 1 83 ? -11.359 -25.781 -5.547 1 98.81 83 ILE B O 1
ATOM 2971 N N . PHE B 1 84 ? -9.625 -24.797 -4.578 1 98.88 84 PHE B N 1
ATOM 2972 C CA . PHE B 1 84 ? -10.102 -23.453 -4.887 1 98.88 84 PHE B CA 1
ATOM 2973 C C . PHE B 1 84 ? -10.125 -23.219 -6.395 1 98.88 84 PHE B C 1
ATOM 2975 O O . PHE B 1 84 ? -11.016 -22.547 -6.91 1 98.88 84 PHE B O 1
ATOM 2982 N N . TYR B 1 85 ? -9.133 -23.797 -7.086 1 98.88 85 TYR B N 1
ATOM 2983 C CA . TYR B 1 85 ? -9.086 -23.703 -8.539 1 98.88 85 TYR B CA 1
ATOM 2984 C C . TYR B 1 85 ? -10.336 -24.297 -9.172 1 98.88 85 TYR B C 1
ATOM 2986 O O . TYR B 1 85 ? -10.977 -23.672 -10.016 1 98.88 85 TYR B O 1
ATOM 2994 N N . LYS B 1 86 ? -10.711 -25.438 -8.742 1 98.75 86 LYS B N 1
ATOM 2995 C CA . LYS B 1 86 ? -11.898 -26.109 -9.266 1 98.75 86 LYS B CA 1
ATOM 2996 C C . LYS B 1 86 ? -13.164 -25.312 -8.953 1 98.75 86 LYS B C 1
ATOM 2998 O O . LYS B 1 86 ? -14.031 -25.156 -9.812 1 98.75 86 LYS B O 1
ATOM 3003 N N . LEU B 1 87 ? -13.258 -24.859 -7.715 1 98.81 87 LEU B N 1
ATOM 3004 C CA . LEU B 1 87 ? -14.414 -24.062 -7.312 1 98.81 87 LEU B CA 1
ATOM 3005 C C . LEU B 1 87 ? -14.492 -22.766 -8.133 1 98.81 87 LEU B C 1
ATOM 3007 O O . LEU B 1 87 ? -15.578 -22.359 -8.531 1 98.81 87 LEU B O 1
ATOM 3011 N N . ALA B 1 88 ? -13.359 -22.188 -8.398 1 98.81 88 ALA B N 1
ATOM 3012 C CA . ALA B 1 88 ? -13.32 -20.938 -9.164 1 98.81 88 ALA B CA 1
ATOM 3013 C C . ALA B 1 88 ? -13.75 -21.172 -10.609 1 98.81 88 ALA B C 1
ATOM 3015 O O . ALA B 1 88 ? -14.461 -20.359 -11.195 1 98.81 88 ALA B O 1
ATOM 3016 N N . LEU B 1 89 ? -13.273 -22.297 -11.211 1 98.75 89 LEU B N 1
ATOM 3017 C CA . LEU B 1 89 ? -13.719 -22.656 -12.555 1 98.75 89 LEU B CA 1
ATOM 3018 C C . LEU B 1 89 ? -15.234 -22.75 -12.609 1 98.75 89 LEU B C 1
ATOM 3020 O O . LEU B 1 89 ? -15.875 -22.156 -13.484 1 98.75 89 LEU B O 1
ATOM 3024 N N . GLU B 1 90 ? -15.773 -23.469 -11.672 1 98.56 90 GLU B N 1
ATOM 3025 C CA . GLU B 1 90 ? -17.219 -23.703 -11.633 1 98.56 90 GLU B CA 1
ATOM 3026 C C . GLU B 1 90 ? -17.984 -22.406 -11.43 1 98.56 90 GLU B C 1
ATOM 3028 O O . GLU B 1 90 ? -19 -22.172 -12.094 1 98.56 90 GLU B O 1
ATOM 3033 N N . ALA B 1 91 ? -17.531 -21.641 -10.5 1 98.44 91 ALA B N 1
ATOM 3034 C CA . ALA B 1 91 ? -18.203 -20.375 -10.219 1 98.44 91 ALA B CA 1
ATOM 3035 C C . ALA B 1 91 ? -18.188 -19.469 -11.445 1 98.44 91 ALA B C 1
ATOM 3037 O O . ALA B 1 91 ? -19.219 -18.891 -11.82 1 98.44 91 ALA B O 1
ATOM 3038 N N . ASN B 1 92 ? -17.062 -19.312 -12.07 1 98.56 92 ASN B N 1
ATOM 3039 C CA . ASN B 1 92 ? -16.953 -18.453 -13.25 1 98.56 92 ASN B CA 1
ATOM 3040 C C . ASN B 1 92 ? -17.797 -18.984 -14.398 1 98.56 92 ASN B C 1
ATOM 3042 O O . ASN B 1 92 ? -18.422 -18.203 -15.125 1 98.56 92 ASN B O 1
ATOM 3046 N N . ASP B 1 93 ? -17.812 -20.266 -14.609 1 98.31 93 ASP B N 1
ATOM 3047 C CA . ASP B 1 93 ? -18.656 -20.859 -15.641 1 98.31 93 ASP B CA 1
ATOM 3048 C C . ASP B 1 93 ? -20.125 -20.578 -15.383 1 98.31 93 ASP B C 1
ATOM 3050 O O . ASP B 1 93 ? -20.922 -20.5 -16.328 1 98.31 93 ASP B O 1
ATOM 3054 N N . ALA B 1 94 ? -20.453 -20.391 -14.148 1 97.38 94 ALA B N 1
ATOM 3055 C CA . ALA B 1 94 ? -21.828 -20.125 -13.766 1 97.38 94 ALA B CA 1
ATOM 3056 C C . ALA B 1 94 ? -22.109 -18.625 -13.734 1 97.38 94 ALA B C 1
ATOM 3058 O O . ALA B 1 94 ? -23.203 -18.203 -13.328 1 97.38 94 ALA B O 1
ATOM 3059 N N . GLY B 1 95 ? -21.125 -17.812 -14.031 1 96.06 95 GLY B N 1
ATOM 3060 C CA . GLY B 1 95 ? -21.328 -16.375 -14.094 1 96.06 95 GLY B CA 1
ATOM 3061 C C . GLY B 1 95 ? -21 -15.664 -12.789 1 96.06 95 GLY B C 1
ATOM 3062 O O . GLY B 1 95 ? -21.297 -14.477 -12.625 1 96.06 95 GLY B O 1
ATOM 3063 N N . ASP B 1 96 ? -20.469 -16.391 -11.867 1 96.56 96 ASP B N 1
ATOM 3064 C CA . ASP B 1 96 ? -20.016 -15.828 -10.602 1 96.56 96 ASP B CA 1
ATOM 3065 C C . ASP B 1 96 ? -18.5 -15.609 -10.609 1 96.56 96 ASP B C 1
ATOM 3067 O O . ASP B 1 96 ? -17.734 -16.516 -10.289 1 96.56 96 ASP B O 1
ATOM 3071 N N . PHE B 1 97 ? -18.172 -14.422 -10.859 1 97.44 97 PHE B N 1
ATOM 3072 C CA . PHE B 1 97 ? -16.781 -14.047 -11.133 1 97.44 97 PHE B CA 1
ATOM 3073 C C . PHE B 1 97 ? -15.906 -14.297 -9.914 1 97.44 97 PHE B C 1
ATOM 3075 O O . PHE B 1 97 ? -16.219 -13.859 -8.805 1 97.44 97 PHE B O 1
ATOM 3082 N N . PHE B 1 98 ? -14.781 -14.977 -10.047 1 98.62 98 PHE B N 1
ATOM 3083 C CA . PHE B 1 98 ? -13.828 -15.258 -8.984 1 98.62 98 PHE B CA 1
ATOM 3084 C C . PHE B 1 98 ? -12.398 -15.273 -9.523 1 98.62 98 PHE B C 1
ATOM 3086 O O . PHE B 1 98 ? -11.961 -16.266 -10.109 1 98.62 98 PHE B O 1
ATOM 3093 N N . PRO B 1 99 ? -11.68 -14.242 -9.242 1 98.88 99 PRO B N 1
ATOM 3094 C CA . PRO B 1 99 ? -10.32 -14.141 -9.781 1 98.88 99 PRO B CA 1
ATOM 3095 C C . PRO B 1 99 ? -9.297 -14.875 -8.922 1 98.88 99 PRO B C 1
ATOM 3097 O O . PRO B 1 99 ? -9.445 -14.938 -7.695 1 98.88 99 PRO B O 1
ATOM 3100 N N . ILE B 1 100 ? -8.289 -15.422 -9.578 1 98.94 100 ILE B N 1
ATOM 3101 C CA . ILE B 1 100 ? -7.113 -16 -8.93 1 98.94 100 ILE B CA 1
ATOM 3102 C C . ILE B 1 100 ? -5.848 -15.352 -9.5 1 98.94 100 ILE B C 1
ATOM 3104 O O . ILE B 1 100 ? -5.734 -15.148 -10.711 1 98.94 100 ILE B O 1
ATOM 3108 N N . TRP B 1 101 ? -4.969 -14.984 -8.609 1 98.94 101 TRP B N 1
ATOM 3109 C CA . TRP B 1 101 ? -3.652 -14.477 -8.984 1 98.94 101 TRP B CA 1
ATOM 3110 C C . TRP B 1 101 ? -2.551 -15.367 -8.414 1 98.94 101 TRP B C 1
ATOM 3112 O O . TRP B 1 101 ? -2.609 -15.781 -7.254 1 98.94 101 TRP B O 1
ATOM 3122 N N . GLY B 1 102 ? -1.58 -15.695 -9.242 1 98.94 102 GLY B N 1
ATOM 3123 C CA . GLY B 1 102 ? -0.401 -16.422 -8.797 1 98.94 102 GLY B CA 1
ATOM 3124 C C . GLY B 1 102 ? 0.887 -15.641 -8.992 1 98.94 102 GLY B C 1
ATOM 3125 O O . GLY B 1 102 ? 1.146 -15.117 -10.078 1 98.94 102 GLY B O 1
ATOM 3126 N N . THR B 1 103 ? 1.697 -15.539 -7.973 1 98.94 103 THR B N 1
ATOM 3127 C CA . THR B 1 103 ? 3.016 -14.914 -8.039 1 98.94 103 THR B CA 1
ATOM 3128 C C . THR B 1 103 ? 4.117 -15.969 -7.93 1 98.94 103 THR B C 1
ATOM 3130 O O . THR B 1 103 ? 4.117 -16.766 -6.996 1 98.94 103 THR B O 1
ATOM 3133 N N . CYS B 1 104 ? 5.051 -16 -8.93 1 98.69 104 CYS B N 1
ATOM 3134 C CA . CYS B 1 104 ? 6.207 -16.891 -8.945 1 98.69 104 CYS B CA 1
ATOM 3135 C C . CYS B 1 104 ? 5.77 -18.344 -8.867 1 98.69 104 CYS B C 1
ATOM 3137 O O . CYS B 1 104 ? 5.176 -18.875 -9.812 1 98.69 104 CYS B O 1
ATOM 3139 N N . MET B 1 105 ? 5.887 -18.969 -7.691 1 98.56 105 MET B N 1
ATOM 3140 C CA . MET B 1 105 ? 5.434 -20.344 -7.555 1 98.56 105 MET B CA 1
ATOM 3141 C C . MET B 1 105 ? 3.926 -20.438 -7.754 1 98.56 105 MET B C 1
ATOM 3143 O O . 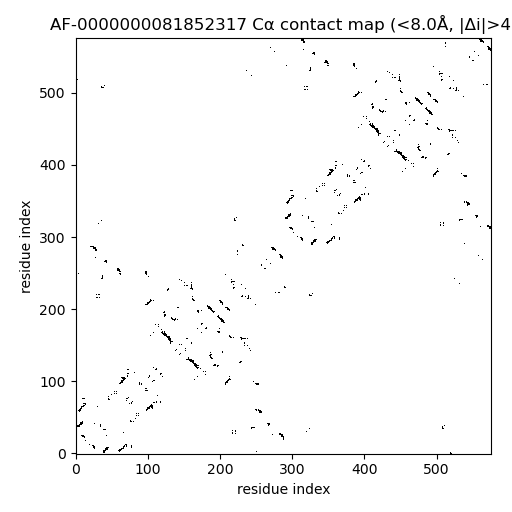MET B 1 105 ? 3.434 -21.422 -8.312 1 98.56 105 MET B O 1
ATOM 3147 N N . GLY B 1 106 ? 3.189 -19.391 -7.328 1 98.81 106 GLY B N 1
ATOM 3148 C CA . GLY B 1 106 ? 1.752 -19.359 -7.551 1 98.81 106 GLY B CA 1
ATOM 3149 C C . GLY B 1 106 ? 1.372 -19.438 -9.016 1 98.81 106 GLY B C 1
ATOM 3150 O O . GLY B 1 106 ? 0.419 -20.125 -9.383 1 98.81 106 GLY B O 1
ATOM 3151 N N . MET B 1 107 ? 2.064 -18.688 -9.836 1 98.88 107 MET B N 1
ATOM 3152 C CA . MET B 1 107 ? 1.824 -18.781 -11.273 1 98.88 107 MET B CA 1
ATOM 3153 C C . MET B 1 107 ? 2.17 -20.172 -11.789 1 98.88 107 MET B C 1
ATOM 3155 O O . MET B 1 107 ? 1.431 -20.75 -12.594 1 98.88 107 MET B O 1
ATOM 3159 N N . GLN B 1 108 ? 3.32 -20.688 -11.32 1 98.88 108 GLN B N 1
ATOM 3160 C CA . GLN B 1 108 ? 3.742 -22.031 -11.711 1 98.88 108 GLN B CA 1
ATOM 3161 C C . GLN B 1 108 ? 2.672 -23.062 -11.375 1 98.88 108 GLN B C 1
ATOM 3163 O O . GLN B 1 108 ? 2.33 -23.906 -12.211 1 98.88 108 GLN B O 1
ATOM 3168 N N . LEU B 1 109 ? 2.137 -22.922 -10.195 1 98.88 109 LEU B N 1
ATOM 3169 C CA . LEU B 1 109 ? 1.105 -23.859 -9.75 1 98.88 109 LEU B CA 1
ATOM 3170 C C . LEU B 1 109 ? -0.132 -23.75 -10.641 1 98.88 109 LEU B C 1
ATOM 3172 O O . LEU B 1 109 ? -0.735 -24.781 -10.984 1 98.88 109 LEU B O 1
ATOM 3176 N N . LEU B 1 110 ? -0.521 -22.562 -11.023 1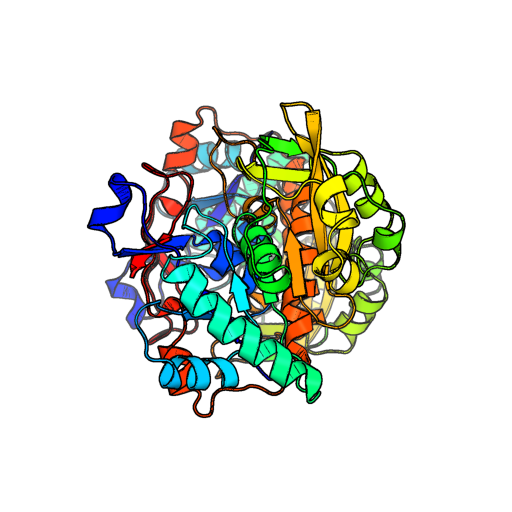 98.88 110 LEU B N 1
ATOM 3177 C CA . LEU B 1 110 ? -1.662 -22.391 -11.922 1 98.88 110 LEU B CA 1
ATOM 3178 C C . LEU B 1 110 ? -1.438 -23.125 -13.234 1 98.88 110 LEU B C 1
ATOM 3180 O O . LEU B 1 110 ? -2.357 -23.766 -13.75 1 98.88 110 LEU B O 1
ATOM 3184 N N . THR B 1 111 ? -0.209 -23.062 -13.766 1 98.88 111 THR B N 1
ATOM 3185 C CA . THR B 1 111 ? 0.067 -23.734 -15.023 1 98.88 111 THR B CA 1
ATOM 3186 C C . THR B 1 111 ? 0.026 -25.25 -14.836 1 98.88 111 THR B C 1
ATOM 3188 O O . THR B 1 111 ? -0.409 -25.984 -15.727 1 98.88 111 THR B O 1
ATOM 3191 N N . VAL B 1 112 ? 0.488 -25.734 -13.672 1 98.88 112 VAL B N 1
ATOM 3192 C CA . VAL B 1 112 ? 0.44 -27.172 -13.375 1 98.88 112 VAL B CA 1
ATOM 3193 C C . VAL B 1 112 ? -1.014 -27.625 -13.289 1 98.88 112 VAL B C 1
ATOM 3195 O O . VAL B 1 112 ? -1.368 -28.688 -13.812 1 98.88 112 VAL B O 1
ATOM 3198 N N . LEU B 1 113 ? -1.845 -26.828 -12.617 1 98.81 113 LEU B N 1
ATOM 3199 C CA . LEU B 1 113 ? -3.256 -27.172 -12.461 1 98.81 113 LEU B CA 1
ATOM 3200 C C . LEU B 1 113 ? -3.959 -27.219 -13.812 1 98.81 113 LEU B C 1
ATOM 3202 O O . LEU B 1 113 ? -4.766 -28.125 -14.062 1 98.81 113 LEU B O 1
ATOM 3206 N N . VAL B 1 114 ? -3.658 -26.297 -14.742 1 98.81 114 VAL B N 1
ATOM 3207 C CA . VAL B 1 114 ? -4.301 -26.219 -16.047 1 98.81 114 VAL B CA 1
ATOM 3208 C C . VAL B 1 114 ? -3.799 -27.359 -16.938 1 98.81 114 VAL B C 1
ATOM 3210 O O . VAL B 1 114 ? -4.59 -28.031 -17.594 1 98.81 114 VAL B O 1
ATOM 3213 N N . ALA B 1 115 ? -2.479 -27.609 -16.906 1 98.62 115 ALA B N 1
ATOM 3214 C CA . ALA B 1 115 ? -1.867 -28.625 -17.766 1 98.62 115 ALA B CA 1
ATOM 3215 C C . ALA B 1 115 ? -2.164 -30.031 -17.25 1 98.62 115 ALA B C 1
ATOM 3217 O O . ALA B 1 115 ? -2.133 -31 -18 1 98.62 115 ALA B O 1
ATOM 3218 N N . GLY B 1 116 ? -2.369 -30.156 -15.922 1 98.06 116 GLY B N 1
ATOM 3219 C CA . GLY B 1 116 ? -2.574 -31.453 -15.297 1 98.06 116 GLY B CA 1
ATOM 3220 C C . GLY B 1 116 ? -1.278 -32.188 -15 1 98.06 116 GLY B C 1
ATOM 3221 O O . GLY B 1 116 ? -1.296 -33.344 -14.594 1 98.06 116 GLY B O 1
ATOM 3222 N N . GLN B 1 117 ? -0.185 -31.516 -15.203 1 97.44 117 GLN B N 1
ATOM 3223 C CA . GLN B 1 117 ? 1.147 -32.031 -14.938 1 97.44 117 GLN B CA 1
ATOM 3224 C C . GLN B 1 117 ? 2.176 -30.922 -14.836 1 97.44 117 GLN B C 1
ATOM 3226 O O . GLN B 1 117 ? 1.952 -29.812 -15.336 1 97.44 117 GLN B O 1
ATOM 3231 N N . ASN B 1 118 ? 3.246 -31.188 -14.156 1 98.44 118 ASN B N 1
ATOM 3232 C CA . ASN B 1 118 ? 4.336 -30.219 -14.023 1 98.44 118 ASN B CA 1
ATOM 3233 C C . ASN B 1 118 ? 5.199 -30.188 -15.281 1 98.44 118 ASN B C 1
ATOM 3235 O O . ASN B 1 118 ? 5.938 -31.125 -15.562 1 98.44 118 ASN B O 1
ATOM 3239 N N . LEU B 1 119 ? 5.164 -29.141 -16.031 1 98.56 119 LEU B N 1
ATOM 3240 C CA . LEU B 1 119 ? 5.906 -28.984 -17.281 1 98.56 119 LEU B CA 1
ATOM 3241 C C . LEU B 1 119 ? 7.012 -27.953 -17.141 1 98.56 119 LEU B C 1
ATOM 3243 O O . LEU B 1 119 ? 7.562 -27.484 -18.141 1 98.56 119 LEU B O 1
ATOM 3247 N N . LEU B 1 120 ? 7.277 -27.547 -15.938 1 98.56 120 LEU B N 1
ATOM 3248 C CA . LEU B 1 120 ? 8.289 -26.531 -15.68 1 98.56 120 LEU B CA 1
ATOM 3249 C C . LEU B 1 120 ? 9.68 -27.047 -16.016 1 98.56 120 LEU B C 1
ATOM 3251 O O . LEU B 1 120 ? 9.93 -28.25 -15.961 1 98.56 120 LEU B O 1
ATOM 3255 N N . THR B 1 121 ? 10.531 -26.141 -16.359 1 98.06 121 THR B N 1
ATOM 3256 C CA . THR B 1 121 ? 11.945 -26.422 -16.578 1 98.06 121 THR B CA 1
ATOM 3257 C C . THR B 1 121 ? 12.812 -25.406 -15.836 1 98.06 121 THR B C 1
ATOM 3259 O O . THR B 1 121 ? 12.305 -24.453 -15.234 1 98.06 121 THR B O 1
ATOM 3262 N N . ASN B 1 122 ? 14.086 -25.719 -15.797 1 97.81 122 ASN B N 1
ATOM 3263 C CA . ASN B 1 122 ? 15.008 -24.766 -15.188 1 97.81 122 ASN B CA 1
ATOM 3264 C C . ASN B 1 122 ? 15.055 -23.453 -15.953 1 97.81 122 ASN B C 1
ATOM 3266 O O . ASN B 1 122 ? 15.461 -23.422 -17.109 1 97.81 122 ASN B O 1
ATOM 3270 N N . THR B 1 123 ? 14.539 -22.406 -15.375 1 97.5 123 THR B N 1
ATOM 3271 C CA . THR B 1 123 ? 14.586 -21.047 -15.898 1 97.5 123 THR B CA 1
ATOM 3272 C C . THR B 1 123 ? 15.062 -20.062 -14.82 1 97.5 123 THR B C 1
ATOM 3274 O O . THR B 1 123 ? 14.352 -19.125 -14.469 1 97.5 123 THR B O 1
ATOM 3277 N N . THR B 1 124 ? 16.266 -20.188 -14.492 1 97.38 124 THR B N 1
ATOM 3278 C CA . THR B 1 124 ? 16.797 -19.5 -13.328 1 97.38 124 THR B CA 1
ATOM 3279 C C . THR B 1 124 ? 16.891 -18 -13.586 1 97.38 124 THR B C 1
ATOM 3281 O O . THR B 1 124 ? 17.469 -17.578 -14.594 1 97.38 124 THR B O 1
ATOM 3284 N N . ALA B 1 125 ? 16.281 -17.234 -12.922 1 97.56 125 ALA B N 1
ATOM 3285 C CA . ALA B 1 125 ? 16.453 -15.797 -12.695 1 97.56 125 ALA B CA 1
ATOM 3286 C C . ALA B 1 125 ? 16.422 -15.469 -11.203 1 97.56 125 ALA B C 1
ATOM 3288 O O . ALA B 1 125 ? 15.344 -15.383 -10.609 1 97.56 125 ALA B O 1
ATOM 3289 N N . GLU B 1 126 ? 17.562 -15.367 -10.633 1 96.69 126 GLU B N 1
ATOM 3290 C CA . GLU B 1 126 ? 17.656 -15.234 -9.18 1 96.69 126 GLU B CA 1
ATOM 3291 C C . GLU B 1 126 ? 18.266 -13.891 -8.789 1 96.69 126 GLU B C 1
ATOM 3293 O O . GLU B 1 126 ? 19.375 -13.57 -9.188 1 96.69 126 GLU B O 1
ATOM 3298 N N . ASN B 1 127 ? 17.516 -13.211 -7.98 1 97.5 127 ASN B N 1
ATOM 3299 C CA . ASN B 1 127 ? 17.922 -11.922 -7.43 1 97.5 127 ASN B CA 1
ATOM 3300 C C . ASN B 1 127 ? 18.344 -10.945 -8.531 1 97.5 127 ASN B C 1
ATOM 3302 O O . ASN B 1 127 ? 19.453 -10.406 -8.508 1 97.5 127 ASN B O 1
ATOM 3306 N N . VAL B 1 128 ? 17.406 -10.711 -9.43 1 98.25 128 VAL B N 1
ATOM 3307 C CA . VAL B 1 128 ? 17.641 -9.805 -10.547 1 98.25 128 VAL B CA 1
ATOM 3308 C C . VAL B 1 128 ? 16.328 -9.094 -10.914 1 98.25 128 VAL B C 1
ATOM 3310 O O . VAL B 1 128 ? 15.25 -9.68 -10.82 1 98.25 128 VAL B O 1
ATOM 3313 N N . ALA B 1 129 ? 16.438 -7.844 -11.211 1 98.25 129 ALA B N 1
ATOM 3314 C CA . ALA B 1 129 ? 15.32 -7.094 -11.789 1 98.25 129 ALA B CA 1
ATOM 3315 C C . ALA B 1 129 ? 15.422 -7.043 -13.312 1 98.25 129 ALA B C 1
ATOM 3317 O O . ALA B 1 129 ? 16.5 -6.812 -13.859 1 98.25 129 ALA B O 1
ATOM 3318 N N . LEU B 1 130 ? 14.312 -7.281 -14.016 1 98.69 130 LEU B N 1
ATOM 3319 C CA . LEU B 1 130 ? 14.336 -7.363 -15.477 1 98.69 130 LEU B CA 1
ATOM 3320 C C . LEU B 1 130 ? 13.227 -6.512 -16.078 1 98.69 130 LEU B C 1
ATOM 3322 O O . LEU B 1 130 ? 12.156 -6.367 -15.5 1 98.69 130 LEU B O 1
ATOM 3326 N N . PRO B 1 131 ? 13.547 -5.926 -17.281 1 98.81 131 PRO B N 1
ATOM 3327 C CA . PRO B 1 131 ? 12.406 -5.492 -18.094 1 98.81 131 PRO B CA 1
ATOM 3328 C C . PRO B 1 131 ? 11.602 -6.664 -18.656 1 98.81 131 PRO B C 1
ATOM 3330 O O . PRO B 1 131 ? 12.07 -7.805 -18.641 1 98.81 131 PRO B O 1
ATOM 3333 N N . LEU B 1 132 ? 10.445 -6.414 -19.078 1 98.81 132 LEU B N 1
ATOM 3334 C CA . LEU B 1 132 ? 9.609 -7.457 -19.656 1 98.81 132 LEU B CA 1
ATOM 3335 C C . LEU B 1 132 ? 9.633 -7.387 -21.172 1 98.81 132 LEU B C 1
ATOM 3337 O O . LEU B 1 132 ? 9.547 -6.301 -21.75 1 98.81 132 LEU B O 1
ATOM 3341 N N . ASN B 1 133 ? 9.859 -8.523 -21.797 1 98.75 133 ASN B N 1
ATOM 3342 C CA . ASN B 1 133 ? 9.555 -8.617 -23.234 1 98.75 133 ASN B CA 1
ATOM 3343 C C . ASN B 1 133 ? 8.055 -8.766 -23.469 1 98.75 133 ASN B C 1
ATOM 3345 O O . ASN B 1 133 ? 7.535 -9.883 -23.5 1 98.75 133 ASN B O 1
ATOM 3349 N N . LEU B 1 134 ? 7.43 -7.695 -23.734 1 98.56 134 LEU B N 1
ATOM 3350 C CA . LEU B 1 134 ? 5.98 -7.695 -23.891 1 98.56 134 LEU B CA 1
ATOM 3351 C C . LEU B 1 134 ? 5.566 -8.336 -25.203 1 98.56 134 LEU B C 1
ATOM 3353 O O . LEU B 1 134 ? 6.211 -8.109 -26.234 1 98.56 134 LEU B O 1
ATOM 3357 N N . THR B 1 135 ? 4.535 -9.148 -25.156 1 98.12 135 THR B N 1
ATOM 3358 C CA . THR B 1 135 ? 3.953 -9.688 -26.391 1 98.12 135 THR B CA 1
ATOM 3359 C C . THR B 1 135 ? 2.973 -8.695 -27 1 98.12 135 THR B C 1
ATOM 3361 O O . THR B 1 135 ? 2.639 -7.68 -26.375 1 98.12 135 THR B O 1
ATOM 3364 N N . ALA B 1 136 ? 2.48 -9 -28.188 1 96.25 136 ALA B N 1
ATOM 3365 C CA . ALA B 1 136 ? 1.5 -8.148 -28.844 1 96.25 136 ALA B CA 1
ATOM 3366 C C . ALA B 1 136 ? 0.197 -8.094 -28.062 1 96.25 136 ALA B C 1
ATOM 3368 O O . ALA B 1 136 ? -0.487 -7.066 -28.047 1 96.25 136 ALA B O 1
ATOM 3369 N N . ASP B 1 137 ? -0.095 -9.141 -27.328 1 97.12 137 ASP B N 1
ATOM 3370 C CA . ASP B 1 137 ? -1.354 -9.25 -26.594 1 97.12 137 ASP B CA 1
ATOM 3371 C C . ASP B 1 137 ? -1.341 -8.367 -25.359 1 97.12 137 ASP B C 1
ATOM 3373 O O . ASP B 1 137 ? -2.395 -8.078 -24.781 1 97.12 137 ASP B O 1
ATOM 3377 N N . ALA B 1 138 ? -0.164 -7.957 -24.875 1 97 138 ALA B N 1
ATOM 3378 C CA . ALA B 1 138 ? -0.045 -7.176 -23.641 1 97 138 ALA B CA 1
ATOM 3379 C C . ALA B 1 138 ? -0.79 -5.848 -23.766 1 97 138 ALA B C 1
ATOM 3381 O O . ALA B 1 138 ? -1.392 -5.379 -22.797 1 97 138 ALA B O 1
ATOM 3382 N N . LEU B 1 139 ? -0.839 -5.281 -24.953 1 92.19 139 LEU B N 1
ATOM 3383 C CA . LEU B 1 139 ? -1.403 -3.955 -25.172 1 92.19 139 LEU B CA 1
ATOM 3384 C C . LEU B 1 139 ? -2.924 -3.982 -25.062 1 92.19 139 LEU B C 1
ATOM 3386 O O . LEU B 1 139 ? -3.545 -2.959 -24.766 1 92.19 139 LEU B O 1
ATOM 3390 N N . THR B 1 140 ? -3.512 -5.148 -25.25 1 94.31 140 THR B N 1
ATOM 3391 C CA . THR B 1 140 ? -4.965 -5.254 -25.188 1 94.31 140 THR B CA 1
ATOM 3392 C C . THR B 1 140 ? -5.395 -6.133 -24.016 1 94.31 140 THR B C 1
ATOM 3394 O O . THR B 1 140 ? -6.547 -6.566 -23.953 1 94.31 140 THR B O 1
ATOM 3397 N N . SER B 1 141 ? -4.473 -6.434 -23.188 1 97.62 141 SER B N 1
ATOM 3398 C CA . SER B 1 141 ? -4.75 -7.309 -22.047 1 97.62 141 SER B CA 1
ATOM 3399 C C . SER B 1 141 ? -5.602 -6.602 -21 1 97.62 141 SER B C 1
ATOM 3401 O O . SER B 1 141 ? -5.641 -5.371 -20.953 1 97.62 141 SER B O 1
ATOM 3403 N N . ARG B 1 142 ? -6.316 -7.387 -20.188 1 97.81 142 ARG B N 1
ATOM 3404 C CA . ARG B 1 142 ? -7.016 -6.859 -19.031 1 97.81 142 ARG B CA 1
ATOM 3405 C C . ARG B 1 142 ? -6.027 -6.359 -17.969 1 97.81 142 ARG B C 1
ATOM 3407 O O . ARG B 1 142 ? -6.215 -5.285 -17.406 1 97.81 142 ARG B O 1
ATOM 3414 N N . MET B 1 143 ? -4.938 -7.066 -17.797 1 98 143 MET B N 1
ATOM 3415 C CA . MET B 1 143 ? -3.967 -6.801 -16.734 1 98 143 MET B CA 1
ATOM 3416 C C . MET B 1 143 ? -3.338 -5.422 -16.906 1 98 143 MET B C 1
ATOM 3418 O O . MET B 1 143 ? -3.143 -4.699 -15.93 1 98 143 MET B O 1
ATOM 3422 N N . PHE B 1 144 ? -3.035 -5.039 -18.141 1 97.75 144 PHE B N 1
ATOM 3423 C CA . PHE B 1 144 ? -2.281 -3.812 -18.391 1 97.75 144 PHE B CA 1
ATOM 3424 C C . PHE B 1 144 ? -3.18 -2.73 -18.969 1 97.75 144 PHE B C 1
ATOM 3426 O O . PHE B 1 144 ? -2.695 -1.688 -19.422 1 97.75 144 PHE B O 1
ATOM 3433 N N . GLN B 1 145 ? -4.488 -2.922 -18.891 1 92.88 145 GLN B N 1
ATOM 3434 C CA . GLN B 1 145 ? -5.441 -2.049 -19.578 1 92.88 145 GLN B CA 1
ATOM 3435 C C . GLN B 1 145 ? -5.352 -0.621 -19.047 1 92.88 145 GLN B C 1
ATOM 3437 O O . GLN B 1 145 ? -5.555 0.337 -19.797 1 92.88 145 GLN B O 1
ATOM 3442 N N . ASN B 1 146 ? -4.977 -0.443 -17.812 1 89.25 146 ASN B N 1
ATOM 3443 C CA . ASN B 1 146 ? -4.973 0.885 -17.203 1 89.25 146 ASN B CA 1
ATOM 3444 C C . ASN B 1 146 ? -3.559 1.443 -17.094 1 89.25 146 ASN B C 1
ATOM 3446 O O . ASN B 1 146 ? -3.338 2.447 -16.406 1 89.25 146 ASN B O 1
ATOM 3450 N N . PHE B 1 147 ? -2.623 0.759 -17.688 1 95.88 147 PHE B N 1
ATOM 3451 C CA . PHE B 1 147 ? -1.26 1.278 -17.672 1 95.88 147 PHE B CA 1
ATOM 3452 C C . PHE B 1 147 ? -1.109 2.432 -18.656 1 95.88 147 PHE B C 1
ATOM 3454 O O . PHE B 1 147 ? -1.476 2.309 -19.828 1 95.88 147 PHE B O 1
ATOM 3461 N N . PRO B 1 148 ? -0.577 3.641 -18.188 1 94.19 148 PRO B N 1
ATOM 3462 C CA . PRO B 1 148 ? -0.21 4.668 -19.172 1 94.19 148 PRO B CA 1
ATOM 3463 C C . PRO B 1 148 ? 0.845 4.184 -20.172 1 94.19 148 PRO B C 1
ATOM 3465 O O . PRO B 1 148 ? 1.681 3.346 -19.828 1 94.19 148 PRO B O 1
ATOM 3468 N N . LYS B 1 149 ? 0.825 4.738 -21.344 1 94.69 149 LYS B N 1
ATOM 3469 C CA . LYS B 1 149 ? 1.751 4.34 -22.406 1 94.69 149 LYS B CA 1
ATOM 3470 C C . LYS B 1 149 ? 3.199 4.457 -21.938 1 94.69 149 LYS B C 1
ATOM 3472 O O . LYS B 1 149 ? 4.016 3.574 -22.203 1 94.69 149 LYS B O 1
ATOM 3477 N N . ARG B 1 150 ? 3.424 5.5 -21.219 1 95.94 150 ARG B N 1
ATOM 3478 C CA . ARG B 1 150 ? 4.781 5.723 -20.734 1 95.94 150 ARG B CA 1
ATOM 3479 C C . ARG B 1 150 ? 5.219 4.609 -19.797 1 95.94 150 ARG B C 1
ATOM 3481 O O . ARG B 1 150 ? 6.383 4.195 -19.812 1 95.94 150 ARG B O 1
ATOM 3488 N N . LEU B 1 151 ? 4.312 4.148 -19.031 1 97.19 151 LEU B N 1
ATOM 3489 C CA . LEU B 1 151 ? 4.648 3.094 -18.078 1 97.19 151 LEU B CA 1
ATOM 3490 C C . LEU B 1 151 ? 4.84 1.761 -18.797 1 97.19 151 LEU B C 1
ATOM 3492 O O . LEU B 1 151 ? 5.691 0.958 -18.406 1 97.19 151 LEU B O 1
ATOM 3496 N N . LEU B 1 152 ? 4.031 1.51 -19.797 1 97.69 152 LEU B N 1
ATOM 3497 C CA . LEU B 1 152 ? 4.207 0.295 -20.578 1 97.69 152 LEU B CA 1
ATOM 3498 C C . LEU B 1 152 ? 5.574 0.282 -21.266 1 97.69 152 LEU B C 1
ATOM 3500 O O . LEU B 1 152 ? 6.238 -0.756 -21.312 1 97.69 152 LEU B O 1
ATOM 3504 N N . LYS B 1 153 ? 5.941 1.445 -21.766 1 98.12 153 LYS B N 1
ATOM 3505 C CA . LYS B 1 153 ? 7.273 1.56 -22.359 1 98.12 153 LYS B CA 1
ATOM 3506 C C . LYS B 1 153 ? 8.359 1.294 -21.312 1 98.12 153 LYS B C 1
ATOM 3508 O O . LYS B 1 153 ? 9.312 0.559 -21.578 1 98.12 153 LYS B O 1
ATOM 3513 N N . ALA B 1 154 ? 8.203 1.868 -20.141 1 98.56 154 ALA B N 1
ATOM 3514 C CA . ALA B 1 154 ? 9.164 1.66 -19.062 1 98.56 154 ALA B CA 1
ATOM 3515 C C . ALA B 1 154 ? 9.234 0.188 -18.672 1 98.56 154 ALA B C 1
ATOM 3517 O O . ALA B 1 154 ? 10.312 -0.333 -18.375 1 98.56 154 ALA B O 1
ATOM 3518 N N . LEU B 1 155 ? 8.086 -0.45 -18.672 1 98.38 155 LEU B N 1
ATOM 3519 C CA . LEU B 1 155 ? 7.996 -1.859 -18.297 1 98.38 155 LEU B CA 1
ATOM 3520 C C . LEU B 1 155 ? 8.844 -2.719 -19.234 1 98.38 155 LEU B C 1
ATOM 3522 O O . LEU B 1 155 ? 9.398 -3.736 -18.812 1 98.38 155 LEU B O 1
ATOM 3526 N N . ALA B 1 156 ? 9 -2.295 -20.469 1 98.38 156 ALA B N 1
ATOM 3527 C CA . ALA B 1 156 ? 9.727 -3.041 -21.5 1 98.38 156 ALA B CA 1
ATOM 3528 C C . ALA B 1 156 ? 11.203 -2.656 -21.516 1 98.38 156 ALA B C 1
ATOM 3530 O O . ALA B 1 156 ? 12.023 -3.363 -22.094 1 98.38 156 ALA B O 1
ATOM 35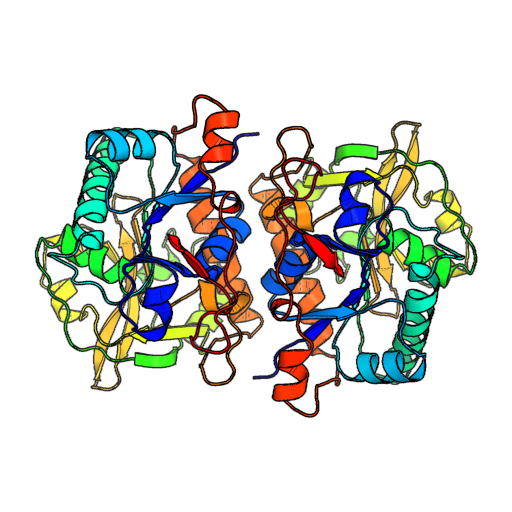31 N N . GLU B 1 157 ? 11.547 -1.546 -20.844 1 98.75 157 GLU B N 1
ATOM 3532 C CA . GLU B 1 157 ? 12.883 -1.007 -21.047 1 98.75 157 GLU B CA 1
ATOM 3533 C C . GLU B 1 157 ? 13.672 -0.955 -19.734 1 98.75 157 GLU B C 1
ATOM 3535 O O . GLU B 1 157 ? 14.898 -0.959 -19.75 1 98.75 157 GLU B O 1
ATOM 3540 N N . GLU B 1 158 ? 12.984 -0.834 -18.641 1 98.69 158 GLU B N 1
ATOM 3541 C CA . GLU B 1 158 ? 13.625 -0.679 -17.344 1 98.69 158 GLU B CA 1
ATOM 3542 C C . GLU B 1 158 ? 13.5 -1.954 -16.516 1 98.69 158 GLU B C 1
ATOM 3544 O O . GLU B 1 158 ? 12.57 -2.738 -16.703 1 98.69 158 GLU B O 1
ATOM 3549 N N . PRO B 1 159 ? 14.438 -2.26 -15.617 1 98.56 159 PRO B N 1
ATOM 3550 C CA . PRO B 1 159 ? 14.359 -3.42 -14.727 1 98.56 159 PRO B CA 1
ATOM 3551 C C . PRO B 1 159 ? 13.344 -3.229 -13.602 1 98.56 159 PRO B C 1
ATOM 3553 O O . PRO B 1 159 ? 13.727 -2.986 -12.453 1 98.56 159 PRO B O 1
ATOM 3556 N N . LEU B 1 160 ? 12.07 -3.447 -13.898 1 98.69 160 LEU B N 1
ATOM 3557 C CA . LEU B 1 160 ? 11 -3.084 -12.977 1 98.69 160 LEU B CA 1
ATOM 3558 C C . LEU B 1 160 ? 10.422 -4.324 -12.297 1 98.69 160 LEU B C 1
ATOM 3560 O O . LEU B 1 160 ? 9.539 -4.215 -11.445 1 98.69 160 LEU B O 1
ATOM 3564 N N . THR B 1 161 ? 10.906 -5.488 -12.656 1 98.88 161 THR B N 1
ATOM 3565 C CA . THR B 1 161 ? 10.305 -6.715 -12.141 1 98.88 161 THR B CA 1
ATOM 3566 C C . THR B 1 161 ? 11.359 -7.578 -11.445 1 98.88 161 THR B C 1
ATOM 3568 O O . THR B 1 161 ? 12.336 -8 -12.062 1 98.88 161 THR B O 1
ATOM 3571 N N . GLY B 1 162 ? 11.156 -7.809 -10.125 1 98.62 162 GLY B N 1
ATOM 3572 C CA . GLY B 1 162 ? 12.086 -8.633 -9.367 1 98.62 162 GLY B CA 1
ATOM 3573 C C . GLY B 1 162 ? 11.859 -10.125 -9.578 1 98.62 162 GLY B C 1
ATOM 3574 O O . GLY B 1 162 ? 10.734 -10.602 -9.484 1 98.62 162 GLY B O 1
ATOM 3575 N N . ASN B 1 163 ? 12.914 -10.844 -9.898 1 98.75 163 ASN B N 1
ATOM 3576 C CA . ASN B 1 163 ? 12.875 -12.281 -10.141 1 98.75 163 ASN B CA 1
ATOM 3577 C C . ASN B 1 163 ? 13.734 -13.047 -9.133 1 98.75 163 ASN B C 1
ATOM 3579 O O . ASN B 1 163 ? 14.875 -12.672 -8.883 1 98.75 163 ASN B O 1
ATOM 3583 N N . PHE B 1 164 ? 13.125 -14.102 -8.562 1 97.88 164 PHE B N 1
ATOM 3584 C CA . PHE B 1 164 ? 13.75 -14.914 -7.531 1 97.88 164 PHE B CA 1
ATOM 3585 C C . PHE B 1 164 ? 13.344 -16.375 -7.672 1 97.88 164 PHE B C 1
ATOM 3587 O O . PHE B 1 164 ? 12.922 -17 -6.699 1 97.88 164 PHE B O 1
ATOM 3594 N N . HIS B 1 165 ? 13.523 -16.922 -8.859 1 97.69 165 HIS B N 1
ATOM 3595 C CA . HIS B 1 165 ? 13.039 -18.266 -9.125 1 97.69 165 HIS B CA 1
ATOM 3596 C C . HIS B 1 165 ? 14.078 -19.078 -9.891 1 97.69 165 HIS B C 1
ATOM 3598 O O . HIS B 1 165 ? 14.945 -18.516 -10.562 1 97.69 165 HIS B O 1
ATOM 3604 N N . ASN B 1 166 ? 13.914 -20.391 -9.766 1 97.62 166 ASN B N 1
ATOM 3605 C CA . ASN B 1 166 ? 14.781 -21.328 -10.484 1 97.62 166 ASN B CA 1
ATOM 3606 C C . ASN B 1 166 ? 14.023 -22.078 -11.578 1 97.62 166 ASN B C 1
ATOM 3608 O O . ASN B 1 166 ? 14.633 -22.625 -12.5 1 97.62 166 ASN B O 1
ATOM 3612 N N . TYR B 1 167 ? 12.75 -22.141 -11.43 1 98.31 167 TYR B N 1
ATOM 3613 C CA . TYR B 1 167 ? 11.938 -22.875 -12.391 1 98.31 167 TYR B CA 1
ATOM 3614 C C . TYR B 1 167 ? 10.914 -21.953 -13.055 1 98.31 167 TYR B C 1
ATOM 3616 O O . TYR B 1 167 ? 10.57 -20.906 -12.508 1 98.31 167 TYR B O 1
ATOM 3624 N N . GLY B 1 168 ? 10.492 -22.281 -14.18 1 98.38 168 GLY B N 1
ATOM 3625 C CA . GLY B 1 168 ? 9.469 -21.547 -14.922 1 98.38 168 GLY B CA 1
ATOM 3626 C C . GLY B 1 168 ? 8.969 -22.312 -16.141 1 98.38 168 GLY B C 1
ATOM 3627 O O . GLY B 1 168 ? 9.383 -23.453 -16.391 1 98.38 168 GLY B O 1
ATOM 3628 N N . LEU B 1 169 ? 8.047 -21.75 -16.812 1 98.81 169 LEU B N 1
ATOM 3629 C CA . LEU B 1 169 ? 7.422 -22.359 -17.984 1 98.81 169 LEU B CA 1
ATOM 3630 C C . LEU B 1 169 ? 8.078 -21.859 -19.266 1 98.81 169 LEU B C 1
ATOM 3632 O O . LEU B 1 169 ? 7.957 -20.672 -19.609 1 98.81 169 LEU B O 1
ATOM 3636 N N . GLU B 1 170 ? 8.758 -22.75 -19.922 1 98.69 170 GLU B N 1
ATOM 3637 C CA . GLU B 1 170 ? 9.367 -22.406 -21.203 1 98.69 170 GLU B CA 1
ATOM 3638 C C . GLU B 1 170 ? 8.305 -22.016 -22.234 1 98.69 170 GLU B C 1
ATOM 3640 O O . GLU B 1 170 ? 7.25 -22.641 -22.312 1 98.69 170 GLU B O 1
ATOM 3645 N N . VAL B 1 171 ? 8.641 -21.016 -23.062 1 98.69 171 VAL B N 1
ATOM 3646 C CA . VAL B 1 171 ? 7.703 -20.531 -24.062 1 98.69 171 VAL B CA 1
ATOM 3647 C C . VAL B 1 171 ? 7.344 -21.656 -25.031 1 98.69 171 VAL B C 1
ATOM 3649 O O . VAL B 1 171 ? 6.176 -21.828 -25.391 1 98.69 171 VAL B O 1
ATOM 3652 N N . LYS B 1 172 ? 8.336 -22.406 -25.469 1 98.25 172 LYS B N 1
ATOM 3653 C CA . LYS B 1 172 ? 8.109 -23.516 -26.391 1 98.25 172 LYS B CA 1
ATOM 3654 C C . LYS B 1 172 ? 7.141 -24.531 -25.781 1 98.25 172 LYS B C 1
ATOM 3656 O O . LYS B 1 172 ? 6.211 -24.984 -26.453 1 98.25 172 LYS B O 1
ATOM 3661 N N . THR B 1 173 ? 7.395 -24.875 -24.547 1 98.56 173 THR B N 1
ATOM 3662 C CA . THR B 1 173 ? 6.539 -25.828 -23.844 1 98.56 173 THR B CA 1
ATOM 3663 C C . THR B 1 173 ? 5.109 -25.297 -23.75 1 98.56 173 THR B C 1
ATOM 3665 O O . THR B 1 173 ? 4.152 -26.047 -23.953 1 98.56 173 THR B O 1
ATOM 3668 N N . PHE B 1 174 ? 4.922 -24.094 -23.484 1 98.62 174 PHE B N 1
ATOM 3669 C CA . PHE B 1 174 ? 3.611 -23.453 -23.422 1 98.62 174 PHE B CA 1
ATOM 3670 C C . PHE B 1 174 ? 2.889 -23.578 -24.766 1 98.62 174 PHE B C 1
ATOM 3672 O O . PHE B 1 174 ? 1.721 -23.969 -24.797 1 98.62 174 PHE B O 1
ATOM 3679 N N . GLN B 1 175 ? 3.588 -23.266 -25.844 1 97.88 175 GLN B N 1
ATOM 3680 C CA . GLN B 1 175 ? 3 -23.25 -27.188 1 97.88 175 GLN B CA 1
ATOM 3681 C C . GLN B 1 175 ? 2.598 -24.641 -27.625 1 97.88 175 GLN B C 1
ATOM 3683 O O . GLN B 1 175 ? 1.605 -24.812 -28.344 1 97.88 175 GLN B O 1
ATOM 3688 N N . GLU B 1 176 ? 3.314 -25.609 -27.141 1 98 176 GLU B N 1
ATOM 3689 C CA . GLU B 1 176 ? 3.107 -26.984 -27.594 1 98 176 GLU B CA 1
ATOM 3690 C C . GLU B 1 176 ? 2.033 -27.672 -26.766 1 98 176 GLU B C 1
ATOM 3692 O O . GLU B 1 176 ? 1.533 -28.734 -27.141 1 98 176 GLU B O 1
ATOM 3697 N N . ASN B 1 177 ? 1.706 -27.062 -25.672 1 98.44 177 ASN B N 1
ATOM 3698 C CA . ASN B 1 177 ? 0.704 -27.656 -24.797 1 98.44 177 ASN B CA 1
ATOM 3699 C C . ASN B 1 177 ? -0.677 -27.047 -25.031 1 98.44 177 ASN B C 1
ATOM 3701 O O . ASN B 1 177 ? -0.929 -25.906 -24.641 1 98.44 177 ASN B O 1
ATOM 3705 N N . GLN B 1 178 ? -1.626 -27.812 -25.531 1 98.19 178 GLN B N 1
ATOM 3706 C CA . GLN B 1 178 ? -2.939 -27.328 -25.953 1 98.19 178 GLN B CA 1
ATOM 3707 C C . GLN B 1 178 ? -3.73 -26.797 -24.75 1 98.19 178 GLN B C 1
ATOM 3709 O O . GLN B 1 178 ? -4.469 -25.828 -24.859 1 98.19 178 GLN B O 1
ATOM 3714 N N . LYS B 1 179 ? -3.609 -27.469 -23.703 1 98.62 179 LYS B N 1
ATOM 3715 C CA . LYS B 1 179 ? -4.336 -27.031 -22.516 1 98.62 179 LYS B CA 1
ATOM 3716 C C . LYS B 1 179 ? -3.865 -25.641 -22.062 1 98.62 179 LYS B C 1
ATOM 3718 O O . LYS B 1 179 ? -4.68 -24.781 -21.75 1 98.62 179 LYS B O 1
ATOM 3723 N N . LEU B 1 180 ? -2.588 -25.438 -22.062 1 98.75 180 LEU B N 1
ATOM 3724 C CA . LEU B 1 180 ? -2.014 -24.188 -21.609 1 98.75 180 LEU B CA 1
ATOM 3725 C C . LEU B 1 180 ? -2.344 -23.047 -22.578 1 98.75 180 LEU B C 1
ATOM 3727 O O . LEU B 1 180 ? -2.854 -22 -22.172 1 98.75 180 LEU B O 1
ATOM 3731 N N . HIS B 1 181 ? -2.035 -23.266 -23.844 1 97.25 181 HIS B N 1
ATOM 3732 C CA . HIS B 1 181 ? -2.229 -22.156 -24.781 1 97.25 181 HIS B CA 1
ATOM 3733 C C . HIS B 1 181 ? -3.711 -21.906 -25.047 1 97.25 181 HIS B C 1
ATOM 3735 O O . HIS B 1 181 ? -4.098 -20.812 -25.469 1 97.25 181 HIS B O 1
ATOM 3741 N N . GLY B 1 182 ? -4.578 -22.922 -24.781 1 98.31 182 GLY B N 1
ATOM 3742 C CA . GLY B 1 182 ? -6.012 -22.719 -24.875 1 98.31 182 GLY B CA 1
ATOM 3743 C C . GLY B 1 182 ? -6.578 -21.953 -23.688 1 98.31 182 GLY B C 1
ATOM 3744 O O . GLY B 1 182 ? -7.633 -21.312 -23.797 1 98.31 182 GLY B O 1
ATOM 3745 N N . PHE B 1 183 ? -5.883 -21.984 -22.578 1 98.81 183 PHE B N 1
ATOM 3746 C CA . PHE B 1 183 ? -6.387 -21.453 -21.312 1 98.81 183 PHE B CA 1
ATOM 3747 C C . PHE B 1 183 ? -5.816 -20.062 -21.047 1 98.81 183 PHE B C 1
ATOM 3749 O O . PHE B 1 183 ? -6.516 -19.188 -20.531 1 98.81 183 PHE B O 1
ATOM 3756 N N . PHE B 1 184 ? -4.566 -19.859 -21.422 1 98.81 184 PHE B N 1
ATOM 3757 C CA . PHE B 1 184 ? -3.877 -18.625 -21.062 1 98.81 184 PHE B CA 1
ATOM 3758 C C . PHE B 1 184 ? -3.414 -17.875 -22.297 1 98.81 184 PHE B C 1
ATOM 3760 O O . PHE B 1 184 ? -3.23 -18.469 -23.359 1 98.81 184 PHE B O 1
ATOM 3767 N N . THR B 1 185 ? -3.234 -16.578 -22.172 1 98.75 185 THR B N 1
ATOM 3768 C CA . THR B 1 185 ? -2.496 -15.703 -23.078 1 98.75 185 THR B CA 1
ATOM 3769 C C . THR B 1 185 ? -1.227 -15.188 -22.406 1 98.75 185 THR B C 1
ATOM 3771 O O . THR B 1 185 ? -1.288 -14.555 -21.359 1 98.75 185 THR B O 1
ATOM 3774 N N . PRO B 1 186 ? -0.081 -15.531 -22.953 1 98.69 186 PRO B N 1
ATOM 3775 C CA . PRO B 1 186 ? 1.135 -14.898 -22.438 1 98.69 186 PRO B CA 1
ATOM 3776 C C . PRO B 1 186 ? 1.202 -13.406 -22.75 1 98.69 186 PRO B C 1
ATOM 3778 O O . PRO B 1 186 ? 0.93 -12.992 -23.875 1 98.69 186 PRO B O 1
ATOM 3781 N N . LEU B 1 187 ? 1.519 -12.586 -21.781 1 98.81 187 LEU B N 1
ATOM 3782 C CA . LEU B 1 187 ? 1.595 -11.141 -21.953 1 98.81 187 LEU B CA 1
ATOM 3783 C C . LEU B 1 187 ? 3.047 -10.68 -22.031 1 98.81 187 LEU B C 1
ATOM 3785 O O . LEU B 1 187 ? 3.334 -9.602 -22.547 1 98.81 187 LEU B O 1
ATOM 3789 N N . SER B 1 188 ? 3.941 -11.438 -21.406 1 98.94 188 SER B N 1
ATOM 3790 C CA . SER B 1 188 ? 5.363 -11.133 -21.5 1 98.94 188 SER B CA 1
ATOM 3791 C C . SER B 1 188 ? 6.211 -12.398 -21.344 1 98.94 188 SER B C 1
ATOM 3793 O O . SER B 1 188 ? 5.707 -13.438 -20.922 1 98.94 188 SER B O 1
ATOM 3795 N N . THR B 1 189 ? 7.441 -12.297 -21.75 1 98.88 189 THR B N 1
ATOM 3796 C CA . THR B 1 189 ? 8.453 -13.336 -21.609 1 98.88 189 THR B CA 1
ATOM 3797 C C . THR B 1 189 ? 9.781 -12.742 -21.141 1 98.88 189 THR B C 1
ATOM 3799 O O . THR B 1 189 ? 9.922 -11.516 -21.078 1 98.88 189 THR B O 1
ATOM 3802 N N . ASN B 1 190 ? 10.633 -13.602 -20.734 1 98.88 190 ASN B N 1
ATOM 3803 C CA . ASN B 1 190 ? 12.016 -13.25 -20.406 1 98.88 190 ASN B CA 1
ATOM 3804 C C . ASN B 1 190 ? 12.977 -14.391 -20.734 1 98.88 190 ASN B C 1
ATOM 3806 O O . ASN B 1 190 ? 12.547 -15.461 -21.156 1 98.88 190 ASN B O 1
ATOM 3810 N N . THR B 1 191 ? 14.219 -14.086 -20.641 1 98.56 191 THR B N 1
ATOM 3811 C CA . THR B 1 191 ? 15.266 -15.078 -20.859 1 98.56 191 THR B CA 1
ATOM 3812 C C . THR B 1 191 ? 16 -15.383 -19.562 1 98.56 191 THR B C 1
ATOM 3814 O O . THR B 1 191 ? 16.469 -14.469 -18.875 1 98.56 191 THR B O 1
ATOM 3817 N N . ALA B 1 192 ? 16.047 -16.609 -19.281 1 98.12 192 ALA B N 1
ATOM 3818 C CA . ALA B 1 192 ? 16.734 -17.047 -18.062 1 98.12 192 ALA B CA 1
ATOM 3819 C C . ALA B 1 192 ? 18.25 -16.984 -18.234 1 98.12 192 ALA B C 1
ATOM 3821 O O . ALA B 1 192 ? 18.75 -16.734 -19.344 1 98.12 192 ALA B O 1
ATOM 3822 N N . GLU B 1 193 ? 18.922 -17.188 -17.141 1 97.12 193 GLU B N 1
ATOM 3823 C CA . GLU B 1 193 ? 20.375 -17.172 -17.141 1 97.12 193 GLU B CA 1
ATOM 3824 C C . GLU B 1 193 ? 20.953 -18.219 -18.078 1 97.12 193 GLU B C 1
ATOM 3826 O O . GLU B 1 193 ? 22 -18.016 -18.688 1 97.12 193 GLU B O 1
ATOM 3831 N N . ASN B 1 194 ? 20.312 -19.312 -18.188 1 96.94 194 ASN B N 1
ATOM 3832 C CA . ASN B 1 194 ? 20.797 -20.406 -19.016 1 96.94 194 ASN B CA 1
ATOM 3833 C C . ASN B 1 194 ? 20.328 -20.266 -20.469 1 96.94 194 ASN B C 1
ATOM 3835 O O . ASN B 1 194 ? 20.469 -21.188 -21.266 1 96.94 194 ASN B O 1
ATOM 3839 N N . GLY B 1 195 ? 19.625 -19.203 -20.797 1 97.62 195 GLY B N 1
ATOM 3840 C CA . GLY B 1 195 ? 19.25 -18.906 -22.172 1 97.62 195 GLY B CA 1
ATOM 3841 C C . GLY B 1 195 ? 17.828 -19.328 -22.5 1 97.62 195 GLY B C 1
ATOM 3842 O O . GLY B 1 195 ? 17.312 -19 -23.578 1 97.62 195 GLY B O 1
ATOM 3843 N N . VAL B 1 196 ? 17.203 -19.984 -21.609 1 97.88 196 VAL B N 1
ATOM 3844 C CA . VAL B 1 196 ? 15.852 -20.484 -21.859 1 97.88 196 VAL B CA 1
ATOM 3845 C C . VAL B 1 196 ? 14.867 -19.312 -21.859 1 97.88 196 VAL B C 1
ATOM 3847 O O . VAL B 1 196 ? 14.906 -18.469 -20.953 1 97.88 196 VAL B O 1
ATOM 3850 N N . HIS B 1 197 ? 14.039 -19.266 -22.891 1 98.44 197 HIS B N 1
ATOM 3851 C CA . HIS B 1 197 ? 12.938 -18.297 -22.953 1 98.44 197 HIS B CA 1
ATOM 3852 C C . HIS B 1 197 ? 11.734 -18.797 -22.172 1 98.44 197 HIS B C 1
ATOM 3854 O O . HIS B 1 197 ? 11.242 -19.906 -22.406 1 98.44 197 HIS B O 1
ATOM 3860 N N . PHE B 1 198 ? 11.297 -18.016 -21.234 1 98.81 198 PHE B N 1
ATOM 3861 C CA . PHE B 1 198 ? 10.211 -18.469 -20.375 1 98.81 198 PHE B CA 1
ATOM 3862 C C . PHE B 1 198 ? 9.102 -17.438 -20.312 1 98.81 198 PHE B C 1
ATOM 3864 O O . PHE B 1 198 ? 9.336 -16.25 -20.562 1 98.81 198 PHE B O 1
ATOM 3871 N N . VAL B 1 199 ? 7.891 -17.875 -20.031 1 98.88 199 VAL B N 1
ATOM 3872 C CA . VAL B 1 199 ? 6.73 -17.016 -19.859 1 98.88 199 VAL B CA 1
ATOM 3873 C C . VAL B 1 199 ? 6.82 -16.297 -18.516 1 98.88 199 VAL B C 1
ATOM 3875 O O . VAL B 1 199 ? 7.004 -16.938 -17.469 1 98.88 199 VAL B O 1
ATOM 3878 N N . SER B 1 200 ? 6.688 -14.953 -18.531 1 98.81 200 SER B N 1
ATOM 3879 C CA . SER B 1 200 ? 6.867 -14.227 -17.266 1 98.81 200 SER B CA 1
ATOM 3880 C C . SER B 1 200 ? 5.555 -13.609 -16.797 1 98.81 200 SER B C 1
ATOM 3882 O O . SER B 1 200 ? 5.438 -13.211 -15.633 1 98.81 200 SER B O 1
ATOM 3884 N N . THR B 1 201 ? 4.578 -13.406 -17.656 1 98.94 201 THR B N 1
ATOM 3885 C CA . THR B 1 201 ? 3.254 -12.906 -17.312 1 98.94 201 THR B CA 1
ATOM 3886 C C . THR B 1 201 ? 2.178 -13.586 -18.141 1 98.94 201 THR B C 1
ATOM 3888 O O . THR B 1 201 ? 2.332 -13.727 -19.359 1 98.94 201 THR B O 1
ATOM 3891 N N . LEU B 1 202 ? 1.094 -14.039 -17.531 1 98.5 202 LEU B N 1
ATOM 3892 C CA . LEU B 1 202 ? 0.006 -14.656 -18.281 1 98.5 202 LEU B CA 1
ATOM 3893 C C . LEU B 1 202 ? -1.349 -14.242 -17.719 1 98.5 202 LEU B C 1
ATOM 3895 O O . LEU B 1 202 ? -1.457 -13.922 -16.531 1 98.5 202 LEU B O 1
ATOM 3899 N N . GLU B 1 203 ? -2.348 -14.203 -18.484 1 98.75 203 GLU B N 1
ATOM 3900 C CA . GLU B 1 203 ? -3.73 -14.031 -18.047 1 98.75 203 GLU B CA 1
ATOM 3901 C C . GLU B 1 203 ? -4.648 -15.055 -18.703 1 98.75 203 GLU B C 1
ATOM 3903 O O . GLU B 1 203 ? -4.414 -15.453 -19.844 1 98.75 203 GLU B O 1
ATOM 3908 N N . GLY B 1 204 ? -5.648 -15.523 -18.016 1 98.81 204 GLY B N 1
ATOM 3909 C CA . GLY B 1 204 ? -6.629 -16.438 -18.562 1 98.81 204 GLY B CA 1
ATOM 3910 C C . GLY B 1 204 ? -7.426 -15.836 -19.703 1 98.81 204 GLY B C 1
ATOM 3911 O O . GLY B 1 204 ? -7.766 -14.656 -19.688 1 98.81 204 GLY B O 1
ATOM 3912 N N . LYS B 1 205 ? -7.695 -16.672 -20.703 1 98.25 205 LYS B N 1
ATOM 3913 C CA . LYS B 1 205 ? -8.508 -16.219 -21.812 1 98.25 205 LYS B CA 1
ATOM 3914 C C . LYS B 1 205 ? -9.969 -16.031 -21.406 1 98.25 205 LYS B C 1
ATOM 3916 O O . LYS B 1 205 ? -10.523 -14.938 -21.531 1 98.25 205 LYS B O 1
ATOM 3921 N N . LYS B 1 206 ? -10.539 -17.047 -20.844 1 97.69 206 LYS B N 1
ATOM 3922 C CA . LYS B 1 206 ? -11.93 -17.078 -20.406 1 97.69 206 LYS B CA 1
ATOM 3923 C C . LYS B 1 206 ? -12.047 -16.734 -18.922 1 97.69 206 LYS B C 1
ATOM 3925 O O . LYS B 1 206 ? -12.945 -15.992 -18.516 1 97.69 206 LYS B O 1
ATOM 3930 N N . TYR B 1 207 ? -11.195 -17.281 -18.172 1 98.5 207 TYR B N 1
ATOM 3931 C CA . TYR B 1 207 ? -11.258 -17.188 -16.719 1 98.5 207 TYR B CA 1
ATOM 3932 C C . TYR B 1 207 ? -10.398 -16.031 -16.203 1 98.5 207 TYR B C 1
ATOM 3934 O O . TYR B 1 207 ? -9.336 -15.758 -16.766 1 98.5 207 TYR B O 1
ATOM 3942 N N . PRO B 1 208 ? -10.836 -15.328 -15.141 1 98.69 208 PRO B N 1
ATOM 3943 C CA . PRO B 1 208 ? -10.039 -14.25 -14.547 1 98.69 208 PRO B CA 1
ATOM 3944 C C . PRO B 1 208 ? -8.867 -14.766 -13.711 1 98.69 208 PRO B C 1
ATOM 3946 O O . PRO B 1 208 ? -8.773 -14.453 -12.523 1 98.69 208 PRO B O 1
ATOM 3949 N N . PHE B 1 209 ? -8.031 -15.508 -14.328 1 98.94 209 PHE B N 1
ATOM 3950 C CA . PHE B 1 209 ? -6.82 -16.047 -13.719 1 98.94 209 PHE B CA 1
ATOM 3951 C C . PHE B 1 209 ? -5.582 -15.352 -14.266 1 98.94 209 PHE B C 1
ATOM 3953 O O . PHE B 1 209 ? -5.445 -15.172 -15.477 1 98.94 209 PHE B O 1
ATOM 3960 N N . TYR B 1 210 ? -4.77 -14.906 -13.359 1 98.94 210 TYR B N 1
ATOM 3961 C CA . TYR B 1 210 ? -3.596 -14.102 -13.695 1 98.94 210 TYR B CA 1
ATOM 3962 C C . TYR B 1 210 ? -2.35 -14.656 -13.008 1 98.94 210 TYR B C 1
ATOM 3964 O O . TYR B 1 210 ? -2.438 -15.266 -11.945 1 98.94 210 TYR B O 1
ATOM 3972 N N . GLY B 1 211 ? -1.235 -14.492 -13.602 1 98.81 211 GLY B N 1
ATOM 3973 C CA . GLY B 1 211 ? 0.002 -14.961 -12.992 1 98.81 211 GLY B CA 1
ATOM 3974 C C . GLY B 1 211 ? 1.221 -14.18 -13.445 1 98.81 211 GLY B C 1
ATOM 3975 O O . GLY B 1 211 ? 1.314 -13.781 -14.617 1 98.81 211 GLY B O 1
ATOM 3976 N N . VAL B 1 212 ? 2.152 -13.969 -12.555 1 98.94 212 VAL B N 1
ATOM 3977 C CA . VAL B 1 212 ? 3.447 -13.367 -12.852 1 98.94 212 VAL B CA 1
ATOM 3978 C C . VAL B 1 212 ? 4.562 -14.211 -12.234 1 98.94 212 VAL B C 1
ATOM 3980 O O . VAL B 1 212 ? 4.445 -14.664 -11.094 1 98.94 212 VAL B O 1
ATOM 3983 N N . GLN B 1 213 ? 5.609 -14.438 -13.039 1 98.88 213 GLN B N 1
ATOM 3984 C CA . GLN B 1 213 ? 6.773 -15.148 -12.523 1 98.88 213 GLN B CA 1
ATOM 3985 C C . GLN B 1 213 ? 7.625 -14.234 -11.641 1 98.88 213 GLN B C 1
ATOM 3987 O O . GLN B 1 213 ? 8.445 -14.711 -10.859 1 98.88 213 GLN B O 1
ATOM 3992 N N . TRP B 1 214 ? 7.477 -12.977 -11.805 1 98.88 214 TRP B N 1
ATOM 3993 C CA . TRP B 1 214 ? 8.164 -11.953 -11.023 1 98.88 214 TRP B CA 1
ATOM 3994 C C . TRP B 1 214 ? 7.305 -11.492 -9.859 1 98.88 214 TRP B C 1
ATOM 3996 O O . TRP B 1 214 ? 6.176 -11.953 -9.688 1 98.88 214 TRP B O 1
ATOM 4006 N N . HIS B 1 215 ? 7.863 -10.703 -8.969 1 98.88 215 HIS B N 1
ATOM 4007 C CA . HIS B 1 215 ? 7.234 -10.352 -7.703 1 98.88 215 HIS B CA 1
ATOM 4008 C C . HIS B 1 215 ? 6.867 -8.875 -7.66 1 98.88 215 HIS B C 1
ATOM 4010 O O . HIS B 1 215 ? 7.699 -8.031 -7.309 1 98.88 215 HIS B O 1
ATOM 4016 N N . PRO B 1 216 ? 5.602 -8.57 -7.973 1 98.81 216 PRO B N 1
ATOM 4017 C CA . PRO B 1 216 ? 5.223 -7.152 -7.953 1 98.81 216 PRO B CA 1
ATOM 4018 C C . PRO B 1 216 ? 5.16 -6.578 -6.539 1 98.81 216 PRO B C 1
ATOM 4020 O O . PRO B 1 216 ? 5.367 -5.379 -6.348 1 98.81 216 PRO B O 1
ATOM 4023 N N . GLU B 1 217 ? 4.938 -7.406 -5.457 1 98.69 217 GLU B N 1
ATOM 4024 C CA . GLU B 1 217 ? 4.738 -6.934 -4.09 1 98.69 217 GLU B CA 1
ATOM 4025 C C . GLU B 1 217 ? 6.031 -6.371 -3.504 1 98.69 217 GLU B C 1
ATOM 4027 O O . GLU B 1 217 ? 6 -5.527 -2.605 1 98.69 217 GLU B O 1
ATOM 4032 N N 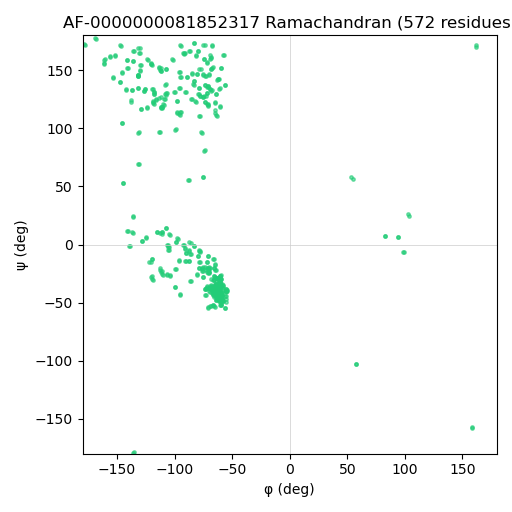. VAL B 1 218 ? 7.191 -6.785 -4.031 1 98.19 218 VAL B N 1
ATOM 4033 C CA . VAL B 1 218 ? 8.453 -6.457 -3.379 1 98.19 218 VAL B CA 1
ATOM 4034 C C . VAL B 1 218 ? 8.844 -5.016 -3.701 1 98.19 218 VAL B C 1
ATOM 4036 O O . VAL B 1 218 ? 9.617 -4.395 -2.965 1 98.19 218 VAL B O 1
ATOM 4039 N N . ASN B 1 219 ? 8.266 -4.457 -4.793 1 98.06 219 ASN B N 1
ATOM 4040 C CA . ASN B 1 219 ? 8.609 -3.1 -5.203 1 98.06 219 ASN B CA 1
ATOM 4041 C C . ASN B 1 219 ? 8.289 -2.082 -4.113 1 98.06 219 ASN B C 1
ATOM 4043 O O . ASN B 1 219 ? 8.953 -1.046 -4.012 1 98.06 219 ASN B O 1
ATOM 4047 N N . ARG B 1 220 ? 7.281 -2.375 -3.301 1 97.94 220 ARG B N 1
ATOM 4048 C CA . ARG B 1 220 ? 6.797 -1.362 -2.371 1 97.94 220 ARG B CA 1
ATOM 4049 C C . ARG B 1 220 ? 6.941 -1.829 -0.926 1 97.94 220 ARG B C 1
ATOM 4051 O O . ARG B 1 220 ? 6.906 -1.018 0.001 1 97.94 220 ARG B O 1
ATOM 4058 N N . PHE B 1 221 ? 7.227 -3.176 -0.696 1 97.5 221 PHE B N 1
ATOM 4059 C CA . PHE B 1 221 ? 7.008 -3.619 0.674 1 97.5 221 PHE B CA 1
ATOM 4060 C C . PHE B 1 221 ? 8.156 -4.504 1.149 1 97.5 221 PHE B C 1
ATOM 4062 O O . PHE B 1 221 ? 8.047 -5.172 2.18 1 97.5 221 PHE B O 1
ATOM 4069 N N . GLN B 1 222 ? 9.219 -4.562 0.383 1 95.69 222 GLN B N 1
ATOM 4070 C CA . GLN B 1 222 ? 10.438 -5.238 0.818 1 95.69 222 GLN B CA 1
ATOM 4071 C C . GLN B 1 222 ? 11.664 -4.363 0.573 1 95.69 222 GLN B C 1
ATOM 4073 O O . GLN B 1 222 ? 11.734 -3.646 -0.427 1 95.69 222 GLN B O 1
ATOM 4078 N N . TRP B 1 223 ? 12.734 -4.445 1.496 1 92.5 223 TRP B N 1
ATOM 4079 C CA . TRP B 1 223 ? 13.758 -3.408 1.479 1 92.5 223 TRP B CA 1
ATOM 4080 C C . TRP B 1 223 ? 15.141 -4.008 1.716 1 92.5 223 TRP B C 1
ATOM 4082 O O . TRP B 1 223 ? 16.094 -3.283 2 1 92.5 223 TRP B O 1
ATOM 4092 N N . ASP B 1 224 ? 15.289 -5.293 1.661 1 90.81 224 ASP B N 1
ATOM 4093 C CA . ASP B 1 224 ? 16.594 -5.91 1.864 1 90.81 224 ASP B CA 1
ATOM 4094 C C . ASP B 1 224 ? 17.609 -5.43 0.82 1 90.81 224 ASP B C 1
ATOM 4096 O O . ASP B 1 224 ? 17.453 -5.707 -0.372 1 90.81 224 ASP B O 1
ATOM 4100 N N . ARG B 1 225 ? 18.688 -4.789 1.189 1 88.25 225 ARG B N 1
ATOM 4101 C CA . ARG B 1 225 ? 19.656 -4.18 0.295 1 88.25 225 ARG B CA 1
ATOM 4102 C C . ARG B 1 225 ? 20.453 -5.238 -0.468 1 88.25 225 ARG B C 1
ATOM 4104 O O . ARG B 1 225 ? 21.078 -4.945 -1.489 1 88.25 225 ARG B O 1
ATOM 4111 N N . LYS B 1 226 ? 20.469 -6.457 0.04 1 91.75 226 LYS B N 1
ATOM 4112 C CA . LYS B 1 226 ? 21.188 -7.539 -0.615 1 91.75 226 LYS B CA 1
ATOM 4113 C C . LYS B 1 226 ? 20.391 -8.109 -1.785 1 91.75 226 LYS B C 1
ATOM 4115 O O . LYS B 1 226 ? 20.922 -8.875 -2.59 1 91.75 226 LYS B O 1
ATOM 4120 N N . LEU B 1 227 ? 19.125 -7.707 -1.899 1 94.88 227 LEU B N 1
ATOM 4121 C CA . LEU B 1 227 ? 18.25 -8.227 -2.945 1 94.88 227 LEU B CA 1
ATOM 4122 C C . LEU B 1 227 ? 17.906 -7.141 -3.957 1 94.88 227 LEU B C 1
ATOM 4124 O O . LEU B 1 227 ? 17.812 -5.965 -3.602 1 94.88 227 LEU B O 1
ATOM 4128 N N . SER B 1 228 ? 17.641 -7.523 -5.207 1 96 228 SER B N 1
ATOM 4129 C CA . SER B 1 228 ? 17.391 -6.602 -6.312 1 96 228 SER B CA 1
ATOM 4130 C C . SER B 1 228 ? 15.914 -6.23 -6.406 1 96 228 SER B C 1
ATOM 4132 O O . SER B 1 228 ? 15.297 -6.379 -7.465 1 96 228 SER B O 1
ATOM 4134 N N . PHE B 1 229 ? 15.414 -5.723 -5.316 1 96.81 229 PHE B N 1
ATOM 4135 C CA . PHE B 1 229 ? 14.055 -5.199 -5.324 1 96.81 229 PHE B CA 1
ATOM 4136 C C . PHE B 1 229 ? 13.992 -3.873 -6.074 1 96.81 229 PHE B C 1
ATOM 4138 O O . PHE B 1 229 ? 14.711 -2.928 -5.742 1 96.81 229 PHE B O 1
ATOM 4145 N N . PRO B 1 230 ? 13.156 -3.762 -7.117 1 97.44 230 PRO B N 1
ATOM 4146 C CA . PRO B 1 230 ? 13.055 -2.482 -7.82 1 97.44 230 PRO B CA 1
ATOM 4147 C C . PRO B 1 230 ? 12.211 -1.457 -7.066 1 97.44 230 PRO B C 1
ATOM 4149 O O . PRO B 1 230 ? 11.055 -1.73 -6.723 1 97.44 230 PRO B O 1
ATOM 4152 N N . HIS B 1 231 ? 12.75 -0.266 -6.852 1 96.44 231 HIS B N 1
ATOM 4153 C CA . HIS B 1 231 ? 12.039 0.719 -6.047 1 96.44 231 HIS B CA 1
ATOM 4154 C C . HIS B 1 231 ? 11.867 2.031 -6.805 1 96.44 231 HIS B C 1
ATOM 4156 O O . HIS B 1 231 ? 11.453 3.039 -6.227 1 96.44 231 HIS B O 1
ATOM 4162 N N . SER B 1 232 ? 12.25 2.094 -8.125 1 96.75 232 SER B N 1
ATOM 4163 C CA . SER B 1 232 ? 12.078 3.324 -8.891 1 96.75 232 SER B CA 1
ATOM 4164 C C . SER B 1 232 ? 10.617 3.758 -8.906 1 96.75 232 SER B C 1
ATOM 4166 O O . SER B 1 232 ? 9.727 2.963 -8.617 1 96.75 232 SER B O 1
ATOM 4168 N N . PRO B 1 233 ? 10.344 5.043 -9.266 1 96.5 233 PRO B N 1
ATOM 4169 C CA . PRO B 1 233 ? 8.953 5.496 -9.359 1 96.5 233 PRO B CA 1
ATOM 4170 C C . PRO B 1 233 ? 8.117 4.633 -10.305 1 96.5 233 PRO B C 1
ATOM 4172 O O . PRO B 1 233 ? 6.969 4.312 -9.984 1 96.5 233 PRO B O 1
ATOM 4175 N N . HIS B 1 234 ? 8.703 4.211 -11.391 1 98.19 234 HIS B N 1
ATOM 4176 C CA . HIS B 1 234 ? 7.984 3.354 -12.32 1 98.19 234 HIS B CA 1
ATOM 4177 C C . HIS B 1 234 ? 7.684 1.994 -11.703 1 98.19 234 HIS B C 1
ATOM 4179 O O . HIS B 1 234 ? 6.594 1.445 -11.898 1 98.19 234 HIS B O 1
ATOM 4185 N N . ALA B 1 235 ? 8.648 1.419 -10.922 1 98.31 235 ALA B N 1
ATOM 4186 C CA . ALA B 1 235 ? 8.453 0.127 -10.273 1 98.31 235 ALA B CA 1
ATOM 4187 C C . ALA B 1 235 ? 7.316 0.195 -9.258 1 98.31 235 ALA B C 1
ATOM 4189 O O . ALA B 1 235 ? 6.477 -0.707 -9.188 1 98.31 235 ALA B O 1
ATOM 4190 N N . VAL B 1 236 ? 7.297 1.273 -8.508 1 98.06 236 VAL B N 1
ATOM 4191 C CA . VAL B 1 236 ? 6.246 1.495 -7.52 1 98.06 236 VAL B CA 1
ATOM 4192 C C . VAL B 1 236 ? 4.891 1.584 -8.211 1 98.06 236 VAL B C 1
ATOM 4194 O O . VAL B 1 236 ? 3.918 0.965 -7.777 1 98.06 236 VAL B O 1
ATOM 4197 N N . GLN B 1 237 ? 4.82 2.332 -9.281 1 98 237 GLN B N 1
ATOM 4198 C CA . GLN B 1 237 ? 3.574 2.514 -10.023 1 98 237 GLN B CA 1
ATOM 4199 C C . GLN B 1 237 ? 3.08 1.189 -10.594 1 98 237 GLN B C 1
ATOM 4201 O O . GLN B 1 237 ? 1.883 0.9 -10.562 1 98 237 GLN B O 1
ATOM 4206 N N . VAL B 1 238 ? 4 0.337 -11.133 1 98.62 238 VAL B N 1
ATOM 4207 C CA . VAL B 1 238 ? 3.641 -0.98 -11.641 1 98.62 238 VAL B CA 1
ATOM 4208 C C . VAL B 1 238 ? 2.984 -1.806 -10.539 1 98.62 238 VAL B C 1
ATOM 4210 O O . VAL B 1 238 ? 1.918 -2.389 -10.742 1 98.62 238 VAL B O 1
ATOM 4213 N N . SER B 1 239 ? 3.619 -1.802 -9.422 1 98.62 239 SER B N 1
ATOM 4214 C CA . SER B 1 239 ? 3.113 -2.551 -8.281 1 98.62 239 SER B CA 1
ATOM 4215 C C . SER B 1 239 ? 1.735 -2.057 -7.855 1 98.62 239 SER B C 1
ATOM 4217 O O . SER B 1 239 ? 0.836 -2.855 -7.594 1 98.62 239 SER B O 1
ATOM 4219 N N . SER B 1 240 ? 1.536 -0.714 -7.82 1 98.31 240 SER B N 1
ATOM 4220 C CA . SER B 1 240 ? 0.271 -0.114 -7.41 1 98.31 240 SER B CA 1
ATOM 4221 C C . SER B 1 240 ? -0.853 -0.48 -8.375 1 98.31 240 SER B C 1
ATOM 4223 O O . SER B 1 240 ? -1.924 -0.917 -7.949 1 98.31 240 SER B O 1
ATOM 4225 N N . LEU B 1 241 ? -0.613 -0.342 -9.656 1 98.12 241 LEU B N 1
ATOM 4226 C CA . LEU B 1 241 ? -1.646 -0.555 -10.664 1 98.12 241 LEU B CA 1
ATOM 4227 C C . LEU B 1 241 ? -2.057 -2.021 -10.719 1 98.12 241 LEU B C 1
ATOM 4229 O O . LEU B 1 241 ? -3.238 -2.336 -10.891 1 98.12 241 LEU B O 1
ATOM 4233 N N . LEU B 1 242 ? -1.105 -2.922 -10.516 1 98.75 242 LEU B N 1
ATOM 4234 C CA . LEU B 1 242 ? -1.435 -4.344 -10.57 1 98.75 242 LEU B CA 1
ATOM 4235 C C . LEU B 1 242 ? -2.225 -4.77 -9.336 1 98.75 242 LEU B C 1
ATOM 4237 O O . LEU B 1 242 ? -3.125 -5.605 -9.43 1 98.75 242 LEU B O 1
ATOM 4241 N N . ALA B 1 243 ? -1.856 -4.227 -8.18 1 98.62 243 ALA B N 1
ATOM 4242 C CA . ALA B 1 243 ? -2.639 -4.508 -6.977 1 98.62 243 ALA B CA 1
ATOM 4243 C C . ALA B 1 243 ? -4.082 -4.047 -7.141 1 98.62 243 ALA B C 1
ATOM 4245 O O . ALA B 1 243 ? -5.016 -4.797 -6.848 1 98.62 243 ALA B O 1
ATOM 4246 N N . GLU B 1 244 ? -4.25 -2.785 -7.609 1 98.19 244 GLU B N 1
ATOM 4247 C CA . GLU B 1 244 ? -5.586 -2.236 -7.824 1 98.19 244 GLU B CA 1
ATOM 4248 C C . GLU B 1 244 ? -6.367 -3.064 -8.844 1 98.19 244 GLU B C 1
ATOM 4250 O O . GLU B 1 244 ? -7.547 -3.35 -8.648 1 98.19 244 GLU B O 1
ATOM 4255 N N . PHE B 1 245 ? -5.73 -3.438 -9.914 1 98.38 245 PHE B N 1
ATOM 4256 C CA . PHE B 1 245 ? -6.367 -4.234 -10.953 1 98.38 245 PHE B CA 1
ATOM 4257 C C . PHE B 1 245 ? -6.934 -5.527 -10.375 1 98.38 245 PHE B C 1
ATOM 4259 O O . PHE B 1 245 ? -8.125 -5.816 -10.531 1 98.38 245 PHE B O 1
ATOM 4266 N N . PHE B 1 246 ? -6.047 -6.254 -9.711 1 98.62 246 PHE B N 1
ATOM 4267 C CA . PHE B 1 246 ? -6.449 -7.57 -9.227 1 98.62 246 PHE B CA 1
ATOM 4268 C C . PHE B 1 246 ? -7.586 -7.453 -8.219 1 98.62 246 PHE B C 1
ATOM 4270 O O . PHE B 1 246 ? -8.555 -8.211 -8.281 1 98.62 246 PHE B O 1
ATOM 4277 N N . VAL B 1 247 ? -7.473 -6.551 -7.277 1 98 247 VAL B N 1
ATOM 4278 C CA . VAL B 1 247 ? -8.508 -6.371 -6.266 1 98 247 VAL B CA 1
ATOM 4279 C C . VAL B 1 247 ? -9.82 -5.949 -6.93 1 98 247 VAL B C 1
ATOM 4281 O O . VAL B 1 247 ? -10.891 -6.434 -6.566 1 98 247 VAL B O 1
ATOM 4284 N N . ASN B 1 248 ? -9.758 -5.086 -7.938 1 97.19 248 ASN B N 1
ATOM 4285 C CA . ASN B 1 248 ? -10.961 -4.625 -8.617 1 97.19 248 ASN B CA 1
ATOM 4286 C C . ASN B 1 248 ? -11.656 -5.762 -9.359 1 97.19 248 ASN B C 1
ATOM 4288 O O . ASN B 1 248 ? -12.867 -5.723 -9.578 1 97.19 248 ASN B O 1
ATOM 4292 N N . GLU B 1 249 ? -10.906 -6.809 -9.789 1 97.44 249 GLU B N 1
ATOM 4293 C CA . GLU B 1 249 ? -11.531 -7.977 -10.398 1 97.44 249 GLU B CA 1
ATOM 4294 C C . GLU B 1 249 ? -12.539 -8.617 -9.453 1 97.44 249 GLU B C 1
ATOM 4296 O O . GLU B 1 249 ? -13.578 -9.109 -9.898 1 97.44 249 GLU B O 1
ATOM 4301 N N . GLY B 1 250 ? -12.188 -8.562 -8.156 1 96.81 250 GLY B N 1
ATOM 4302 C CA . GLY B 1 250 ? -13.031 -9.211 -7.164 1 96.81 250 GLY B CA 1
ATOM 4303 C C . GLY B 1 250 ? -14.344 -8.484 -6.938 1 96.81 250 GLY B C 1
ATOM 4304 O O . GLY B 1 250 ? -15.266 -9.031 -6.332 1 96.81 250 GLY B O 1
ATOM 4305 N N . ARG B 1 251 ? -14.477 -7.223 -7.395 1 94.5 251 ARG B N 1
ATOM 4306 C CA . ARG B 1 251 ? -15.711 -6.457 -7.227 1 94.5 251 ARG B CA 1
ATOM 4307 C C . ARG B 1 251 ? -16.859 -7.098 -7.996 1 94.5 251 ARG B C 1
ATOM 4309 O O . ARG B 1 251 ? -18.031 -6.824 -7.715 1 94.5 251 ARG B O 1
ATOM 4316 N N . ARG B 1 252 ? -16.531 -7.949 -8.906 1 94 252 ARG B N 1
ATOM 4317 C CA . ARG B 1 252 ? -17.547 -8.633 -9.719 1 94 252 ARG B CA 1
ATOM 4318 C C . ARG B 1 252 ? -17.984 -9.938 -9.062 1 94 252 ARG B C 1
ATOM 4320 O O . ARG B 1 252 ? -18.906 -10.602 -9.547 1 94 252 ARG B O 1
ATOM 4327 N N . SER B 1 253 ? -17.281 -10.297 -7.984 1 94.69 253 SER B N 1
ATOM 4328 C CA . SER B 1 253 ? -17.641 -11.5 -7.238 1 94.69 253 SER B CA 1
ATOM 4329 C C . SER B 1 253 ? -18.906 -11.281 -6.418 1 94.69 253 SER B C 1
ATOM 4331 O O . SER B 1 253 ? -19.109 -10.195 -5.863 1 94.69 253 SER B O 1
ATOM 4333 N N . LEU B 1 254 ? -19.719 -12.227 -6.266 1 92.31 254 LEU B N 1
ATOM 4334 C CA . LEU B 1 254 ? -20.969 -12.125 -5.523 1 92.31 254 LEU B CA 1
ATOM 4335 C C . LEU B 1 254 ? -20.797 -12.656 -4.102 1 92.31 254 LEU B C 1
ATOM 4337 O O . LEU B 1 254 ? -21.766 -12.703 -3.332 1 92.31 254 LEU B O 1
ATOM 4341 N N . HIS B 1 255 ? -19.641 -12.977 -3.756 1 94.44 255 HIS B N 1
ATOM 4342 C CA . HIS B 1 255 ? -19.359 -13.617 -2.473 1 94.44 255 HIS B CA 1
ATOM 4343 C C . HIS B 1 255 ? -19.312 -12.586 -1.348 1 94.44 255 HIS B C 1
ATOM 4345 O O . HIS B 1 255 ? -18.938 -11.43 -1.57 1 94.44 255 HIS B O 1
ATOM 4351 N N . HIS B 1 256 ? -19.734 -12.984 -0.173 1 91.06 256 HIS B N 1
ATOM 4352 C CA . HIS B 1 256 ? -19.656 -12.141 1.011 1 91.06 256 HIS B CA 1
ATOM 4353 C C . HIS B 1 256 ? -19.766 -12.961 2.289 1 91.06 256 HIS B C 1
ATOM 4355 O O . HIS B 1 256 ? -20.281 -14.078 2.27 1 91.06 256 HIS B O 1
ATOM 4361 N N . PHE B 1 257 ? -19.281 -12.367 3.348 1 89.62 257 PHE B N 1
ATOM 4362 C CA . PHE B 1 257 ? -19.5 -12.945 4.668 1 89.62 257 PHE B CA 1
ATOM 4363 C C . PHE B 1 257 ? -20.922 -12.703 5.137 1 89.62 257 PHE B C 1
ATOM 4365 O O . PHE B 1 257 ? -21.5 -11.656 4.855 1 89.62 257 PHE B O 1
ATOM 4372 N N . ASP B 1 258 ? -21.484 -13.656 5.887 1 84.69 258 ASP B N 1
ATOM 4373 C CA . ASP B 1 258 ? -22.844 -13.547 6.402 1 84.69 258 ASP B CA 1
ATOM 4374 C C . ASP B 1 258 ? -22.891 -12.672 7.652 1 84.69 258 ASP B C 1
ATOM 4376 O O . ASP B 1 258 ? -23.953 -12.156 8.016 1 84.69 258 ASP B O 1
ATOM 4380 N N . ASN B 1 259 ? -21.797 -12.625 8.297 1 87.06 259 ASN B N 1
ATOM 4381 C CA . ASN B 1 259 ? -21.688 -11.938 9.578 1 87.06 259 ASN B CA 1
ATOM 4382 C C . ASN B 1 259 ? -20.406 -11.125 9.68 1 87.06 259 ASN B C 1
ATOM 4384 O O . ASN B 1 259 ? -19.312 -11.68 9.594 1 87.06 259 ASN B O 1
ATOM 4388 N N . PRO B 1 260 ? -20.547 -9.82 9.93 1 83.44 260 PRO B N 1
ATOM 4389 C CA . PRO B 1 260 ? -19.344 -8.977 10 1 83.44 260 PRO B CA 1
ATOM 4390 C C . PRO B 1 260 ? -18.375 -9.406 11.094 1 83.44 260 PRO B C 1
ATOM 4392 O O . PRO B 1 260 ? -17.172 -9.273 10.938 1 83.44 260 PRO B O 1
ATOM 4395 N N . GLU B 1 261 ? -18.906 -9.938 12.172 1 84.56 261 GLU B N 1
ATOM 4396 C CA . GLU B 1 261 ? -18.047 -10.383 13.266 1 84.56 261 GLU B CA 1
ATOM 4397 C C . GLU B 1 261 ? -17.234 -11.609 12.867 1 84.56 261 GLU B C 1
ATOM 4399 O O . GLU B 1 261 ? -16.062 -11.727 13.211 1 84.56 261 GLU B O 1
ATOM 4404 N N . LYS B 1 262 ? -17.906 -12.492 12.172 1 86.94 262 LYS B N 1
ATOM 4405 C CA . LYS B 1 262 ? -17.203 -13.664 11.664 1 86.94 262 LYS B CA 1
ATOM 4406 C C . LYS B 1 262 ? -16.141 -13.266 10.648 1 86.94 262 LYS B C 1
ATOM 4408 O O . LYS B 1 262 ? -15.039 -13.844 10.633 1 86.94 262 LYS B O 1
ATOM 4413 N N . GLU B 1 263 ? -16.469 -12.289 9.859 1 88.88 263 GLU B N 1
ATOM 4414 C CA . GLU B 1 263 ? -15.5 -11.781 8.898 1 88.88 263 GLU B CA 1
ATOM 4415 C C . GLU B 1 263 ? -14.273 -11.219 9.602 1 88.88 263 GLU B C 1
ATOM 4417 O O . GLU B 1 263 ? -13.141 -11.609 9.305 1 88.88 263 GLU B O 1
ATOM 4422 N N . ALA B 1 264 ? -14.516 -10.398 10.586 1 84.69 264 ALA B N 1
ATOM 4423 C CA . ALA B 1 264 ? -13.422 -9.727 11.289 1 84.69 264 ALA B CA 1
ATOM 4424 C C . ALA B 1 264 ? -12.508 -10.742 11.969 1 84.69 264 ALA B C 1
ATOM 4426 O O . ALA B 1 264 ? -11.281 -10.57 11.977 1 84.69 264 ALA B O 1
ATOM 4427 N N . SER B 1 265 ? -13.094 -11.781 12.461 1 87.81 265 SER B N 1
ATOM 4428 C CA . SER B 1 265 ? -12.328 -12.773 13.211 1 87.81 265 SER B CA 1
ATOM 4429 C C . SER B 1 265 ? -11.562 -13.703 12.273 1 87.81 265 SER B C 1
ATOM 4431 O O . SER B 1 265 ? -10.734 -14.5 12.719 1 87.81 265 SER B O 1
ATOM 4433 N N . SER B 1 266 ? -11.797 -13.531 10.969 1 90.5 266 SER B N 1
ATOM 4434 C CA . SER B 1 266 ? -11.148 -14.422 10.008 1 90.5 266 SER B CA 1
ATOM 4435 C C . SER B 1 266 ? -10.023 -13.703 9.266 1 90.5 266 SER B C 1
ATOM 4437 O O . SER B 1 266 ? -9.312 -14.312 8.469 1 90.5 266 SER B O 1
ATOM 4439 N N . LEU B 1 267 ? -9.852 -12.461 9.609 1 92.69 267 LEU B N 1
ATOM 4440 C CA . LEU B 1 267 ? -8.938 -11.633 8.828 1 92.69 267 LEU B CA 1
ATOM 4441 C C . LEU B 1 267 ? -7.535 -11.672 9.422 1 92.69 267 LEU B C 1
ATOM 4443 O O . LEU B 1 267 ? -7.348 -12.102 10.555 1 92.69 267 LEU B O 1
ATOM 4447 N N . ILE B 1 268 ? -6.59 -11.258 8.695 1 94.56 268 ILE B N 1
ATOM 4448 C CA . ILE B 1 268 ? -5.16 -11.438 8.922 1 94.56 268 ILE B CA 1
ATOM 4449 C C . ILE B 1 268 ? -4.75 -10.734 10.211 1 94.56 268 ILE B C 1
ATOM 4451 O O . ILE B 1 268 ? -3.84 -11.188 10.914 1 94.56 268 ILE B O 1
ATOM 4455 N N . TYR B 1 269 ? -5.445 -9.648 10.617 1 88.62 269 TYR B N 1
ATOM 4456 C CA . TYR B 1 269 ? -4.992 -8.828 11.734 1 88.62 269 TYR B CA 1
ATOM 4457 C C . TYR B 1 269 ? -5.316 -9.492 13.062 1 88.62 269 TYR B C 1
ATOM 4459 O O . TYR B 1 269 ? -4.887 -9.023 14.117 1 88.62 269 TYR B O 1
ATOM 4467 N N . MET B 1 270 ? -6.031 -10.586 13.031 1 88.69 270 MET B N 1
ATOM 4468 C CA . MET B 1 270 ? -6.199 -11.406 14.227 1 88.69 270 MET B CA 1
ATOM 4469 C C . MET B 1 270 ? -4.898 -12.117 14.586 1 88.69 270 MET B C 1
ATOM 4471 O O . MET B 1 270 ? -4.77 -12.68 15.672 1 88.69 270 MET B O 1
ATOM 4475 N N . HIS B 1 271 ? -3.949 -12.047 13.68 1 90.94 271 HIS B N 1
ATOM 4476 C CA . HIS B 1 271 ? -2.625 -12.617 13.875 1 90.94 271 HIS B CA 1
ATOM 4477 C C . HIS B 1 271 ? -1.563 -11.531 14 1 90.94 271 HIS B C 1
ATOM 4479 O O . HIS B 1 271 ? -1.692 -10.461 13.406 1 90.94 271 HIS B O 1
ATOM 4485 N N . LYS B 1 272 ? -0.527 -11.812 14.766 1 90.19 272 LYS B N 1
ATOM 4486 C CA . LYS B 1 272 ? 0.562 -10.859 14.953 1 90.19 272 LYS B CA 1
ATOM 4487 C C . LYS B 1 272 ? 1.737 -11.18 14.031 1 90.19 272 LYS B C 1
ATOM 4489 O O . LYS B 1 272 ? 2.238 -12.305 14.031 1 90.19 272 LYS B O 1
ATOM 4494 N N . PRO B 1 273 ? 2.098 -10.211 13.25 1 93.38 273 PRO B N 1
ATOM 4495 C CA . PRO B 1 273 ? 3.279 -10.469 12.422 1 93.38 273 PRO B CA 1
ATOM 4496 C C . PRO B 1 273 ? 4.562 -10.562 13.242 1 93.38 273 PRO B C 1
ATOM 4498 O O . PRO B 1 273 ? 4.66 -9.953 14.312 1 93.38 273 PRO B O 1
ATOM 4501 N N . VAL B 1 274 ? 5.504 -11.312 12.773 1 93.56 274 VAL B N 1
ATOM 4502 C CA . VAL B 1 274 ? 6.828 -11.469 13.367 1 93.56 274 VAL B CA 1
ATOM 4503 C C . VAL B 1 274 ? 7.863 -10.742 12.516 1 93.56 274 VAL B C 1
ATOM 4505 O O . VAL B 1 274 ? 7.863 -10.867 11.289 1 93.56 274 VAL B O 1
ATOM 4508 N N . TYR B 1 275 ? 8.672 -9.938 13.172 1 91.88 275 TYR B N 1
ATOM 4509 C CA . TYR B 1 275 ? 9.805 -9.352 12.477 1 91.88 275 TYR B CA 1
ATOM 4510 C C . TYR B 1 275 ? 10.805 -10.422 12.055 1 91.88 275 TYR B C 1
ATOM 4512 O O . TYR B 1 275 ? 11.328 -11.156 12.898 1 91.88 275 TYR B O 1
ATOM 4520 N N . THR B 1 276 ? 11.109 -10.523 10.75 1 93.38 276 THR B N 1
ATOM 4521 C CA . THR B 1 276 ? 11.93 -11.633 10.281 1 93.38 276 THR B CA 1
ATOM 4522 C C . THR B 1 276 ? 13.102 -11.125 9.445 1 93.38 276 THR B C 1
ATOM 4524 O O . THR B 1 276 ? 13.859 -11.914 8.875 1 93.38 276 THR B O 1
ATOM 4527 N N . ALA B 1 277 ? 13.281 -9.836 9.297 1 90 277 ALA B N 1
ATOM 4528 C CA . ALA B 1 277 ? 14.273 -9.258 8.398 1 90 277 ALA B CA 1
ATOM 4529 C C . ALA B 1 277 ? 15.688 -9.609 8.859 1 90 277 ALA B C 1
ATOM 4531 O O . ALA B 1 277 ? 16.641 -9.531 8.07 1 90 277 ALA B O 1
ATOM 4532 N N . ASN B 1 278 ? 15.852 -9.93 10.07 1 88.81 278 ASN B N 1
ATOM 4533 C CA . ASN B 1 278 ? 17.172 -10.234 10.602 1 88.81 278 ASN B CA 1
ATOM 4534 C C . ASN B 1 278 ? 17.625 -11.641 10.219 1 88.81 278 ASN B C 1
ATOM 4536 O O . ASN B 1 278 ? 18.812 -11.969 10.312 1 88.81 278 ASN B O 1
ATOM 4540 N N . PHE B 1 279 ? 16.625 -12.516 9.734 1 92.06 279 PHE B N 1
ATOM 4541 C CA . PHE B 1 279 ? 17.062 -13.875 9.461 1 92.06 279 PHE B CA 1
ATOM 4542 C C . PHE B 1 279 ? 16.422 -14.398 8.18 1 92.06 279 PHE B C 1
ATOM 4544 O O . PHE B 1 279 ? 16.594 -15.57 7.832 1 92.06 279 PHE B O 1
ATOM 4551 N N . THR B 1 280 ? 15.586 -13.625 7.516 1 92.62 280 THR B N 1
ATOM 4552 C CA . THR B 1 280 ? 15.023 -13.961 6.211 1 92.62 280 THR B CA 1
ATOM 4553 C C . THR B 1 280 ? 15.07 -12.75 5.277 1 92.62 280 THR B C 1
ATOM 4555 O O . THR B 1 280 ? 15.547 -11.68 5.66 1 92.62 280 THR B O 1
ATOM 4558 N N . SER B 1 281 ? 14.539 -12.977 4.051 1 90.44 281 SER B N 1
ATOM 4559 C CA . SER B 1 281 ? 14.453 -11.891 3.08 1 90.44 281 SER B CA 1
ATOM 4560 C C . SER B 1 281 ? 13.172 -11.086 3.26 1 90.44 281 SER B C 1
ATOM 4562 O O . SER B 1 281 ? 12.984 -10.047 2.617 1 90.44 281 SER B O 1
ATOM 4564 N N . TYR B 1 282 ? 12.289 -11.539 4.098 1 93.56 282 TYR B N 1
ATOM 4565 C CA . TYR B 1 282 ? 11.031 -10.844 4.352 1 93.56 282 TYR B CA 1
ATOM 4566 C C . TYR B 1 282 ? 11.195 -9.836 5.488 1 93.56 282 TYR B C 1
ATOM 4568 O O . TYR B 1 282 ? 11.914 -10.094 6.457 1 93.56 282 TYR B O 1
ATOM 4576 N N . GLU B 1 283 ? 10.508 -8.711 5.355 1 92 283 GLU B N 1
ATOM 4577 C CA . GLU B 1 283 ? 10.516 -7.754 6.457 1 92 283 GLU B CA 1
ATOM 4578 C C . GLU B 1 283 ? 9.82 -8.328 7.691 1 92 283 GLU B C 1
ATOM 4580 O O . GLU B 1 283 ? 10.367 -8.281 8.797 1 92 283 GLU B O 1
ATOM 4585 N N . GLN B 1 284 ? 8.625 -8.789 7.496 1 94.75 284 GLN B N 1
ATOM 4586 C CA . GLN B 1 284 ? 7.789 -9.469 8.484 1 94.75 284 GLN B CA 1
ATOM 4587 C C . GLN B 1 284 ? 7.008 -10.609 7.844 1 94.75 284 GLN B C 1
ATOM 4589 O O . GLN B 1 284 ? 6.875 -10.672 6.621 1 94.75 284 GLN B O 1
ATOM 4594 N N . ALA B 1 285 ? 6.59 -11.508 8.68 1 96.75 285 ALA B N 1
ATOM 4595 C CA . ALA B 1 285 ? 5.746 -12.602 8.211 1 96.75 285 ALA B CA 1
ATOM 4596 C C . ALA B 1 285 ? 4.734 -13.016 9.273 1 96.75 285 ALA B C 1
ATOM 4598 O O . ALA B 1 285 ? 4.98 -12.852 10.469 1 96.75 285 ALA B O 1
ATOM 4599 N N . TYR B 1 286 ? 3.6 -13.445 8.836 1 97.19 286 TYR B N 1
ATOM 4600 C CA . TYR B 1 286 ? 2.615 -14.102 9.688 1 97.19 286 TYR B CA 1
ATOM 4601 C C . TYR B 1 286 ? 2.834 -15.609 9.711 1 97.19 286 TYR B C 1
ATOM 4603 O O . TYR B 1 286 ? 3.006 -16.234 8.656 1 97.19 286 TYR B O 1
ATOM 4611 N N . PHE B 1 287 ? 2.857 -16.172 10.906 1 97.44 287 PHE B N 1
ATOM 4612 C CA . PHE B 1 287 ? 3.033 -17.625 11.039 1 97.44 287 PHE B CA 1
ATOM 4613 C C . PHE B 1 287 ? 1.777 -18.266 11.602 1 97.44 287 PHE B C 1
ATOM 4615 O O . PHE B 1 287 ? 1.011 -17.625 12.328 1 97.44 287 PHE B O 1
ATOM 4622 N N . PHE B 1 288 ? 1.619 -19.5 11.227 1 96.81 288 PHE B N 1
ATOM 4623 C CA . PHE B 1 288 ? 0.414 -20.234 11.609 1 96.81 288 PHE B CA 1
ATOM 4624 C C . PHE B 1 288 ? 0.749 -21.656 12.008 1 96.81 288 PHE B C 1
ATOM 4626 O O . PHE B 1 288 ? 1.637 -22.281 11.422 1 96.81 288 PHE B O 1
#

Radius of gyration: 23.71 Å; Cα contacts (8 Å, |Δi|>4): 1323; chains: 2; bounding box: 49×71×58 Å

Nearest PDB structures (foldseek):
  1l9x-assembly3_C  TM=9.832E-01  e=1.899E-44  Homo sapiens
  4l7q-assembly1_C  TM=9.787E-01  e=6.796E-39  Danio rerio
  4l8f-assembly1_C  TM=9.758E-01  e=4.740E-39  Danio rerio
  4l95-assembly3_M  TM=9.739E-01  e=8.984E-38  Danio rerio
  1hdi-assembly1_A  TM=5.959E-01  e=2.807E+00  Sus scrofa

InterPro domains:
  IPR011697 Peptidase C26 [PF07722] (14-217)
  IPR015527 Peptidase C26, gamma-glutamyl hydrolase [PS51275] (1-288)
  IPR015527 Peptidase C26, gamma-glutamyl hydrolase [PTHR11315] (7-288)
  IPR029062 Class I glutamine amidotransferase-like [G3DSA:3.40.50.880] (6-288)
  IPR029062 Class I glutamine amidotransferase-like [SSF52317] (8-288)

Sequence (576 aa):
MFLLSYGILTQLVSDDVMRPFGRTYIPDSYVTYLESGGSRVMPIRLTLTTAEYENIFWKINGLLLIGGAADLETSDFARVAKIFYKLALEANDAGDFFPIWGTCMGMQLLTVLVAGQNLLTNTTAENVALPLNLTADALTSRMFQNFPKRLLKALAEEPLTGNFHNYGLEVKTFQENQKLHGFFTPLSTNTAENGVHFVSTLEGKKYPFYGVQWHPEVNRFQWDRKLSFPHSPHAVQVSSLLAEFFVNEGRRSLHHFDNPEKEASSLIYMHKPVYTANFTSYEQAYFFMFLLSYGILTQLVSDDVMRPFGRTYIPDSYVTYLESGGSRVMPIRLTLTTAEYENIFWKINGLLLIGGAADLETSDFARVAKIFYKLALEANDAGDFFPIWGTCMGMQLLTVLVAGQNLLTNTTAENVALPLNLTADALTSRMFQNFPKRLLKALAEEPLTGNFHNYGLEVKTFQENQKLHGFFTPLSTNTAENGVHFVSTLEGKKYPFYGVQWHPEVNRFQWDRKLSFPHSPHAVQVSSLLAEFFVNEGRRSLHHFDNPEKEASSLIYMHKPVYTANFTSYEQAYFF

Foldseek 3Di:
DDAAEEEEEWAADDDPVCVVVAGTWFFCLVQVLLVLLRHFYFYDYLPDDLVVLVVVLLAHLEYEYEDDDDDLPDDSSNVSVLSSVVVQVVCVVVVFAYAYEYEAVGQQSVLCSQLVHRQKDFFDDAQFFDAWAFDPCLCVDLQCVPPPPVLNVCSRPPRLFFAHDGIAAAPVNQVPRCSNVVFKDQGTWDAGPVGTIGGAWIATPRHNYIYGSTDLSCLPAFDPPVGNRNPPPSSVVSSSSNSNSRSVSSVSGPGHDPDPVVVVCRTPVVFDWDQCVVPDRGRIMTHD/DDAAEEEEEWAADDDPVCVVVAGTWFFCLVQVLLVLLRHFYFYDYLPDDLVVLVVVLLAHLEYEYEDDDDDLPPDSSNVSVLSSVVVQVVCVVVVFAYAYEYEAVGQQSVLCSQLVHRQKDFQDDAQFFDAWAFDPCLCVDLQCVPPPPVLNVCSRPPRLFFAHDGIAAAPVNQVVRCSNVVFKDQGTWDAGPVGTIGGAWIATPRHNYIYGSTDLSCLPAFDPPVGNRNPPPSSVVSSSSNSNSRSVSSVSGPGHDPDVVVVVCRTPVVFDWDQCVVPDRGRIMTHD

Secondary structure (DSSP, 8-state):
---EEEEEEPEEP-SGGGGGG-SEEEEHHHHHHHHHTTEEEEEE-SS--HHHHHHHHTT-SEEEE------TTTSHHHHHHHHHHHHHHHHHHTT----EEEETHHHHHHHHHHHTS---EEEEEEEEEE--EE-GGGGG-STTTT--HHHHHHHHHS--EEEEEEEE-BHHHHHH-HHHHHHEEEEEEEE-TTS-EEEEEEEESSS-EEEESSBTTHHHH---TTS----SHHHHHHHHHHHHHHHHHGGG-----S-HHHHHTTSGGGS--EE-TTTSSSSEEEE-/---EEEEEEPEEP-SGGGGGG-SEEEEHHHHHHHHHTTEEEEEE-SS--HHHHHHHHTT-SEEEE------TTTSHHHHHHHHHHHHHHHHHHTT----EEEETHHHHHHHHHHHTS---EEEEEEEEEE--EE-GGGGG-STTTT--HHHHHHHHHS--EEEEEEEE-BHHHHHH-HHHHHHEEEEEEEE-TTS-EEEEEEEESSS-EEEESSBTTHHHH---TTS----SHHHHHHHHHHHHHHHHHGGG-----S-HHHHHTTSGGGS--EE-TTTSSSSEEEE-

Solvent-accessible surface area (backbone atoms only — not comparable to full-atom values): 29191 Å² total; per-residue (Å²): 133,89,79,47,33,29,33,32,55,42,35,74,57,80,53,74,89,50,47,87,64,26,60,26,31,42,55,41,32,61,52,52,35,42,18,62,22,35,29,44,46,25,66,37,75,73,81,66,50,72,69,55,50,52,56,47,55,50,33,28,18,29,39,39,34,56,53,72,84,71,53,64,78,77,29,56,58,32,50,52,50,49,53,53,49,52,51,30,53,54,33,40,75,71,71,38,39,43,28,38,39,13,29,30,43,17,25,51,36,52,51,21,66,62,55,72,46,84,74,62,40,81,31,35,37,67,61,37,44,38,40,36,49,65,39,83,54,31,77,74,28,79,84,47,58,83,54,53,69,68,53,54,52,41,41,49,70,35,49,48,34,22,23,75,36,52,59,36,42,34,43,69,60,40,70,71,30,64,55,42,51,69,42,38,43,64,28,22,30,45,67,21,78,86,65,41,49,26,51,34,27,36,35,35,67,85,50,63,36,36,27,26,45,33,43,55,42,38,18,35,50,44,79,55,84,92,46,43,56,23,54,49,74,67,18,22,49,52,31,50,52,48,27,32,49,58,44,56,52,22,71,60,20,83,41,51,64,93,41,72,68,61,46,58,69,47,27,50,73,76,50,73,69,40,78,30,50,90,82,46,82,40,53,30,28,35,57,80,134,90,79,47,34,29,34,32,55,42,35,74,55,80,51,74,87,49,46,86,66,25,61,26,32,40,54,41,33,61,51,52,33,42,17,63,22,34,26,44,46,23,66,37,75,73,82,66,52,71,68,54,51,53,57,48,55,49,32,30,16,29,38,40,33,55,54,73,83,72,52,64,78,77,28,56,58,32,51,51,49,49,53,54,49,52,52,30,51,54,34,39,76,71,71,38,39,43,29,37,38,13,30,28,43,17,23,53,37,51,50,21,65,61,56,72,46,84,73,62,40,80,32,35,36,67,63,38,44,38,39,36,50,65,40,84,53,30,77,75,29,80,83,48,59,82,54,52,69,68,52,54,52,42,40,50,70,34,50,48,34,23,23,74,38,52,59,35,41,35,45,68,57,40,71,70,30,65,54,41,52,70,41,38,44,64,29,20,30,44,66,20,79,85,63,41,49,24,52,36,26,37,35,33,68,87,50,63,35,37,27,26,47,33,42,55,43,36,19,34,50,44,79,53,84,91,46,41,57,22,54,50,72,68,18,22,50,52,29,49,52,47,27,32,47,58,45,55,52,22,70,62,20,82,42,51,64,95,38,72,67,61,44,57,70,47,26,50,72,75,51,72,68,39,78,32,51,90,82,47,82,40,54,32,29,35,57,79